Protein 5F5N (pdb70)

Secondary structure (DSSP, 8-state):
---EEETTTTSHHHHHHHHHHHHTT--EEEEES-TTSHHHHHHHHTTPEEEE--TT-HHHHHHHTTT-SEEEE---SSSTTHHHHHHHHHHHHHHHHHHHT-SEEEEE--TTGGGT---HHHHHHHHHHHHHHHHT--EEEEEE-EEGGGGGTS--EEETTEEEEEESS-TT-EEEEE-HHHHHHHHHHHHH-HHHHTT-EEEE-SEEEEHHHHHHHHHHHHTS-EEEEEPPHHHHHH-TTSTTHHHHHHHHHHHHHT-----HHHHHHH-TTPPPHHHHHHHHT----/---EEETTTTSHHHHHHHHHHHHHT--EEEEES-TTSHHHHHHHHTTPEEEE--TT-HHHHHHHTTT-SEEEE---S-STTHHHHHHHHHHHHHHHHHHHT-SEEEEE--TTGGGT---HHHHHHHHHHHHHHHHT--EEEEEE-EEGGGGGTS--EEETTEEEEEESS-TT-EEEEE-HHHHHHHHHHHHH-HHHHTT-EEEE-SEEEEHHHHHHHHHHHHTS-EEEEEPPHHHHHH-TTSTTHHHHHHHHHHHHHT-----HHHHHHH-TTPPPHHHHHHHHT----

CATH classification: 3.40.50.720

Radius of gyration: 26.18 Å; Cα contacts (8 Å, |Δi|>4): 1305; chains: 2; bounding box: 68×68×65 Å

B-factor: mean 18.68, std 11.06, range [5.55, 97.75]

InterPro domains:
  IPR008030 NmrA-like domain [PF05368] (5-268)
  IPR036291 NAD(P)-binding domain superfamily [SSF51735] (4-265)
  IPR051164 NmrA-like oxidoreductase [PTHR42748] (6-290)

Organism: NCBI:txid1182970

Structure (mmCIF, N/CA/C/O backbone):
data_5F5N
#
_entry.id   5F5N
#
_cell.length_a   56.476
_cell.length_b   66.025
_cell.length_c   176.319
_cell.angle_alpha   90.000
_cell.angle_beta   90.000
_cell.angle_gamma   90.000
#
_symmetry.space_group_name_H-M   'P 21 21 21'
#
loop_
_entity.id
_entity.type
_entity.pdbx_description
1 polymer Monooxygenase
2 non-polymer NICOTINAMIDE-ADENINE-DINUCLEOTIDE
3 non-polymer 'methyl (1~{R},2~{R},4~{S})-2-methyl-2,4,5,7,10-pentakis(oxidanyl)-6,11-bis(oxidanylidene)-3,4-dihydro-1~{H}-tetracene-1-carboxylate'
4 non-polymer GLYCEROL
5 non-polymer '4-(2-HYDROXYETHYL)-1-PIPERAZINE ETHANESULFONIC ACID'
6 non-polymer 'MAGNESIUM ION'
7 water water
#
loop_
_atom_site.group_PDB
_atom_site.id
_atom_site.type_symbol
_atom_site.label_atom_id
_atom_site.label_alt_id
_atom_site.label_comp_id
_atom_site.label_asym_id
_atom_site.label_entity_id
_atom_site.label_seq_id
_atom_site.pdbx_PDB_ins_code
_atom_site.Cartn_x
_atom_site.Cartn_y
_atom_site.Cartn_z
_atom_site.occupancy
_atom_site.B_iso_or_equiv
_atom_site.auth_seq_id
_atom_site.auth_comp_id
_atom_site.auth_asym_id
_atom_site.auth_atom_id
_atom_site.pdbx_PDB_model_num
ATOM 1 N N . ASN A 1 1 ? 10.652 3.063 -50.067 1.00 26.40 5 ASN A N 1
ATOM 2 C CA . ASN A 1 1 ? 9.772 2.595 -48.999 1.00 24.65 5 ASN A CA 1
ATOM 3 C C . ASN A 1 1 ? 8.427 3.326 -49.009 1.00 20.87 5 ASN A C 1
ATOM 4 O O . ASN A 1 1 ? 8.380 4.555 -49.029 1.00 23.19 5 ASN A O 1
ATOM 9 N N . ARG A 1 2 ? 7.340 2.559 -49.011 1.00 18.55 6 ARG A N 1
ATOM 10 C CA . ARG A 1 2 ? 5.990 3.116 -49.047 1.00 16.56 6 ARG A CA 1
ATOM 11 C C . ARG A 1 2 ? 5.286 2.993 -47.702 1.00 13.47 6 ARG A C 1
ATOM 12 O O . ARG A 1 2 ? 4.097 3.277 -47.598 1.00 13.35 6 ARG A O 1
ATOM 20 N N . THR A 1 3 ? 6.026 2.574 -46.677 1.00 14.15 7 THR A N 1
ATOM 21 C CA . THR A 1 3 ? 5.451 2.328 -45.352 1.00 12.11 7 THR A CA 1
ATOM 22 C C . THR A 1 3 ? 4.829 3.585 -44.739 1.00 11.76 7 THR A C 1
ATOM 23 O O . THR A 1 3 ? 5.382 4.688 -44.827 1.00 10.87 7 THR A O 1
ATOM 27 N N . ILE A 1 4 ? 3.667 3.402 -44.123 1.00 11.33 8 ILE A N 1
ATOM 28 C CA . ILE A 1 4 ? 3.034 4.438 -43.325 1.00 10.80 8 ILE A CA 1
ATOM 29 C C . ILE A 1 4 ? 3.099 4.062 -41.846 1.00 9.92 8 ILE A C 1
ATOM 30 O O . ILE A 1 4 ? 2.678 2.957 -41.466 1.00 10.94 8 ILE A O 1
ATOM 35 N N . LEU A 1 5 ? 3.623 4.977 -41.022 1.00 10.47 9 LEU A N 1
ATOM 36 C CA . LEU A 1 5 ? 3.550 4.839 -39.571 1.00 9.91 9 LEU A CA 1
ATOM 37 C C . LEU A 1 5 ? 2.224 5.407 -39.099 1.00 9.74 9 LEU A C 1
ATOM 38 O O . LEU A 1 5 ? 1.903 6.573 -39.367 1.00 10.59 9 LEU A O 1
ATOM 43 N N . VAL A 1 6 ? 1.450 4.587 -38.394 1.00 9.23 10 VAL A N 1
ATOM 44 C CA . VAL A 1 6 ? 0.177 5.024 -37.841 1.00 9.37 10 VAL A CA 1
ATOM 45 C C . VAL A 1 6 ? 0.302 5.207 -36.337 1.00 9.63 10 VAL A C 1
ATOM 46 O O . VAL A 1 6 ? 0.531 4.228 -35.599 1.00 10.80 10 VAL A O 1
ATOM 50 N N . THR A 1 7 ? 0.186 6.451 -35.878 1.00 9.86 11 THR A N 1
ATOM 51 C CA . THR A 1 7 ? 0.079 6.695 -34.447 1.00 10.22 11 THR A CA 1
ATOM 52 C C . THR A 1 7 ? -1.358 6.428 -34.009 1.00 10.23 11 THR A C 1
ATOM 53 O O . THR A 1 7 ? -2.282 6.493 -34.826 1.00 10.42 11 THR A O 1
ATOM 57 N N . GLY A 1 8 ? -1.549 6.108 -32.730 1.00 10.30 12 GLY A N 1
ATOM 58 C CA . GLY A 1 8 ? -2.879 5.816 -32.219 1.00 11.88 12 GLY A CA 1
ATOM 59 C C . GLY A 1 8 ? -3.528 4.610 -32.886 1.00 10.96 12 GLY A C 1
ATOM 60 O O . GLY A 1 8 ? -4.755 4.530 -32.994 1.00 11.18 12 GLY A O 1
ATOM 61 N N . ALA A 1 9 ? -2.700 3.662 -33.319 1.00 10.81 13 ALA A N 1
ATOM 62 C CA . ALA A 1 9 ? -3.147 2.533 -34.138 1.00 11.41 13 ALA A CA 1
ATOM 63 C C . ALA A 1 9 ? -4.167 1.628 -33.448 1.00 11.24 13 ALA A C 1
ATOM 64 O O . ALA A 1 9 ? -4.978 0.991 -34.120 1.00 12.81 13 ALA A O 1
ATOM 66 N N . THR A 1 10 ? -4.123 1.557 -32.120 1.00 11.25 14 THR A N 1
ATOM 67 C CA . THR A 1 10 ? -5.074 0.729 -31.377 1.00 12.00 14 THR A CA 1
ATOM 68 C C . THR A 1 10 ? -6.352 1.500 -31.033 1.00 13.46 14 THR A C 1
ATOM 69 O O . THR A 1 10 ? -7.284 0.947 -30.452 1.00 15.95 14 THR A O 1
ATOM 73 N N . GLY A 1 11 ? -6.392 2.777 -31.400 1.00 12.36 15 GLY A N 1
ATOM 74 C CA . GLY A 1 11 ? -7.544 3.626 -31.142 1.00 13.01 15 GLY A CA 1
ATOM 75 C C . GLY A 1 11 ? -8.515 3.745 -32.304 1.00 11.01 15 GLY A C 1
ATOM 76 O O . GLY A 1 11 ? -8.391 3.059 -33.318 1.00 11.64 15 GLY A O 1
ATOM 77 N N . THR A 1 12 ? -9.476 4.654 -32.169 1.00 10.81 16 THR A N 1
ATOM 78 C CA . THR A 1 12 ? -10.571 4.748 -33.127 1.00 10.86 16 THR A CA 1
ATOM 79 C C . THR A 1 12 ? -10.114 5.248 -34.499 1.00 10.30 16 THR A C 1
ATOM 80 O O . THR A 1 12 ? -10.327 4.592 -35.515 1.00 10.83 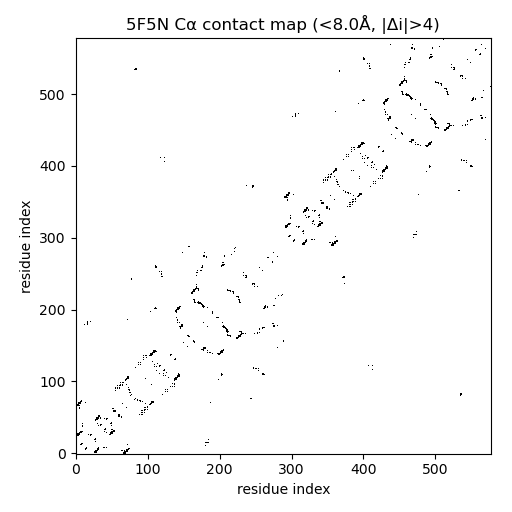16 THR A O 1
ATOM 84 N N . GLN A 1 13 ? -9.471 6.408 -34.536 1.00 10.04 17 GLN A N 1
ATOM 85 C CA . GLN A 1 13 ? -9.021 6.955 -35.811 1.00 10.57 17 GLN A CA 1
ATOM 86 C C . GLN A 1 13 ? -7.864 6.178 -36.423 1.00 9.81 17 GLN A C 1
ATOM 87 O O . GLN A 1 13 ? -7.869 5.878 -37.619 1.00 10.18 17 GLN A O 1
ATOM 93 N N . GLY A 1 14 ? -6.870 5.861 -35.600 1.00 10.63 18 GLY A N 1
ATOM 94 C CA . GLY A 1 14 ? -5.730 5.097 -36.063 1.00 10.65 18 GLY A CA 1
ATOM 95 C C . GLY A 1 14 ? -6.116 3.707 -36.558 1.00 10.18 18 GLY A C 1
ATOM 96 O O . GLY A 1 14 ? -5.606 3.238 -37.572 1.00 10.51 18 GLY A O 1
ATOM 97 N N . GLY A 1 15 ? -7.020 3.038 -35.842 1.00 10.95 19 GLY A N 1
ATOM 98 C CA . GLY A 1 15 ? -7.470 1.716 -36.246 1.00 11.52 19 GLY A CA 1
ATOM 99 C C . GLY A 1 15 ? -8.172 1.743 -37.589 1.00 10.87 19 GLY A C 1
ATOM 100 O O . GLY A 1 15 ? -7.957 0.878 -38.441 1.00 11.01 19 GLY A O 1
ATOM 101 N N . ALA A 1 16 ? -9.023 2.745 -37.782 1.00 10.73 20 ALA A N 1
ATOM 102 C CA . ALA A 1 16 ? -9.716 2.911 -39.059 1.00 10.93 20 ALA A CA 1
ATOM 103 C C . ALA A 1 16 ? -8.722 3.172 -40.183 1.00 11.10 20 ALA A C 1
ATOM 104 O O . ALA A 1 16 ? -8.889 2.699 -41.308 1.00 11.19 20 ALA A O 1
ATOM 106 N N . THR A 1 17 ? -7.679 3.929 -39.869 1.00 10.49 21 THR A N 1
ATOM 107 C CA . THR A 1 17 ? -6.653 4.255 -40.847 1.00 10.64 21 THR A CA 1
ATOM 108 C C . THR A 1 17 ? -5.836 3.012 -41.234 1.00 10.05 21 THR A C 1
ATOM 109 O O . THR A 1 17 ? -5.566 2.781 -42.418 1.00 10.54 21 THR A O 1
ATOM 113 N N . VAL A 1 18 ? -5.465 2.207 -40.243 1.00 10.12 22 VAL A N 1
ATOM 114 C CA . VAL A 1 18 ? -4.791 0.947 -40.542 1.00 10.81 22 VAL A CA 1
ATOM 115 C C . VAL A 1 18 ? -5.592 0.094 -41.534 1.00 10.91 22 VAL A C 1
ATOM 116 O O . VAL A 1 18 ? -5.043 -0.409 -42.523 1.00 11.70 22 VAL A O 1
ATOM 120 N N . ARG A 1 19 ? -6.897 -0.038 -41.292 1.00 11.51 23 ARG A N 1
ATOM 121 C CA . ARG A 1 19 ? -7.722 -0.883 -42.157 1.00 12.44 23 ARG A CA 1
ATOM 122 C C . ARG A 1 19 ? -7.772 -0.354 -43.580 1.00 11.31 23 ARG A C 1
ATOM 123 O O . ARG A 1 19 ? -7.647 -1.123 -44.535 1.00 12.90 23 ARG A O 1
ATOM 131 N N . ALA A 1 20 ? -7.926 0.962 -43.722 1.00 11.32 24 ALA A N 1
ATOM 132 C CA . ALA A 1 20 ? -7.977 1.574 -45.045 1.00 12.21 24 ALA A CA 1
ATOM 133 C C . ALA A 1 20 ? -6.643 1.476 -45.790 1.00 11.28 24 ALA A C 1
ATOM 134 O O . ALA A 1 20 ? -6.620 1.328 -47.013 1.00 12.51 24 ALA A O 1
ATOM 136 N N . LEU A 1 21 ? -5.536 1.570 -45.061 1.00 10.63 25 LEU A N 1
ATOM 137 C CA . LEU A 1 21 ? -4.215 1.447 -45.675 1.00 10.77 25 LEU A CA 1
ATOM 138 C C . LEU A 1 21 ? -3.961 0.022 -46.171 1.00 11.25 25 LEU A C 1
ATOM 139 O O . LEU A 1 21 ? -3.446 -0.198 -47.273 1.00 11.89 25 LEU A O 1
ATOM 144 N N . LEU A 1 22 ? -4.318 -0.955 -45.342 1.00 11.70 26 LEU A N 1
ATOM 145 C CA . LEU A 1 22 ? -4.165 -2.353 -45.732 1.00 12.46 26 LEU A CA 1
ATOM 146 C C . LEU A 1 22 ? -4.994 -2.633 -46.983 1.00 11.58 26 LEU A C 1
ATOM 147 O O . LEU A 1 22 ? -4.556 -3.368 -47.875 1.00 13.02 26 LEU A O 1
ATOM 152 N N . ALA A 1 23 ? -6.187 -2.052 -47.059 1.00 12.69 27 ALA A N 1
ATOM 153 C CA . ALA A 1 23 ? -7.046 -2.229 -48.231 1.00 13.70 27 ALA A CA 1
ATOM 154 C C . ALA A 1 23 ? -6.396 -1.706 -49.520 1.00 14.78 27 ALA A C 1
ATOM 155 O O . ALA A 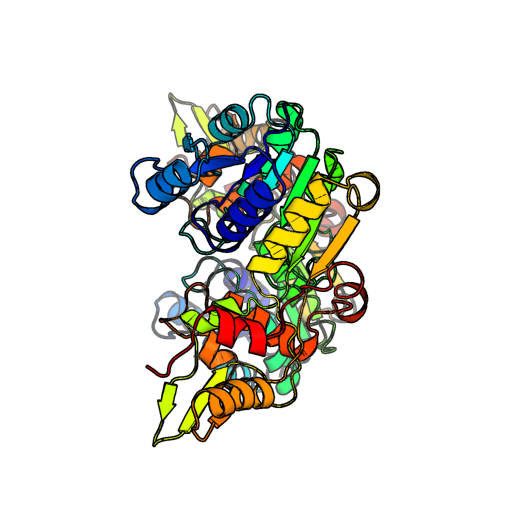1 23 ? -6.647 -2.233 -50.607 1.00 17.53 27 ALA A O 1
ATOM 157 N N . ARG A 1 24 ? -5.549 -0.687 -49.389 1.00 14.73 28 ARG A N 1
ATOM 158 C CA . ARG A 1 24 ? -4.893 -0.056 -50.543 1.00 15.71 28 ARG A CA 1
ATOM 159 C C . ARG A 1 24 ? -3.494 -0.610 -50.828 1.00 16.32 28 ARG A C 1
ATOM 160 O O . ARG A 1 24 ? -2.794 -0.125 -51.721 1.00 18.29 28 ARG A O 1
ATOM 168 N N . GLY A 1 25 ? -3.089 -1.629 -50.078 1.00 15.60 29 GLY A N 1
ATOM 169 C CA . GLY A 1 25 ? -1.816 -2.278 -50.326 1.00 14.72 29 GLY A CA 1
ATOM 170 C C . GLY A 1 25 ? -0.603 -1.576 -49.742 1.00 15.02 29 GLY A C 1
ATOM 171 O O . GLY A 1 25 ? 0.534 -1.897 -50.098 1.00 16.26 29 GLY A O 1
ATOM 172 N N . ARG A 1 26 ? -0.824 -0.625 -48.840 1.00 13.60 30 ARG A N 1
ATOM 173 C CA . ARG A 1 26 ? 0.296 0.031 -48.172 1.00 13.90 30 ARG A CA 1
ATOM 174 C C . ARG A 1 26 ? 0.865 -0.859 -47.078 1.00 13.72 30 ARG A C 1
ATOM 175 O O . ARG A 1 26 ? 0.108 -1.469 -46.330 1.00 15.30 30 ARG A O 1
ATOM 183 N N . PRO A 1 27 ? 2.204 -0.931 -46.975 1.00 12.64 31 PRO A N 1
ATOM 184 C CA . PRO A 1 27 ? 2.800 -1.495 -45.762 1.00 13.34 31 PRO A CA 1
ATOM 185 C C . PRO A 1 27 ? 2.498 -0.562 -44.584 1.00 12.37 31 PRO A C 1
ATOM 186 O O . PRO A 1 27 ? 2.590 0.666 -44.716 1.00 13.07 31 PRO A O 1
ATOM 190 N N . VAL A 1 28 ? 2.140 -1.127 -43.438 1.00 11.66 32 VAL A N 1
ATOM 191 C CA . VAL A 1 28 ? 1.743 -0.337 -42.277 1.00 11.35 32 VAL A CA 1
ATOM 192 C C . VAL A 1 28 ? 2.615 -0.686 -41.079 1.00 11.13 32 VAL A C 1
ATOM 193 O O . VAL A 1 28 ? 2.849 -1.874 -40.795 1.00 12.37 32 VAL A O 1
ATOM 197 N N . ARG A 1 29 ? 3.095 0.342 -40.390 1.00 10.93 33 ARG A N 1
ATOM 198 C CA . ARG A 1 29 ? 3.832 0.200 -39.147 1.00 11.10 33 ARG A CA 1
ATOM 199 C C . ARG A 1 29 ? 3.009 0.910 -38.077 1.00 10.51 33 ARG A C 1
ATOM 200 O O . ARG A 1 29 ? 2.531 2.014 -38.310 1.00 12.77 33 ARG A O 1
ATOM 208 N N . ALA A 1 30 ? 2.817 0.300 -36.916 1.00 10.81 34 ALA A N 1
ATOM 209 C CA . ALA A 1 30 ? 1.979 0.859 -35.858 1.00 10.84 34 ALA A CA 1
ATOM 210 C C . ALA A 1 30 ? 2.811 1.261 -34.649 1.00 10.95 34 ALA A C 1
ATOM 211 O O . ALA A 1 30 ? 3.576 0.437 -34.129 1.00 11.22 34 ALA A O 1
ATOM 213 N N . LEU A 1 31 ? 2.655 2.508 -34.201 1.00 10.83 35 LEU A N 1
ATOM 214 C CA . LEU A 1 31 ? 3.276 2.954 -32.960 1.00 11.06 35 LEU A CA 1
ATOM 215 C C . LEU A 1 31 ? 2.447 2.452 -31.782 1.00 10.72 35 LEU A C 1
ATOM 216 O O . LEU A 1 31 ? 1.273 2.794 -31.646 1.00 11.00 35 LEU A O 1
ATOM 221 N N . VAL A 1 32 ? 3.058 1.633 -30.935 1.00 11.27 36 VAL A N 1
ATOM 222 C CA . VAL A 1 32 ? 2.396 1.140 -29.728 1.00 11.56 36 VAL A CA 1
ATOM 223 C C . VAL A 1 32 ? 3.299 1.330 -28.518 1.00 11.22 36 VAL A C 1
ATOM 224 O O . VAL A 1 32 ? 4.511 1.129 -28.598 1.00 11.25 36 VAL A O 1
ATOM 228 N N . ARG A 1 33 ? 2.712 1.716 -27.392 1.00 11.97 37 ARG A N 1
ATOM 229 C CA . ARG A 1 33 ? 3.488 1.849 -26.166 1.00 12.75 37 ARG A CA 1
ATOM 230 C C . ARG A 1 33 ? 3.885 0.490 -25.610 1.00 13.62 37 ARG A C 1
ATOM 231 O O . ARG A 1 33 ? 4.956 0.335 -25.030 1.00 14.90 37 ARG A O 1
ATOM 239 N N . ASP A 1 34 ? 3.016 -0.494 -25.813 1.00 14.34 38 ASP A N 1
ATOM 240 C CA . ASP A 1 34 ? 3.214 -1.845 -25.288 1.00 15.62 38 ASP A CA 1
ATOM 241 C C . ASP A 1 34 ? 2.802 -2.843 -26.363 1.00 14.17 38 ASP A C 1
ATOM 242 O O . ASP A 1 34 ? 1.614 -3.016 -26.625 1.00 15.81 38 ASP A O 1
ATOM 247 N N . PRO A 1 35 ? 3.784 -3.505 -26.994 1.00 14.11 39 PRO A N 1
ATOM 248 C CA . PRO A 1 35 ? 3.463 -4.433 -28.086 1.00 14.71 39 PRO A CA 1
ATOM 249 C C . PRO A 1 35 ? 2.838 -5.754 -27.625 1.00 16.17 39 PRO A C 1
ATOM 250 O O . PRO A 1 35 ? 2.465 -6.573 -28.469 1.00 18.00 39 PRO A O 1
ATOM 254 N N . GLY A 1 36 ? 2.711 -5.947 -26.315 1.00 16.77 40 GLY A N 1
ATOM 255 C CA . GLY A 1 36 ? 2.172 -7.183 -25.776 1.00 17.29 40 GLY A CA 1
ATOM 256 C C . GLY A 1 36 ? 0.679 -7.165 -25.498 1.00 17.97 40 GLY A C 1
ATOM 257 O O . GLY A 1 36 ? 0.130 -8.185 -25.086 1.00 20.09 40 GLY A O 1
ATOM 258 N N . THR A 1 37 ? 0.014 -6.028 -25.705 1.00 17.74 41 THR A N 1
ATOM 259 C CA . THR A 1 37 ? -1.433 -5.964 -25.483 1.00 18.55 41 THR A CA 1
ATOM 260 C C . THR A 1 37 ? -2.181 -6.802 -26.516 1.00 17.38 41 THR A C 1
ATOM 261 O O . THR A 1 37 ? -1.642 -7.107 -27.583 1.00 17.04 41 THR A O 1
ATOM 265 N N . ASP A 1 38 ? -3.427 -7.158 -26.209 1.00 16.79 42 ASP A N 1
ATOM 266 C CA . ASP A 1 38 ? -4.251 -7.892 -27.169 1.00 17.75 42 ASP A CA 1
ATOM 267 C C . ASP A 1 38 ? -4.411 -7.091 -28.464 1.00 16.38 42 ASP A C 1
ATOM 268 O O . ASP A 1 38 ? -4.303 -7.643 -29.557 1.00 17.55 42 ASP A O 1
ATOM 273 N N . ALA A 1 39 ? -4.653 -5.789 -28.334 1.00 16.30 43 ALA A N 1
ATOM 274 C CA . ALA A 1 39 ? -4.847 -4.930 -29.499 1.00 16.35 43 ALA A CA 1
ATOM 275 C C . ALA A 1 39 ? -3.597 -4.862 -30.374 1.00 15.02 43 ALA A C 1
ATOM 276 O O . ALA A 1 39 ? -3.685 -4.908 -31.607 1.00 14.80 43 ALA A O 1
ATOM 278 N N . ALA A 1 40 ? -2.432 -4.754 -29.742 1.00 13.44 44 ALA A N 1
ATOM 279 C CA . ALA A 1 40 ? -1.178 -4.723 -30.491 1.00 13.05 44 ALA A CA 1
ATOM 280 C C . ALA A 1 40 ? -0.898 -6.061 -31.175 1.00 12.92 44 ALA A C 1
ATOM 281 O O . ALA A 1 40 ? -0.480 -6.107 -32.331 1.00 13.25 44 ALA A O 1
ATOM 283 N N . ARG A 1 41 ? -1.134 -7.159 -30.458 1.00 13.33 45 ARG A N 1
ATOM 284 C CA . ARG A 1 41 ? -0.951 -8.495 -31.031 1.00 13.62 45 ARG A CA 1
ATOM 285 C C . ARG A 1 41 ? -1.890 -8.727 -32.209 1.00 13.11 45 ARG A C 1
ATOM 286 O O . ARG A 1 41 ? -1.517 -9.390 -33.177 1.00 14.18 45 ARG A O 1
ATOM 294 N N . ALA A 1 42 ? -3.099 -8.174 -32.146 1.00 14.09 46 ALA A N 1
ATOM 295 C CA . ALA A 1 42 ? -4.036 -8.314 -33.266 1.00 15.23 46 ALA A CA 1
ATOM 296 C C . ALA A 1 42 ? -3.555 -7.543 -34.499 1.00 13.79 46 ALA A C 1
ATOM 297 O O . ALA A 1 42 ? -3.724 -7.997 -35.633 1.00 14.35 46 ALA A O 1
ATOM 299 N N . LEU A 1 43 ? -2.949 -6.381 -34.283 1.00 12.96 47 LEU A N 1
ATOM 300 C CA . LEU A 1 43 ? -2.356 -5.627 -35.389 1.00 12.35 47 LEU A CA 1
ATOM 301 C C . LEU A 1 43 ? -1.249 -6.459 -36.027 1.00 11.61 47 LEU A C 1
ATOM 302 O O . LEU A 1 43 ? -1.198 -6.616 -37.248 1.00 12.53 47 LEU A O 1
ATOM 307 N N . ALA A 1 44 ? -0.360 -6.989 -35.195 1.00 11.36 48 ALA A N 1
ATOM 308 C CA . ALA A 1 44 ? 0.735 -7.807 -35.703 1.00 11.44 48 ALA A CA 1
ATOM 309 C C . ALA A 1 44 ? 0.209 -9.008 -36.504 1.00 10.55 48 ALA A C 1
ATOM 310 O O . ALA A 1 44 ? 0.737 -9.325 -37.570 1.00 12.03 48 ALA A O 1
ATOM 312 N N . ALA A 1 45 ? -0.853 -9.646 -36.007 1.00 11.54 49 ALA A N 1
ATOM 313 C CA . ALA A 1 45 ? -1.429 -10.820 -36.673 1.00 12.53 49 ALA A CA 1
ATOM 314 C C . ALA A 1 45 ? -2.021 -10.460 -38.045 1.00 12.35 49 ALA A C 1
ATOM 315 O O . ALA A 1 45 ? -2.184 -11.338 -38.905 1.00 13.68 49 ALA A O 1
ATOM 317 N N . ALA A 1 46 ? -2.342 -9.178 -38.237 1.00 12.43 50 ALA A N 1
ATOM 318 C CA . ALA A 1 46 ? -2.882 -8.676 -39.501 1.00 12.90 50 ALA A CA 1
ATOM 319 C C . ALA A 1 46 ? -1.784 -8.308 -40.500 1.00 12.72 50 ALA A C 1
ATOM 320 O O . ALA A 1 46 ? -2.074 -7.880 -41.620 1.00 13.53 50 ALA A O 1
ATOM 322 N N . GLY A 1 47 ? -0.525 -8.460 -40.106 1.00 11.69 51 GLY A N 1
ATOM 323 C CA . GLY A 1 47 ? 0.571 -8.105 -40.996 1.00 12.07 51 GLY A CA 1
ATOM 324 C C . GLY A 1 47 ? 1.037 -6.664 -40.850 1.00 12.01 51 GLY A C 1
ATOM 325 O O . GLY A 1 47 ? 1.744 -6.143 -41.712 1.00 14.20 51 GLY A O 1
ATOM 326 N N . VAL A 1 48 ? 0.631 -6.024 -39.758 1.00 11.95 52 VAL A N 1
ATOM 327 C CA . VAL A 1 48 ? 1.101 -4.684 -39.419 1.00 12.04 52 VAL A CA 1
ATOM 328 C C . VAL A 1 48 ? 2.353 -4.840 -38.564 1.00 12.04 52 VAL A C 1
ATOM 329 O O . VAL A 1 48 ? 2.359 -5.618 -37.611 1.00 13.56 52 VAL A O 1
ATOM 333 N N A SER A 1 49 ? 3.400 -4.089 -38.901 0.51 11.32 53 SER A N 1
ATOM 334 N N B SER A 1 49 ? 3.420 -4.127 -38.902 0.49 12.38 53 SER A N 1
ATOM 335 C CA A SER A 1 49 ? 4.644 -4.127 -38.139 0.51 10.79 53 SER A CA 1
ATOM 336 C CA B SER A 1 49 ? 4.635 -4.225 -38.103 0.49 12.62 53 SER A CA 1
ATOM 337 C C A SER A 1 49 ? 4.510 -3.260 -36.896 0.51 11.52 53 SER A C 1
ATOM 338 C C B SER A 1 49 ? 4.534 -3.285 -36.912 0.49 11.82 53 SER A C 1
ATOM 339 O O A SER A 1 49 ? 4.015 -2.143 -36.980 0.51 15.61 53 SER A O 1
ATOM 340 O O B SER A 1 49 ? 4.085 -2.152 -37.049 0.49 14.90 53 SER A O 1
ATOM 345 N N . LEU A 1 50 ? 4.948 -3.744 -35.744 1.00 12.42 54 LEU A N 1
ATOM 346 C CA . LEU A 1 50 ? 4.872 -2.961 -34.523 1.00 12.37 54 LEU A CA 1
ATOM 347 C C . LEU A 1 50 ? 6.193 -2.273 -34.239 1.00 12.37 54 LEU A C 1
ATOM 348 O O . LEU A 1 50 ? 7.256 -2.827 -34.482 1.00 14.37 54 LEU A O 1
ATOM 353 N N A VAL A 1 51 ? 6.114 -1.041 -33.748 0.67 11.60 55 VAL A N 1
ATOM 354 N N B VAL A 1 51 ? 6.126 -1.060 -33.712 0.33 11.74 55 VAL A N 1
ATOM 355 C CA A VAL A 1 51 ? 7.278 -0.370 -33.181 0.67 12.77 55 VAL A CA 1
ATOM 356 C CA B VAL A 1 51 ? 7.315 -0.415 -33.177 0.33 12.32 55 VAL A CA 1
ATOM 357 C C A VAL A 1 51 ? 6.903 0.207 -31.826 0.67 11.48 55 VAL A C 1
ATOM 358 C C B VAL A 1 51 ? 6.941 0.230 -31.853 0.33 11.22 55 VAL A C 1
ATOM 359 O O A VAL A 1 51 ? 5.844 0.815 -31.669 0.67 12.76 55 VAL A O 1
ATOM 360 O O B VAL A 1 51 ? 5.919 0.907 -31.747 0.33 10.41 55 VAL A O 1
ATOM 367 N N . THR A 1 52 ? 7.766 -0.001 -30.840 1.00 11.97 56 THR A N 1
ATOM 368 C CA . THR A 1 52 ? 7.497 0.481 -29.498 1.00 13.00 56 THR A CA 1
ATOM 369 C C . THR A 1 52 ? 7.908 1.939 -29.348 1.00 11.67 56 THR A C 1
ATOM 370 O O . THR A 1 52 ? 9.029 2.320 -29.676 1.00 12.97 56 THR A O 1
ATOM 374 N N . GLY A 1 53 ? 6.991 2.759 -28.853 1.00 11.69 57 GLY A N 1
ATOM 375 C CA . GLY A 1 53 ? 7.291 4.156 -28.615 1.00 11.63 57 GLY A CA 1
ATOM 376 C C . GLY A 1 53 ? 6.145 4.857 -27.926 1.00 11.46 57 GLY A C 1
ATOM 377 O O . GLY A 1 53 ? 5.102 4.261 -27.652 1.00 12.51 57 GLY A O 1
ATOM 378 N N . ASP A 1 54 ? 6.341 6.144 -27.669 1.00 11.43 58 ASP A N 1
ATOM 379 C CA . ASP A 1 54 ? 5.396 6.920 -26.893 1.00 11.49 58 ASP A CA 1
ATOM 380 C C . ASP A 1 54 ? 5.447 8.335 -27.431 1.00 9.98 58 ASP A C 1
ATOM 381 O O . ASP A 1 54 ? 6.527 8.870 -27.674 1.00 10.29 58 ASP A O 1
ATOM 386 N N . LEU A 1 55 ? 4.277 8.941 -27.612 1.00 9.78 59 LEU A N 1
ATOM 387 C CA . LEU A 1 55 ? 4.178 10.312 -28.108 1.00 10.10 59 LEU A CA 1
ATOM 388 C C . LEU A 1 55 ? 4.860 11.340 -27.195 1.00 12.28 59 LEU A C 1
ATOM 389 O O . LEU A 1 55 ? 5.190 12.432 -27.646 1.00 11.76 59 LEU A O 1
ATOM 394 N N . ASN A 1 56 ? 5.099 10.980 -25.935 1.00 10.74 60 ASN A N 1
ATOM 395 C CA . ASN A 1 56 ? 5.826 11.858 -25.010 1.00 12.04 60 ASN A CA 1
ATOM 396 C C . ASN A 1 56 ? 7.347 11.707 -25.123 1.00 11.75 60 ASN A C 1
ATOM 397 O O . ASN A 1 56 ? 8.103 12.470 -24.526 1.00 14.08 60 ASN A O 1
ATOM 402 N N . ASP A 1 57 ? 7.790 10.713 -25.884 1.00 11.40 61 ASP A N 1
ATOM 403 C CA . ASP A 1 57 ? 9.204 10.371 -25.993 1.00 11.90 61 ASP A CA 1
ATOM 404 C C . ASP A 1 57 ? 9.691 10.692 -27.413 1.00 10.66 61 ASP A C 1
ATOM 405 O O . ASP A 1 57 ? 9.502 9.910 -28.336 1.00 10.49 61 ASP A O 1
ATOM 410 N N . GLN A 1 58 ? 10.314 11.850 -27.589 1.00 11.32 62 GLN A N 1
ATOM 411 C CA . GLN A 1 58 ? 10.700 12.309 -28.922 1.00 11.23 62 GLN A CA 1
ATOM 412 C C . GLN A 1 58 ? 11.677 11.375 -29.641 1.00 10.15 62 GLN A C 1
ATOM 413 O O . GLN A 1 58 ? 11.523 11.107 -30.837 1.00 11.31 62 GLN A O 1
ATOM 419 N N . ALA A 1 59 ? 12.665 10.865 -28.912 1.00 10.84 63 ALA A N 1
ATOM 420 C CA . ALA A 1 59 ? 13.604 9.911 -29.484 1.00 11.08 63 ALA A CA 1
ATOM 421 C C . ALA A 1 59 ? 12.870 8.681 -30.028 1.00 10.23 63 ALA A C 1
ATOM 422 O O . ALA A 1 59 ? 13.221 8.154 -31.091 1.00 10.79 63 ALA A O 1
ATOM 424 N N . SER A 1 60 ? 11.865 8.200 -29.294 1.00 9.94 64 SER A N 1
ATOM 425 C CA . SER A 1 60 ? 11.115 7.029 -29.740 1.00 10.38 64 SER A CA 1
ATOM 426 C C . SER A 1 60 ? 10.322 7.334 -31.006 1.00 10.11 64 SER A C 1
ATOM 427 O O . SER A 1 60 ? 10.147 6.466 -31.858 1.00 10.79 64 SER A O 1
ATOM 430 N N . LEU A 1 61 ? 9.850 8.569 -31.137 1.00 10.39 65 LEU A N 1
ATOM 431 C CA . LEU A 1 61 ? 9.127 8.973 -32.342 1.00 10.79 65 LEU A CA 1
ATOM 432 C C . LEU A 1 61 ? 10.047 9.001 -33.562 1.00 10.28 65 LEU A C 1
ATOM 433 O O . LEU A 1 61 ? 9.678 8.523 -34.631 1.00 11.13 65 LEU A O 1
ATOM 438 N N . ARG A 1 62 ? 11.249 9.552 -33.401 1.00 10.87 66 ARG A N 1
ATOM 439 C CA . ARG A 1 62 ? 12.217 9.545 -34.498 1.00 11.19 66 ARG A CA 1
ATOM 440 C C . ARG A 1 62 ? 12.560 8.115 -34.935 1.00 11.30 66 ARG A C 1
ATOM 441 O O . ARG A 1 62 ? 12.618 7.816 -36.130 1.00 12.17 66 ARG A O 1
ATOM 449 N N . ALA A 1 63 ? 12.772 7.225 -33.970 1.00 10.94 67 ALA A N 1
ATOM 450 C CA . ALA A 1 63 ? 13.063 5.833 -34.292 1.00 11.28 67 ALA A CA 1
ATOM 451 C C . ALA A 1 63 ? 11.897 5.190 -35.042 1.00 11.21 67 ALA A C 1
ATOM 452 O O . ALA A 1 63 ? 12.094 4.470 -36.022 1.00 12.41 67 ALA A O 1
ATOM 454 N N . ALA A 1 64 ? 10.680 5.477 -34.591 1.00 10.89 68 ALA A N 1
ATOM 455 C CA . ALA A 1 64 ? 9.482 4.894 -35.195 1.00 11.67 68 ALA A CA 1
ATOM 456 C C . ALA A 1 64 ? 9.302 5.331 -36.647 1.00 11.19 68 ALA A C 1
ATOM 457 O O . ALA A 1 64 ? 8.685 4.620 -37.445 1.00 12.01 68 ALA A O 1
ATOM 459 N N . MET A 1 65 ? 9.832 6.503 -36.982 1.00 11.34 69 MET A N 1
ATOM 460 C CA . MET A 1 65 ? 9.694 7.039 -38.331 1.00 12.15 69 MET A CA 1
ATOM 461 C C . MET A 1 65 ? 10.818 6.631 -39.279 1.00 13.54 69 MET A C 1
ATOM 462 O O . MET A 1 65 ? 10.831 7.061 -40.432 1.00 14.21 69 MET A O 1
ATOM 467 N N . ALA A 1 66 ? 11.758 5.818 -38.804 1.00 13.94 70 ALA A N 1
ATOM 468 C CA . ALA A 1 66 ? 12.888 5.420 -39.640 1.00 14.94 70 ALA A CA 1
ATOM 469 C C . ALA A 1 66 ? 12.415 4.812 -40.957 1.00 15.04 70 ALA A C 1
ATOM 470 O O . ALA A 1 66 ? 11.677 3.823 -40.970 1.00 14.77 70 ALA A O 1
ATOM 472 N N . ASP A 1 67 ? 12.833 5.443 -42.054 1.00 16.76 71 ASP A N 1
ATOM 473 C CA . ASP A 1 67 ? 12.593 4.972 -43.419 1.00 17.21 71 ASP A CA 1
ATOM 474 C C . ASP A 1 67 ? 11.153 5.043 -43.915 1.00 16.50 71 ASP A C 1
ATOM 475 O O . ASP A 1 67 ? 10.885 4.660 -45.054 1.00 21.13 71 ASP A O 1
ATOM 480 N N . VAL A 1 68 ? 10.225 5.521 -43.093 1.00 13.31 72 VAL A N 1
ATOM 481 C CA . VAL A 1 68 ? 8.831 5.510 -43.529 1.00 13.13 72 VAL A CA 1
ATOM 482 C C . VAL A 1 68 ? 8.559 6.607 -44.551 1.00 12.21 72 VAL A C 1
ATOM 483 O O . VAL A 1 68 ? 9.212 7.649 -44.553 1.00 13.93 72 VAL A O 1
ATOM 487 N N . HIS A 1 69 ? 7.590 6.356 -45.423 1.00 11.75 73 HIS A N 1
ATOM 488 C CA . HIS A 1 69 ? 7.125 7.371 -46.357 1.00 11.25 73 HIS A CA 1
ATOM 489 C C . HIS A 1 69 ? 6.226 8.403 -45.672 1.00 11.00 73 HIS A C 1
ATOM 490 O O . HIS A 1 69 ? 6.378 9.616 -45.872 1.00 12.22 73 HIS A O 1
ATOM 497 N N . GLY A 1 70 ? 5.276 7.921 -44.879 1.00 10.00 74 GLY A N 1
ATOM 498 C CA . GLY A 1 70 ? 4.257 8.784 -44.316 1.00 11.06 74 GLY A CA 1
ATOM 499 C C . GLY A 1 70 ? 3.938 8.494 -42.869 1.00 9.50 74 GLY A C 1
ATOM 500 O O . GLY A 1 70 ? 4.270 7.417 -42.352 1.00 10.51 74 GLY A O 1
ATOM 501 N N . VAL A 1 71 ? 3.294 9.459 -42.210 1.00 9.48 75 VAL A N 1
ATOM 502 C CA . VAL A 1 71 ? 2.859 9.307 -40.825 1.00 9.39 75 VAL A CA 1
ATOM 503 C C . VAL A 1 71 ? 1.414 9.771 -40.695 1.00 9.65 75 VAL A C 1
ATOM 504 O O . VAL A 1 71 ? 1.082 10.872 -41.150 1.00 10.27 75 VAL A O 1
ATOM 508 N N . PHE A 1 72 ? 0.558 8.944 -40.095 1.00 9.20 76 PHE A N 1
ATOM 509 C CA . PHE A 1 72 ? -0.761 9.389 -39.661 1.00 9.69 76 PHE A CA 1
ATOM 510 C C . PHE A 1 72 ? -0.640 9.835 -38.209 1.00 8.55 76 PHE A C 1
ATOM 511 O O . PHE A 1 72 ? -0.294 9.038 -37.337 1.00 9.29 76 PHE A O 1
ATOM 519 N N . SER A 1 73 ? -0.915 11.119 -37.967 1.00 8.75 77 SER A N 1
ATOM 520 C CA . SER A 1 73 ? -0.739 11.753 -36.664 1.00 8.65 77 SER A CA 1
ATOM 521 C C . SER A 1 73 ? -2.074 12.039 -35.974 1.00 8.74 77 SER A C 1
ATOM 522 O O . SER A 1 73 ? -2.904 12.772 -36.499 1.00 9.41 77 SER A O 1
ATOM 525 N N . VAL A 1 74 ? -2.271 11.454 -34.797 1.00 9.23 78 VAL A N 1
ATOM 526 C CA . VAL A 1 74 ? -3.467 11.679 -33.985 1.00 9.35 78 VAL A CA 1
ATOM 527 C C . VAL A 1 74 ? -3.061 11.669 -32.515 1.00 8.82 78 VAL A C 1
ATOM 528 O O . VAL A 1 74 ? -2.180 10.898 -32.110 1.00 9.55 78 VAL A O 1
ATOM 532 N N . GLN A 1 75 ? -3.685 12.532 -31.720 1.00 9.67 79 GLN A N 1
ATOM 533 C CA . GLN A 1 75 ? -3.444 12.570 -30.283 1.00 9.36 79 GLN A CA 1
ATOM 534 C C . GLN A 1 75 ? -4.749 12.634 -29.516 1.00 9.49 79 GLN A C 1
ATOM 535 O O . GLN A 1 75 ? -5.786 13.045 -30.046 1.00 10.41 79 GLN A O 1
ATOM 541 N N A THR A 1 76 ? -4.657 12.249 -28.245 0.30 12.44 80 THR A N 1
ATOM 542 N N B THR A 1 76 ? -4.699 12.219 -28.260 0.70 12.03 80 THR A N 1
ATOM 543 C CA A THR A 1 76 ? -5.751 12.264 -27.281 0.30 13.55 80 THR A CA 1
ATOM 544 C CA B THR A 1 76 ? -5.830 12.366 -27.366 0.70 11.76 80 THR A CA 1
ATOM 545 C C A THR A 1 76 ? -5.484 13.387 -26.275 0.30 12.78 80 THR A C 1
ATOM 546 C C B THR A 1 76 ? -5.500 13.431 -26.340 0.70 12.76 80 THR A C 1
ATOM 547 O O A THR A 1 76 ? -4.327 13.689 -25.984 0.30 14.15 80 THR A O 1
ATOM 548 O O B THR A 1 76 ? -4.331 13.716 -26.086 0.70 14.89 80 THR A O 1
ATOM 555 N N . PHE A 1 77 ? -6.534 14.025 -25.760 1.00 11.56 81 PHE A N 1
ATOM 556 C CA . PHE A 1 77 ? -6.352 14.996 -24.684 1.00 12.35 81 PHE A CA 1
ATOM 557 C C . PHE A 1 77 ? -6.918 14.483 -23.360 1.00 13.52 81 PHE A C 1
ATOM 558 O O . PHE A 1 77 ? -6.704 15.085 -22.308 1.00 15.71 81 PHE A O 1
ATOM 566 N N . MET A 1 78 ? -7.619 13.359 -23.404 1.00 15.97 82 MET A N 1
ATOM 567 C CA . MET A 1 78 ? -8.219 12.824 -22.193 1.00 19.16 82 MET A CA 1
ATOM 568 C C . MET A 1 78 ? -7.301 11.790 -21.540 1.00 20.01 82 MET A C 1
ATOM 569 O O . MET A 1 78 ? -7.596 10.588 -21.495 1.00 23.87 82 MET A O 1
ATOM 574 N N . THR A 1 79 ? -6.169 12.305 -21.068 1.00 24.00 83 THR A N 1
ATOM 575 C CA . THR A 1 79 ? -5.152 11.566 -20.332 1.00 25.58 83 THR A CA 1
ATOM 576 C C . THR A 1 79 ? -4.728 12.442 -19.166 1.00 27.45 83 THR A C 1
ATOM 577 O O . THR A 1 79 ? -5.100 13.608 -19.112 1.00 26.44 83 THR A O 1
ATOM 581 N N . PRO A 1 80 ? -3.944 11.888 -18.228 1.00 27.49 84 PRO A N 1
ATOM 582 C CA . PRO A 1 80 ? -3.312 12.644 -17.140 1.00 26.46 84 PRO A CA 1
ATOM 583 C C . PRO A 1 80 ? -2.670 13.977 -17.538 1.00 23.64 84 PRO A C 1
ATOM 584 O O . PRO A 1 80 ? -2.753 14.936 -16.768 1.00 26.08 84 PRO A O 1
ATOM 588 N N . GLY A 1 81 ? -2.039 14.034 -18.708 1.00 18.23 85 GLY A N 1
ATOM 589 C CA . GLY A 1 81 ? -1.380 15.246 -19.174 1.00 16.58 85 GLY A CA 1
ATOM 590 C C . GLY A 1 81 ? -2.282 16.224 -19.905 1.00 12.81 85 GLY A C 1
ATOM 591 O O . GLY A 1 81 ? -1.880 17.341 -20.206 1.00 12.67 85 GLY A O 1
ATOM 592 N N . GLY A 1 82 ? -3.495 15.790 -20.225 1.00 11.93 86 GLY A N 1
ATOM 593 C CA . GLY A 1 82 ? -4.519 16.682 -20.730 1.00 12.27 86 GLY A CA 1
ATOM 594 C C . GLY A 1 82 ? -4.204 17.433 -22.010 1.00 10.91 86 GLY A C 1
ATOM 595 O O . GLY A 1 82 ? -3.535 16.933 -22.913 1.00 11.50 86 GLY A O 1
ATOM 596 N N . LEU A 1 83 ? -4.710 18.653 -22.075 1.00 10.26 87 LEU A N 1
ATOM 597 C CA A LEU A 1 83 ? -4.616 19.476 -23.274 0.66 11.08 87 LEU A CA 1
ATOM 598 C CA B LEU A 1 83 ? -4.615 19.477 -23.272 0.34 10.68 87 LEU A CA 1
ATOM 599 C C . LEU A 1 83 ? -3.167 19.839 -23.598 1.00 10.54 87 LEU A C 1
ATOM 600 O O . LEU A 1 83 ? -2.751 19.813 -24.762 1.00 10.05 87 LEU A O 1
ATOM 609 N N . GLY A 1 84 ? -2.402 20.181 -22.567 1.00 10.12 88 GLY A N 1
ATOM 610 C CA . GLY A 1 84 ? -1.001 20.500 -22.744 1.00 10.02 88 GLY A CA 1
ATOM 611 C C . GLY A 1 84 ? -0.235 19.339 -23.354 1.00 10.57 88 GLY A C 1
ATOM 612 O O . GLY A 1 84 ? 0.598 19.531 -24.239 1.00 10.64 88 GLY A O 1
ATOM 613 N N . ALA A 1 85 ? -0.515 18.127 -22.890 1.00 9.71 89 ALA A N 1
ATOM 614 C CA . ALA A 1 85 ? 0.176 16.966 -23.427 1.00 10.65 89 ALA A CA 1
ATOM 615 C C . ALA A 1 85 ? -0.225 16.727 -24.878 1.00 9.76 89 ALA A C 1
ATOM 616 O O . ALA A 1 85 ? 0.621 16.400 -25.711 1.00 10.46 89 ALA A O 1
ATOM 618 N N . GLU A 1 86 ? -1.508 16.903 -25.191 1.00 9.47 90 GLU A N 1
ATOM 619 C CA . GLU A 1 86 ? -1.965 16.699 -26.566 1.00 9.03 90 GLU A CA 1
ATOM 620 C C . GLU A 1 86 ? -1.182 17.608 -27.504 1.00 9.09 90 GLU A C 1
ATOM 621 O O . GLU A 1 86 ? -0.674 17.179 -28.541 1.00 9.95 90 GLU A O 1
ATOM 627 N N . LEU A 1 87 ? -1.093 18.877 -27.129 1.00 9.54 91 LEU A N 1
ATOM 628 C CA A LEU A 1 87 ? -0.393 19.860 -27.940 0.25 9.15 91 LEU A CA 1
ATOM 629 C CA B LEU A 1 87 ? -0.392 19.864 -27.929 0.75 9.68 91 LEU A CA 1
ATOM 630 C C . LEU A 1 87 ? 1.085 19.503 -28.112 1.00 9.56 91 LEU A C 1
ATOM 631 O O . LEU A 1 87 ? 1.612 19.512 -29.224 1.00 9.22 91 LEU A O 1
ATOM 640 N N . ARG A 1 88 ? 1.767 19.212 -27.014 1.00 9.41 92 ARG A N 1
ATOM 641 C CA . ARG A 1 88 ? 3.190 18.893 -27.101 1.00 9.85 92 ARG A CA 1
ATOM 642 C C . ARG A 1 88 ? 3.428 17.646 -27.957 1.00 9.65 92 ARG A C 1
ATOM 643 O O . ARG A 1 88 ? 4.374 17.597 -28.751 1.00 10.22 92 ARG A O 1
ATOM 651 N N . GLN A 1 89 ? 2.553 16.650 -27.818 1.00 9.94 93 GLN A N 1
ATOM 652 C CA . GLN A 1 89 ? 2.665 15.416 -28.598 1.00 9.83 93 GLN A CA 1
ATOM 653 C C . GLN A 1 89 ? 2.490 15.678 -30.094 1.00 8.43 93 GLN A C 1
ATOM 654 O O . GLN A 1 89 ? 3.246 15.161 -30.912 1.00 10.15 93 GLN A O 1
ATOM 660 N N . GLY A 1 90 ? 1.492 16.480 -30.455 1.00 9.06 94 GLY A N 1
ATOM 661 C CA . GLY A 1 90 ? 1.265 16.789 -31.852 1.00 8.88 94 GLY A CA 1
ATOM 662 C C . GLY A 1 90 ? 2.444 17.511 -32.475 1.00 9.37 94 GLY A C 1
ATOM 663 O O . GLY A 1 90 ? 2.832 17.243 -33.613 1.00 9.94 94 GLY A O 1
ATOM 664 N N . ARG A 1 91 ? 3.019 18.452 -31.730 1.00 9.70 95 ARG A N 1
ATOM 665 C CA . ARG A 1 91 ? 4.201 19.152 -32.213 1.00 9.69 95 ARG A CA 1
ATOM 666 C C . ARG A 1 91 ? 5.426 18.242 -32.250 1.00 10.03 95 ARG A C 1
ATOM 667 O O . ARG A 1 91 ? 6.270 18.384 -33.128 1.00 11.11 95 ARG A O 1
ATOM 675 N N . ALA A 1 92 ? 5.499 17.286 -31.322 1.00 9.80 96 ALA A N 1
ATOM 676 C CA . ALA A 1 92 ? 6.607 16.339 -31.296 1.00 10.37 96 ALA A CA 1
ATOM 677 C C . ALA A 1 92 ? 6.569 15.436 -32.530 1.00 9.47 96 ALA A C 1
ATOM 678 O O . ALA A 1 92 ? 7.609 15.115 -33.111 1.00 9.83 96 ALA A O 1
ATOM 680 N N . VAL A 1 93 ? 5.375 15.008 -32.933 1.00 9.65 97 VAL A N 1
ATOM 681 C CA . VAL A 1 93 ? 5.248 14.200 -34.147 1.00 9.92 97 VAL A CA 1
ATOM 682 C C . VAL A 1 93 ? 5.750 15.006 -35.344 1.00 9.74 97 VAL A C 1
ATOM 683 O O . VAL A 1 93 ? 6.499 14.507 -36.189 1.00 10.41 97 VAL A O 1
ATOM 687 N N . ALA A 1 94 ? 5.342 16.270 -35.403 1.00 10.66 98 ALA A N 1
ATOM 688 C CA . ALA A 1 94 ? 5.764 17.157 -36.478 1.00 9.74 98 ALA A CA 1
ATOM 689 C C . ALA A 1 94 ? 7.286 17.329 -36.498 1.00 10.31 98 ALA A C 1
ATOM 690 O O . ALA A 1 94 ? 7.919 17.231 -37.554 1.00 10.86 98 ALA A O 1
ATOM 692 N N . ASP A 1 95 ? 7.872 17.583 -35.328 1.00 10.18 99 ASP A N 1
ATOM 693 C CA . ASP A 1 95 ? 9.318 17.762 -35.237 1.00 11.45 99 ASP A CA 1
ATOM 694 C C . ASP A 1 95 ? 10.073 16.492 -35.639 1.00 10.98 99 ASP A C 1
ATOM 695 O O . ASP A 1 95 ? 11.098 16.556 -36.327 1.00 12.06 99 ASP A O 1
ATOM 700 N N . ALA A 1 96 ? 9.568 15.335 -35.224 1.00 10.61 100 ALA A N 1
ATOM 701 C CA . ALA A 1 96 ? 10.228 14.084 -35.556 1.00 10.77 100 ALA A CA 1
ATOM 702 C C . ALA A 1 96 ? 10.144 13.814 -37.057 1.00 10.27 100 ALA A C 1
ATOM 703 O O . ALA A 1 96 ? 11.093 13.309 -37.664 1.00 11.32 100 ALA A O 1
ATOM 705 N N . ALA A 1 97 ? 9.006 14.153 -37.657 1.00 10.44 101 ALA A N 1
ATOM 706 C CA . ALA A 1 97 ? 8.830 13.972 -39.096 1.00 11.21 101 ALA A CA 1
ATOM 707 C C . ALA A 1 97 ? 9.821 14.847 -39.855 1.00 11.67 101 ALA A C 1
ATOM 708 O O . ALA A 1 97 ? 10.431 14.409 -40.835 1.00 13.79 101 ALA A O 1
ATOM 710 N N . ALA A 1 98 ? 10.001 16.072 -39.375 1.00 11.97 102 ALA A N 1
ATOM 711 C CA . ALA A 1 98 ? 10.956 16.993 -39.974 1.00 13.34 102 ALA A CA 1
ATOM 712 C C . ALA A 1 98 ? 12.386 16.467 -39.840 1.00 13.66 102 ALA A C 1
ATOM 713 O O . ALA A 1 98 ? 13.182 16.563 -40.773 1.00 15.85 102 ALA A O 1
ATOM 715 N N . ALA A 1 99 ? 12.703 15.900 -38.680 1.00 13.66 103 ALA A N 1
ATOM 716 C CA . ALA A 1 99 ? 14.059 15.439 -38.398 1.00 14.76 103 ALA A CA 1
ATOM 717 C C . ALA A 1 99 ? 14.435 14.168 -39.157 1.00 15.83 103 ALA A C 1
ATOM 718 O O . ALA A 1 99 ? 15.616 13.895 -39.371 1.00 19.52 103 ALA A O 1
ATOM 720 N N . THR A 1 100 ? 13.437 13.390 -39.562 1.00 13.66 104 THR A N 1
ATOM 721 C CA . THR A 1 100 ? 13.692 12.089 -40.175 1.00 15.22 104 THR A CA 1
ATOM 722 C C . THR A 1 100 ? 13.373 12.037 -41.672 1.00 18.57 104 THR A C 1
ATOM 723 O O . THR A 1 100 ? 13.503 10.987 -42.302 1.00 20.83 104 THR A O 1
ATOM 727 N N . GLY A 1 101 ? 12.942 13.160 -42.238 1.00 18.65 105 GLY A N 1
ATOM 728 C CA . GLY A 1 101 ? 12.693 13.232 -43.669 1.00 19.87 105 GLY A CA 1
ATOM 729 C C . GLY A 1 101 ? 11.431 12.531 -44.148 1.00 18.17 105 GLY A C 1
ATOM 730 O O . GLY A 1 101 ? 11.370 12.049 -45.280 1.00 19.02 105 GLY A O 1
ATOM 731 N N . VAL A 1 102 ? 10.422 12.469 -43.284 1.00 15.13 106 VAL A N 1
ATOM 732 C CA . VAL A 1 102 ? 9.111 11.949 -43.656 1.00 13.53 106 VAL A CA 1
ATOM 733 C C . VAL A 1 102 ? 8.531 12.772 -44.816 1.00 12.38 106 VAL A C 1
ATOM 734 O O . VAL A 1 102 ? 8.533 13.994 -44.780 1.00 14.69 106 VAL A O 1
ATOM 738 N N . ARG A 1 103 ? 8.040 12.100 -45.850 1.00 12.06 107 ARG A N 1
ATOM 739 C CA . ARG A 1 103 ? 7.571 12.790 -47.048 1.00 13.38 107 ARG A CA 1
ATOM 740 C C . ARG A 1 103 ? 6.125 13.284 -46.987 1.00 11.42 107 ARG A C 1
ATOM 741 O O . ARG A 1 103 ? 5.753 14.184 -47.732 1.00 12.66 107 ARG A O 1
ATOM 749 N N . HIS A 1 104 ? 5.310 12.719 -46.102 1.00 10.75 108 HIS A N 1
ATOM 750 C CA . HIS A 1 104 ? 3.903 13.132 -46.028 1.00 11.31 108 HIS A CA 1
ATOM 751 C C . HIS A 1 104 ? 3.310 12.837 -44.655 1.00 9.88 108 HIS A C 1
ATOM 752 O O . HIS A 1 104 ? 3.305 11.674 -44.217 1.00 10.69 108 HIS A O 1
ATOM 759 N N . VAL A 1 105 ? 2.826 13.867 -43.971 1.00 9.96 109 VAL A N 1
ATOM 760 C CA . VAL A 1 105 ? 2.087 13.681 -42.728 1.00 10.20 109 VAL A CA 1
ATOM 761 C C . VAL A 1 105 ? 0.614 13.923 -42.995 1.00 9.49 109 VAL A C 1
ATOM 762 O O . VAL A 1 105 ? 0.253 14.946 -43.588 1.00 10.33 109 VAL A O 1
ATOM 766 N N . VAL A 1 106 ? -0.231 12.983 -42.583 1.00 9.18 110 VAL A N 1
ATOM 767 C CA . VAL A 1 106 ? -1.661 13.234 -42.513 1.00 9.06 110 VAL A CA 1
ATOM 768 C C . VAL A 1 106 ? -1.981 13.447 -41.043 1.00 9.20 110 VAL A C 1
ATOM 769 O O . VAL A 1 106 ? -1.826 12.522 -40.232 1.00 9.84 110 VAL A O 1
ATOM 773 N N . TYR A 1 107 ? -2.374 14.679 -40.702 1.00 9.29 111 TYR A N 1
ATOM 774 C CA . TYR A 1 107 ? -2.676 15.036 -39.324 1.00 9.13 111 TYR A CA 1
ATOM 775 C C . TYR A 1 107 ? -4.184 15.159 -39.157 1.00 8.85 111 TYR A C 1
ATOM 776 O O . TYR A 1 107 ? -4.845 15.858 -39.931 1.00 10.19 111 TYR A O 1
ATOM 785 N N . SER A 1 108 ? -4.737 14.477 -38.155 1.00 9.19 112 SER A N 1
ATOM 786 C CA . SER A 1 108 ? -6.158 14.632 -37.850 1.00 9.44 112 SER A CA 1
ATOM 787 C C . SER A 1 108 ? -6.388 15.705 -36.790 1.00 9.16 112 SER A C 1
ATOM 788 O O . SER A 1 108 ? -5.919 15.597 -35.648 1.00 9.93 112 SER A O 1
ATOM 791 N N . SER A 1 109 ? -7.118 16.738 -37.201 1.00 9.26 113 SER A N 1
ATOM 792 C CA . SER A 1 109 ? -7.443 17.896 -36.385 1.00 9.38 113 SER A CA 1
ATOM 793 C C . SER A 1 109 ? -8.923 17.768 -35.997 1.00 10.28 113 SER A C 1
ATOM 794 O O . SER A 1 109 ? -9.353 16.704 -35.541 1.00 10.65 113 SER A O 1
ATOM 797 N N . VAL A 1 110 ? -9.702 18.821 -36.199 1.00 9.72 114 VAL A N 1
ATOM 798 C CA . VAL A 1 110 ? -11.133 18.790 -35.902 1.00 10.22 114 VAL A CA 1
ATOM 799 C C . VAL A 1 110 ? -11.819 19.874 -36.721 1.00 8.98 114 VAL A C 1
ATOM 800 O O . VAL A 1 110 ? -11.235 20.936 -36.970 1.00 10.35 114 VAL A O 1
ATOM 804 N N . GLY A 1 111 ? -13.038 19.600 -37.174 1.00 10.36 115 GLY A N 1
ATOM 805 C CA . GLY A 1 111 ? -13.812 20.601 -37.894 1.00 9.68 115 GLY A CA 1
ATOM 806 C C . GLY A 1 111 ? -13.893 21.905 -37.111 1.00 10.37 115 GLY A C 1
ATOM 807 O O . GLY A 1 111 ? -14.092 21.900 -35.892 1.00 10.87 115 GLY A O 1
ATOM 808 N N . GLY A 1 112 ? -13.712 23.031 -37.793 1.00 10.28 116 GLY A N 1
ATOM 809 C CA . GLY A 1 112 ? -13.786 24.315 -37.119 1.00 11.42 116 GLY A CA 1
ATOM 810 C C . GLY A 1 112 ? -12.527 24.754 -36.391 1.00 10.53 116 GLY A C 1
ATOM 811 O O . GLY A 1 112 ? -12.509 25.833 -35.805 1.00 11.14 116 GLY A O 1
ATOM 812 N N . ALA A 1 113 ? -11.469 23.938 -36.424 1.00 10.49 117 ALA A N 1
ATOM 813 C CA . ALA A 1 113 ? -10.210 24.315 -35.779 1.00 10.81 117 ALA A CA 1
ATOM 814 C C . ALA A 1 113 ? -9.730 25.662 -36.295 1.00 11.21 117 ALA A C 1
ATOM 815 O O . ALA A 1 113 ? -9.131 26.439 -35.546 1.00 11.41 117 ALA A O 1
ATOM 817 N N . ASP A 1 114 ? -10.002 25.917 -37.575 1.00 11.10 118 ASP A N 1
ATOM 818 C CA . ASP A 1 114 ? -9.572 27.126 -38.277 1.00 11.71 118 ASP A CA 1
ATOM 819 C C . ASP A 1 114 ? -10.508 28.323 -38.100 1.00 11.87 118 ASP A C 1
ATOM 820 O O . ASP A 1 114 ? -10.250 29.392 -38.642 1.00 13.15 118 ASP A O 1
ATOM 825 N N . ARG A 1 115 ? -11.594 28.136 -37.355 1.00 10.35 119 ARG A N 1
ATOM 826 C CA . ARG A 1 115 ? -12.623 29.159 -37.231 1.00 10.46 119 ARG A CA 1
ATOM 827 C C . ARG A 1 115 ? -12.696 29.801 -35.845 1.00 10.49 119 ARG A C 1
ATOM 828 O O . ARG A 1 115 ? -13.747 30.296 -35.440 1.00 10.93 119 ARG A O 1
ATOM 836 N N . ALA A 1 116 ? -11.570 29.819 -35.131 1.00 11.19 120 ALA A N 1
ATOM 837 C CA . ALA A 1 116 ? -11.483 30.539 -33.853 1.00 10.98 120 ALA A CA 1
ATOM 838 C C . ALA A 1 116 ? -12.621 30.167 -32.891 1.00 10.83 120 ALA A C 1
ATOM 839 O O . ALA A 1 116 ? -13.305 31.029 -32.330 1.00 11.48 120 ALA A O 1
ATOM 841 N N . SER A 1 117 ? -12.805 28.868 -32.695 1.00 10.33 121 SER A N 1
ATOM 842 C CA . SER A 1 117 ? -13.894 28.341 -31.887 1.00 10.27 121 SER A CA 1
ATOM 843 C C . SER A 1 117 ? -13.761 28.670 -30.397 1.00 10.24 121 SER A C 1
ATOM 844 O O . SER A 1 117 ? -14.764 28.793 -29.695 1.00 11.24 121 SER A O 1
ATOM 847 N N . GLY A 1 118 ? -12.526 28.774 -29.913 1.00 9.98 122 GLY A N 1
ATOM 848 C CA . GLY A 1 118 ? -12.284 28.922 -28.487 1.00 10.09 122 GLY A CA 1
ATOM 849 C C . GLY A 1 118 ? -12.430 27.622 -27.692 1.00 9.47 122 GLY A C 1
ATOM 850 O O . GLY A 1 118 ? -12.192 27.596 -26.485 1.00 11.07 122 GLY A O 1
ATOM 851 N N . VAL A 1 119 ? -12.826 26.531 -28.344 1.00 9.46 123 VAL A N 1
ATOM 852 C CA . VAL A 1 119 ? -12.952 25.258 -27.648 1.00 9.05 123 VAL A CA 1
ATOM 853 C C . VAL A 1 119 ? -11.536 24.758 -27.343 1.00 9.25 123 VAL A C 1
ATOM 854 O O . VAL A 1 119 ? -10.728 24.638 -28.253 1.00 9.15 123 VAL A O 1
ATOM 858 N N . PRO A 1 120 ? -11.214 24.491 -26.061 1.00 8.91 124 PRO A N 1
ATOM 859 C CA . PRO A 1 120 ? -9.789 24.276 -25.762 1.00 9.43 124 PRO A CA 1
ATOM 860 C C . PRO A 1 120 ? -9.131 23.131 -26.532 1.00 9.33 124 PRO A C 1
ATOM 861 O O . PRO A 1 120 ? -8.001 23.291 -26.993 1.00 9.96 124 PRO A O 1
ATOM 865 N N . HIS A 1 121 ? -9.837 22.015 -26.709 1.00 9.74 125 HIS A N 1
ATOM 866 C CA . HIS A 1 121 ? -9.302 20.879 -27.469 1.00 9.87 125 HIS A CA 1
ATOM 867 C C . HIS A 1 121 ? -9.438 21.028 -28.988 1.00 9.24 125 HIS A C 1
ATOM 868 O O . HIS A 1 121 ? -9.055 20.120 -29.740 1.00 10.48 125 HIS A O 1
ATOM 875 N N . PHE A 1 122 ? -10.002 22.148 -29.436 1.00 9.49 126 PHE A N 1
ATOM 876 C CA . PHE A 1 122 ? -9.942 22.528 -30.854 1.00 9.34 126 PHE A CA 1
ATOM 877 C C . PHE A 1 122 ? -8.734 23.430 -31.066 1.00 9.02 126 PHE A C 1
ATOM 878 O O . PHE A 1 122 ? -8.042 23.328 -32.080 1.00 10.05 126 PHE A O 1
ATOM 886 N N . GLU A 1 123 ? -8.496 24.339 -30.119 1.00 9.18 127 GLU A N 1
ATOM 887 C CA . GLU A 1 123 ? -7.375 25.272 -30.227 1.00 9.80 127 GLU A CA 1
ATOM 888 C C . GLU A 1 123 ? -6.018 24.551 -30.174 1.00 9.17 127 GLU A C 1
ATOM 889 O O . GLU A 1 123 ? -5.071 24.953 -30.842 1.00 9.95 127 GLU A O 1
ATOM 895 N N . THR A 1 124 ? -5.915 23.486 -29.380 1.00 9.69 128 THR A N 1
ATOM 896 C CA . THR A 1 124 ? -4.698 22.661 -29.379 1.00 9.28 128 THR A CA 1
ATOM 897 C C . THR A 1 124 ? -4.384 22.172 -30.794 1.00 8.68 128 THR A C 1
ATOM 898 O O . THR A 1 124 ? -3.239 22.263 -31.271 1.00 9.73 128 THR A O 1
ATOM 902 N N . LYS A 1 125 ? -5.415 21.679 -31.476 1.00 9.51 129 LYS A N 1
ATOM 903 C CA . LYS A 1 125 ? -5.246 21.103 -32.801 1.00 9.27 129 LYS A CA 1
ATOM 904 C C . LYS A 1 125 ? -4.869 22.178 -33.821 1.00 8.80 129 LYS A C 1
ATOM 905 O O . LYS A 1 125 ? -4.026 21.957 -34.680 1.00 9.26 129 LYS A O 1
ATOM 911 N N . TRP A 1 126 ? -5.478 23.360 -33.714 1.00 9.48 130 TRP A N 1
ATOM 912 C CA . TRP A 1 126 ? -5.135 24.479 -34.590 1.00 8.55 130 TRP A CA 1
ATOM 913 C C . TRP A 1 126 ? -3.657 24.850 -34.415 1.00 9.66 130 TRP A C 1
ATOM 914 O O . TRP A 1 126 ? -2.947 25.122 -35.390 1.00 10.56 130 TRP A O 1
ATOM 925 N N . THR A 1 127 ? -3.191 24.838 -33.169 1.00 9.41 131 THR A N 1
ATOM 926 C CA . THR A 1 127 ? -1.792 25.140 -32.878 1.00 10.19 131 THR A CA 1
ATOM 927 C C . THR A 1 127 ? -0.863 24.083 -33.505 1.00 9.87 131 THR A C 1
ATOM 928 O O . THR A 1 127 ? 0.186 24.423 -34.053 1.00 10.46 131 THR A O 1
ATOM 932 N N . ILE A 1 128 ? -1.249 22.804 -33.446 1.00 9.57 132 ILE A N 1
ATOM 933 C CA . ILE A 1 128 ? -0.479 21.744 -34.098 1.00 9.76 132 ILE A CA 1
ATOM 934 C C . ILE A 1 128 ? -0.453 21.921 -35.618 1.00 9.10 132 ILE A C 1
ATOM 935 O O . ILE A 1 128 ? 0.609 21.815 -36.238 1.00 9.56 132 ILE A O 1
ATOM 940 N N . GLU A 1 129 ? -1.610 22.221 -36.210 1.00 9.70 133 GLU A N 1
ATOM 941 C CA . GLU A 1 129 ? -1.674 22.500 -37.652 1.00 9.95 133 GLU A CA 1
ATOM 942 C C . GLU A 1 129 ? -0.687 23.579 -38.064 1.00 10.84 133 GLU A C 1
ATOM 943 O O . GLU A 1 129 ? 0.053 23.451 -39.051 1.00 11.43 133 GLU A O 1
ATOM 949 N N . ARG A 1 130 ? -0.695 24.667 -37.305 1.00 11.03 134 ARG A N 1
ATOM 950 C CA A ARG A 1 130 ? 0.160 25.823 -37.573 0.70 11.59 134 ARG A CA 1
ATOM 951 C CA B ARG A 1 130 ? 0.161 25.793 -37.638 0.30 12.60 134 ARG A CA 1
ATOM 952 C C . ARG A 1 130 ? 1.633 25.436 -37.495 1.00 10.85 134 ARG A C 1
ATOM 953 O O . ARG A 1 130 ? 2.461 25.901 -38.277 1.00 10.91 134 ARG A O 1
ATOM 968 N N . HIS A 1 131 ? 1.954 24.570 -36.538 1.00 10.85 135 HIS A N 1
ATOM 969 C CA . HIS A 1 131 ? 3.333 24.142 -36.374 1.00 9.90 135 HIS A CA 1
ATOM 970 C C . HIS A 1 131 ? 3.796 23.318 -37.580 1.00 9.58 135 HIS A C 1
ATOM 971 O O . HIS A 1 131 ? 4.891 23.531 -38.103 1.00 10.25 135 HIS A O 1
ATOM 978 N N . LEU A 1 132 ? 2.949 22.402 -38.044 1.00 10.09 136 LEU A N 1
ATOM 979 C CA . LEU A 1 132 ? 3.267 21.621 -39.242 1.00 9.72 136 LEU A CA 1
ATOM 980 C C . LEU A 1 132 ? 3.538 22.533 -40.443 1.00 10.01 136 LEU A C 1
ATOM 981 O O . LEU A 1 132 ? 4.514 22.339 -41.176 1.00 11.10 136 LEU A O 1
ATOM 986 N N A ARG A 1 133 ? 2.692 23.540 -40.632 0.41 10.80 137 ARG A N 1
ATOM 987 N N B ARG A 1 133 ? 2.682 23.532 -40.639 0.59 11.12 137 ARG A N 1
ATOM 988 C CA A ARG A 1 133 ? 2.869 24.457 -41.753 0.41 11.26 137 ARG A CA 1
ATOM 989 C CA B ARG A 1 133 ? 2.852 24.456 -41.757 0.59 11.81 137 ARG A CA 1
ATOM 990 C C A ARG A 1 133 ? 4.120 25.315 -41.611 0.41 11.83 137 ARG A C 1
ATOM 991 C C B ARG A 1 133 ? 4.125 25.292 -41.610 0.59 11.43 137 ARG A C 1
ATOM 992 O O A ARG A 1 133 ? 4.764 25.656 -42.603 0.41 15.02 137 ARG A O 1
ATOM 993 O O B ARG A 1 133 ? 4.785 25.600 -42.600 0.59 13.78 137 ARG A O 1
ATOM 1008 N N . SER A 1 134 ? 4.468 25.651 -40.374 1.00 10.71 138 SER A N 1
ATOM 1009 C CA . SER A 1 134 ? 5.663 26.448 -40.113 1.00 12.23 138 SER A CA 1
ATOM 1010 C C . SER A 1 134 ? 6.946 25.684 -40.429 1.00 12.74 138 SER A C 1
ATOM 1011 O O . SER A 1 134 ? 7.935 26.272 -40.860 1.00 14.39 138 SER A O 1
ATOM 1014 N N . LEU A 1 135 ? 6.922 24.371 -40.219 1.00 13.02 139 LEU A N 1
ATOM 1015 C CA . LEU A 1 135 ? 8.088 23.531 -40.469 1.00 13.53 139 LEU A CA 1
ATOM 1016 C C . LEU A 1 135 ? 8.273 23.231 -41.948 1.00 14.66 139 LEU A C 1
ATOM 1017 O O . LEU A 1 135 ? 9.355 22.835 -42.375 1.00 16.40 139 LEU A O 1
ATOM 1022 N N . GLY A 1 136 ? 7.212 23.390 -42.730 1.00 13.41 140 GLY A N 1
ATOM 1023 C CA . GLY A 1 136 ? 7.258 22.975 -44.121 1.00 13.54 140 GLY A CA 1
ATOM 1024 C C . GLY A 1 136 ? 7.203 21.458 -44.320 1.00 13.44 140 GLY A C 1
ATOM 1025 O O . GLY A 1 136 ? 7.580 20.931 -45.376 1.00 15.03 140 GLY A O 1
ATOM 1026 N N . VAL A 1 137 ? 6.761 20.713 -43.311 1.00 13.65 141 VAL A N 1
ATOM 1027 C CA A VAL A 1 137 ? 6.546 19.291 -43.528 0.11 13.60 141 VAL A CA 1
ATOM 1028 C CA B VAL A 1 137 ? 6.508 19.280 -43.481 0.89 14.74 141 VAL A CA 1
ATOM 1029 C C . VAL A 1 137 ? 5.313 19.112 -44.411 1.00 12.37 141 VAL A C 1
ATOM 1030 O O . VAL A 1 137 ? 4.261 19.684 -44.145 1.00 13.18 141 VAL A O 1
ATOM 1037 N N . PRO A 1 138 ? 5.457 18.336 -45.504 1.00 12.44 142 PRO A N 1
ATOM 1038 C CA . PRO A 1 138 ? 4.303 18.192 -46.400 1.00 12.44 142 PRO A CA 1
ATOM 1039 C C . PRO A 1 138 ? 3.159 17.498 -45.682 1.00 10.70 142 PRO A C 1
ATOM 1040 O O . PRO A 1 138 ? 3.320 16.391 -45.164 1.00 11.37 142 PRO A O 1
ATOM 1044 N N . THR A 1 139 ? 2.006 18.151 -45.644 1.00 11.20 143 THR A N 1
ATOM 1045 C CA . THR A 1 139 ? 0.948 17.804 -44.709 1.00 10.78 143 THR A CA 1
ATOM 1046 C C . THR A 1 139 ? -0.437 17.888 -45.333 1.00 10.59 143 THR A C 1
ATOM 1047 O O . THR A 1 139 ? -0.761 18.841 -46.050 1.00 11.41 143 THR A O 1
ATOM 1051 N N . THR A 1 140 ? -1.248 16.880 -45.043 1.00 9.19 144 THR A N 1
ATOM 1052 C CA . THR A 1 140 ? -2.679 16.956 -45.268 1.00 9.72 144 THR A CA 1
ATOM 1053 C C . THR A 1 140 ? -3.333 17.035 -43.902 1.00 9.22 144 THR A C 1
ATOM 1054 O O . THR A 1 140 ? -3.015 16.238 -43.023 1.00 10.52 144 THR A O 1
ATOM 1058 N N . VAL A 1 141 ? -4.239 17.990 -43.719 1.00 9.37 145 VAL A N 1
ATOM 1059 C CA . VAL A 1 141 ? -5.006 18.071 -42.478 1.00 9.54 145 VAL A CA 1
ATOM 1060 C C . VAL A 1 141 ? -6.420 17.552 -42.718 1.00 9.54 145 VAL A C 1
ATOM 1061 O O . VAL A 1 141 ? -7.121 18.040 -43.605 1.00 11.29 145 VAL A O 1
ATOM 1065 N N . LEU A 1 142 ? -6.829 16.548 -41.949 1.00 9.88 146 LEU A N 1
ATOM 1066 C CA . LEU A 1 142 ? -8.225 16.119 -41.936 1.00 10.17 146 LEU A CA 1
ATOM 1067 C C . LEU A 1 142 ? -8.897 16.768 -40.727 1.00 10.04 146 LEU A C 1
ATOM 1068 O O . LEU A 1 142 ? -8.317 16.820 -39.642 1.00 11.01 146 LEU A O 1
ATOM 1073 N N . ARG A 1 143 ? -10.108 17.281 -40.917 1.00 9.71 147 ARG A N 1
ATOM 1074 C CA . ARG A 1 143 ? -10.831 17.922 -39.821 1.00 10.03 147 ARG A CA 1
ATOM 1075 C C . ARG A 1 143 ? -12.166 17.218 -39.582 1.00 9.49 147 ARG A C 1
ATOM 1076 O O . ARG A 1 143 ? -13.211 17.664 -40.066 1.00 10.04 147 ARG A O 1
ATOM 1084 N N . PRO A 1 144 ? -12.136 16.103 -38.836 1.00 9.42 148 PRO A N 1
ATOM 1085 C CA . PRO A 1 144 ? -13.378 15.356 -38.628 1.00 9.06 148 PRO A CA 1
ATOM 1086 C C . PRO A 1 144 ? -14.373 16.085 -37.732 1.00 9.66 148 PRO A C 1
ATOM 1087 O O . PRO A 1 144 ? -14.007 16.877 -36.852 1.00 10.04 148 PRO A O 1
ATOM 1091 N N . THR A 1 145 ? -15.643 15.778 -37.969 1.00 9.58 149 THR A N 1
ATOM 1092 C CA . THR A 1 145 ? -16.755 16.297 -37.188 1.00 9.87 149 THR A CA 1
ATOM 1093 C C . THR A 1 145 ? -17.131 15.295 -36.071 1.00 9.78 149 THR A C 1
ATOM 1094 O O . THR A 1 145 ? -16.285 14.551 -35.606 1.00 10.21 149 THR A O 1
ATOM 1098 N N . PHE A 1 146 ? -18.381 15.297 -35.624 1.00 10.22 150 PHE A N 1
ATOM 1099 C CA . PHE A 1 146 ? -18.820 14.514 -34.459 1.00 9.84 150 PHE A CA 1
ATOM 1100 C C . PHE A 1 146 ? -18.747 13.024 -34.813 1.00 10.01 150 PHE A C 1
ATOM 1101 O O . PHE A 1 146 ? -19.386 12.596 -35.772 1.00 10.94 150 PHE A O 1
ATOM 1109 N N . PHE A 1 147 ? -17.976 12.222 -34.071 1.00 10.12 151 PHE A N 1
ATOM 1110 C CA . PHE A 1 147 ? -17.856 10.800 -34.447 1.00 10.76 151 PHE A CA 1
ATOM 1111 C C . PHE A 1 147 ? -19.175 10.067 -34.214 1.00 11.00 151 PHE A C 1
ATOM 1112 O O . PHE A 1 147 ? -19.682 10.039 -33.089 1.00 11.05 151 PHE A O 1
ATOM 1120 N N . MET A 1 148 ? -19.715 9.439 -35.253 1.00 10.66 152 MET A N 1
ATOM 1121 C CA . MET A 1 148 ? -20.885 8.586 -35.072 1.00 11.51 152 MET A CA 1
ATOM 1122 C C . MET A 1 148 ? -20.589 7.518 -34.025 1.00 11.11 152 MET A C 1
ATOM 1123 O O . MET A 1 148 ? -21.459 7.133 -33.236 1.00 11.53 152 MET A O 1
ATOM 1128 N N . ASP A 1 149 ? -19.341 7.055 -34.031 1.00 10.80 153 ASP A N 1
ATOM 1129 C CA . ASP A 1 149 ? -18.851 6.029 -33.124 1.00 11.54 153 ASP A CA 1
ATOM 1130 C C . ASP A 1 149 ? -19.036 6.353 -31.639 1.00 10.77 153 ASP A C 1
ATOM 1131 O O . ASP A 1 149 ? -19.050 5.434 -30.811 1.00 11.86 153 ASP A O 1
ATOM 1136 N N . ASN A 1 150 ? -19.172 7.633 -31.305 1.00 11.67 154 ASN A N 1
ATOM 1137 C CA . ASN A 1 150 ? -19.428 8.039 -29.931 1.00 12.14 154 ASN A CA 1
ATOM 1138 C C . ASN A 1 150 ? -20.683 7.386 -29.366 1.00 11.50 154 ASN A C 1
ATOM 1139 O O . ASN A 1 150 ? -20.784 7.147 -28.157 1.00 12.98 154 ASN A O 1
ATOM 1144 N N . PHE A 1 151 ? -21.656 7.124 -30.234 1.00 11.96 155 PHE A N 1
ATOM 1145 C CA . PHE A 1 151 ? -22.931 6.576 -29.782 1.00 13.08 155 PHE A CA 1
ATOM 1146 C C . PHE A 1 151 ? -22.884 5.108 -29.348 1.00 13.83 155 PHE A C 1
ATOM 1147 O O . PHE A 1 151 ? -23.848 4.608 -28.781 1.00 15.83 155 PHE A O 1
ATOM 1155 N N . ALA A 1 152 ? -21.769 4.422 -29.590 1.00 14.42 156 ALA A N 1
ATOM 1156 C CA . ALA A 1 152 ? -21.627 3.053 -29.096 1.00 16.18 156 ALA A CA 1
ATOM 1157 C C . ALA A 1 152 ? -21.600 3.025 -27.562 1.00 17.16 156 ALA A C 1
ATOM 1158 O O . ALA A 1 152 ? -22.265 2.197 -26.939 1.00 21.16 156 ALA A O 1
ATOM 1160 N N . ALA A 1 153 ? -20.836 3.925 -26.952 1.00 16.72 157 ALA A N 1
ATOM 1161 C CA . ALA A 1 153 ? -20.754 3.976 -25.493 1.00 18.88 157 ALA A CA 1
ATOM 1162 C C . ALA A 1 153 ? -21.717 4.991 -24.880 1.00 19.09 157 ALA A C 1
ATOM 1163 O O . ALA A 1 153 ? -22.067 4.895 -23.702 1.00 23.45 157 ALA A O 1
ATOM 1165 N N . TRP A 1 154 ? -22.145 5.962 -25.680 1.00 15.30 158 TRP A N 1
ATOM 1166 C CA . TRP A 1 154 ? -22.974 7.057 -25.183 1.00 15.94 158 TRP A CA 1
ATOM 1167 C C . TRP A 1 154 ? -24.312 7.129 -25.915 1.00 17.79 158 TRP A C 1
ATOM 1168 O O . TRP A 1 154 ? -24.796 8.208 -26.253 1.00 18.72 158 TRP A O 1
ATOM 1179 N N . GLY A 1 155 ? -24.915 5.969 -26.146 1.00 18.11 159 GLY A N 1
ATOM 1180 C CA . GLY A 1 155 ? -26.183 5.893 -26.845 1.00 18.16 159 GLY A CA 1
ATOM 1181 C C . GLY A 1 155 ? -27.383 6.150 -25.955 1.00 15.31 159 GLY A C 1
ATOM 1182 O O . GLY A 1 155 ? -27.251 6.280 -24.740 1.00 17.03 159 GLY A O 1
ATOM 1183 N N . PRO A 1 156 ? -28.573 6.228 -26.561 1.00 16.38 160 PRO A N 1
ATOM 1184 C CA . PRO A 1 156 ? -29.792 6.526 -25.808 1.00 16.02 160 PRO A CA 1
ATOM 1185 C C . PRO A 1 156 ? -30.208 5.371 -24.908 1.00 17.96 160 PRO A C 1
ATOM 1186 O O . PRO A 1 156 ? -29.918 4.204 -25.191 1.00 20.39 160 PRO A O 1
ATOM 1190 N N . GLN A 1 157 ? -30.884 5.698 -23.816 1.00 21.12 161 GLN A N 1
ATOM 1191 C CA . GLN A 1 157 ? -31.438 4.670 -22.953 1.00 23.63 161 GLN A CA 1
ATOM 1192 C C . GLN A 1 157 ? -32.954 4.684 -23.045 1.00 20.44 161 GLN A C 1
ATOM 1193 O O . GLN A 1 157 ? -33.552 5.697 -23.399 1.00 19.67 161 GLN A O 1
ATOM 1199 N N . ALA A 1 158 ? -33.577 3.553 -22.748 1.00 20.98 162 ALA A N 1
ATOM 1200 C CA . ALA A 1 158 ? -35.031 3.483 -22.738 1.00 23.16 162 ALA A CA 1
ATOM 1201 C C . ALA A 1 158 ? -35.582 4.035 -21.428 1.00 23.77 162 ALA A C 1
ATOM 1202 O O . ALA A 1 158 ? -35.189 3.602 -20.344 1.00 26.56 162 ALA A O 1
ATOM 1204 N N . VAL A 1 159 ? -36.480 5.009 -21.539 1.00 23.11 163 VAL A N 1
ATOM 1205 C CA . VAL A 1 159 ? -37.178 5.557 -20.382 1.00 24.49 163 VAL A CA 1
ATOM 1206 C C . VAL A 1 159 ? -38.678 5.439 -20.620 1.00 25.73 163 VAL A C 1
ATOM 1207 O O . VAL A 1 159 ? -39.224 6.092 -21.512 1.00 23.75 163 VAL A O 1
ATOM 1211 N N . ASP A 1 160 ? -39.333 4.595 -19.827 1.00 29.14 164 ASP A N 1
ATOM 1212 C CA . ASP A 1 160 ? -40.767 4.342 -19.959 1.00 32.29 164 ASP A CA 1
ATOM 1213 C C . ASP A 1 160 ? -41.164 3.980 -21.389 1.00 28.68 164 ASP A C 1
ATOM 1214 O O . ASP A 1 160 ? -42.156 4.489 -21.911 1.00 29.28 164 ASP A O 1
ATOM 1219 N N . GLY A 1 161 ? -40.374 3.117 -22.020 1.00 24.64 165 GLY A N 1
ATOM 1220 C CA . GLY A 1 161 ? -40.688 2.622 -23.350 1.00 22.60 165 GLY A CA 1
ATOM 1221 C C . GLY A 1 161 ? -40.301 3.537 -24.503 1.00 20.57 165 GLY A C 1
ATOM 1222 O O . GLY A 1 161 ? -40.641 3.268 -25.657 1.00 21.69 165 GLY A O 1
ATOM 1223 N N . THR A 1 162 ? -39.592 4.619 -24.200 1.00 17.78 166 THR A N 1
ATOM 1224 C CA . THR A 1 162 ? -39.136 5.558 -25.226 1.00 15.83 166 THR A CA 1
ATOM 1225 C C . THR A 1 162 ? -37.619 5.702 -25.156 1.00 16.13 166 THR A C 1
ATOM 1226 O O . THR A 1 162 ? -37.070 5.927 -24.079 1.00 17.40 166 THR A O 1
ATOM 1230 N N . LEU A 1 163 ? -36.937 5.555 -26.293 1.00 14.29 167 LEU A N 1
ATOM 1231 C CA . LEU A 1 163 ? -35.505 5.829 -26.342 1.00 13.70 167 LEU A CA 1
ATOM 1232 C C . LEU A 1 163 ? -35.290 7.329 -26.223 1.00 13.56 167 LEU A C 1
ATOM 1233 O O . LEU A 1 163 ? -35.936 8.107 -26.920 1.00 14.89 167 LEU A O 1
ATOM 1238 N N . VAL A 1 164 ? -34.393 7.738 -25.333 1.00 12.91 168 VAL A N 1
ATOM 1239 C CA . VAL A 1 164 ? -34.138 9.155 -25.118 1.00 13.65 168 VAL A CA 1
ATOM 1240 C C . VAL A 1 164 ? -32.693 9.512 -25.433 1.00 12.71 168 VAL A C 1
ATOM 1241 O O . VAL A 1 164 ? -31.760 9.009 -24.802 1.00 14.58 168 VAL A O 1
ATOM 1245 N N . VAL A 1 165 ? -32.511 10.373 -26.427 1.00 12.91 169 VAL A N 1
ATOM 1246 C CA . VAL A 1 165 ? -31.214 10.976 -26.674 1.00 12.99 169 VAL A CA 1
ATOM 1247 C C . VAL A 1 165 ? -31.193 12.274 -25.878 1.00 12.69 169 VAL A C 1
ATOM 1248 O O . VAL A 1 165 ? -31.993 13.175 -26.133 1.00 12.87 169 VAL A O 1
ATOM 1252 N N . ARG A 1 166 ? -30.285 12.370 -24.908 1.00 12.24 170 ARG A N 1
ATOM 1253 C CA . ARG A 1 166 ? -30.213 13.522 -24.023 1.00 12.75 170 ARG A CA 1
ATOM 1254 C C . ARG A 1 166 ? -28.806 14.095 -24.106 1.00 12.18 170 ARG A C 1
ATOM 1255 O O . ARG A 1 166 ? -27.848 13.476 -23.642 1.00 13.15 170 ARG A O 1
ATOM 1263 N N . LEU A 1 167 ? -28.686 15.272 -24.720 1.00 11.66 171 LEU A N 1
ATOM 1264 C CA . LEU A 1 167 ? -27.398 15.911 -24.985 1.00 12.56 171 LEU A CA 1
ATOM 1265 C C . LEU A 1 167 ? -27.544 17.413 -24.828 1.00 11.73 171 LEU A C 1
ATOM 1266 O O . LEU A 1 167 ? -28.654 17.933 -24.918 1.00 11.60 171 LEU A O 1
ATOM 1271 N N . PRO A 1 168 ? -26.425 18.122 -24.598 1.00 11.94 172 PRO A N 1
ATOM 1272 C CA . PRO A 1 168 ? -26.470 19.585 -24.471 1.00 12.21 172 PRO A CA 1
ATOM 1273 C C . PRO A 1 168 ? -26.535 20.273 -25.844 1.00 11.58 172 PRO A C 1
ATOM 1274 O O . PRO A 1 168 ? -25.592 20.946 -26.276 1.00 11.85 172 PRO A O 1
ATOM 1278 N N . LEU A 1 169 ? -27.670 20.080 -26.514 1.00 11.87 173 LEU A N 1
ATOM 1279 C CA . LEU A 1 169 ? -27.982 20.688 -27.798 1.00 11.48 173 LEU A CA 1
ATOM 1280 C C . LEU A 1 169 ? -29.376 21.285 -27.702 1.00 11.66 173 LEU A C 1
ATOM 1281 O O . LEU A 1 169 ? -30.233 20.737 -27.020 1.00 11.95 173 LEU A O 1
ATOM 1286 N N . LYS A 1 170 ? -29.623 22.406 -28.373 1.00 11.44 174 LYS A N 1
ATOM 1287 C CA . LYS A 1 170 ? -31.004 22.844 -28.545 1.00 11.91 174 LYS A CA 1
ATOM 1288 C C . LYS A 1 170 ? -31.681 21.870 -29.497 1.00 12.22 174 LYS A C 1
ATOM 1289 O O . LYS A 1 170 ? -31.016 21.272 -30.338 1.00 12.22 174 LYS A O 1
ATOM 1295 N N . PRO A 1 171 ? -33.008 21.708 -29.383 1.00 12.84 175 PRO A N 1
ATOM 1296 C CA . PRO A 1 171 ? -33.686 20.815 -30.331 1.00 13.60 175 PRO A CA 1
ATOM 1297 C C . PRO A 1 171 ? -33.438 21.204 -31.791 1.00 13.38 175 PRO A C 1
ATOM 1298 O O . PRO A 1 171 ? -33.466 20.343 -32.669 1.00 14.04 175 PRO A O 1
ATOM 1302 N N . GLN A 1 172 ? -33.149 22.478 -32.035 1.00 13.46 176 GLN A N 1
ATOM 1303 C CA A GLN A 1 172 ? -32.952 23.013 -33.377 0.59 14.97 176 GLN A CA 1
ATOM 1304 C CA B GLN A 1 172 ? -32.957 22.947 -33.406 0.41 14.67 176 GLN A CA 1
ATOM 1305 C C . GLN A 1 172 ? -31.502 22.898 -33.877 1.00 13.59 176 GLN A C 1
ATOM 1306 O O . GLN A 1 172 ? -31.228 23.102 -35.059 1.00 15.19 176 GLN A O 1
ATOM 1317 N N . THR A 1 173 ? -30.568 22.599 -32.973 1.00 13.09 177 THR A N 1
ATOM 1318 C CA . THR A 1 173 ? -29.152 22.561 -33.344 1.00 12.09 177 THR A CA 1
ATOM 131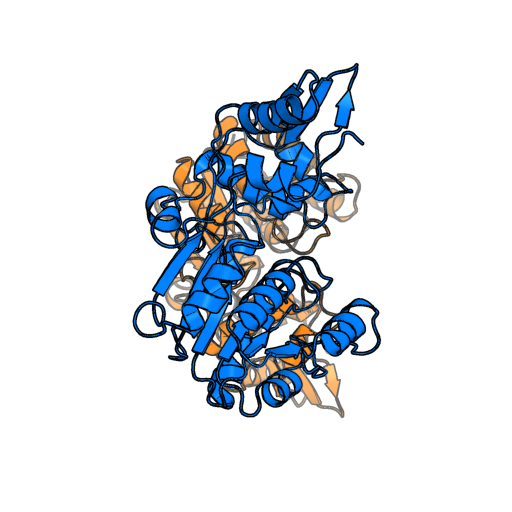9 C C . THR A 1 173 ? -28.862 21.440 -34.343 1.00 12.80 177 THR A C 1
ATOM 1320 O O . THR A 1 173 ? -29.156 20.278 -34.078 1.00 13.51 177 THR A O 1
ATOM 1324 N N . ARG A 1 174 ? -28.286 21.792 -35.492 1.00 12.54 178 ARG A N 1
ATOM 1325 C CA . ARG A 1 174 ? -27.872 20.799 -36.475 1.00 13.12 178 ARG A CA 1
ATOM 1326 C C . ARG A 1 174 ? -26.419 20.419 -36.236 1.00 12.62 178 ARG A C 1
ATOM 1327 O O . ARG A 1 174 ? -25.565 21.287 -36.137 1.00 13.91 178 ARG A O 1
ATOM 1335 N N . VAL A 1 175 ? -26.147 19.119 -36.142 1.00 11.70 179 VAL A N 1
ATOM 1336 C CA A VAL A 1 175 ? -24.798 18.620 -35.895 0.87 12.52 179 VAL A CA 1
ATOM 1337 C CA B VAL A 1 175 ? -24.790 18.634 -35.905 0.13 12.75 179 VAL A CA 1
ATOM 1338 C C . VAL A 1 175 ? -24.308 17.756 -37.058 1.00 11.89 179 VAL A C 1
ATOM 1339 O O . VAL A 1 175 ? -25.014 16.845 -37.502 1.00 13.22 179 VAL A O 1
ATOM 1346 N N . GLN A 1 176 ? -23.107 18.041 -37.559 1.00 11.17 180 GLN A N 1
ATOM 1347 C CA . GLN A 1 176 ? -22.496 17.180 -38.575 1.00 10.66 180 GLN A CA 1
ATOM 1348 C C . GLN A 1 176 ? -21.739 16.035 -37.920 1.00 10.61 180 GLN A C 1
ATOM 1349 O O . GLN A 1 176 ? -21.049 16.240 -36.910 1.00 10.93 180 GLN A O 1
ATOM 1355 N N . LEU A 1 177 ? -21.874 14.843 -38.503 1.00 10.45 181 LEU A N 1
ATOM 1356 C CA . LEU A 1 177 ? -21.269 13.633 -37.964 1.00 10.14 181 LEU A CA 1
ATOM 1357 C C . LEU A 1 177 ? -20.461 12.893 -39.018 1.00 11.00 181 LEU A C 1
ATOM 1358 O O . LEU A 1 177 ? -20.751 12.990 -40.211 1.00 11.75 181 LEU A O 1
ATOM 1363 N N . ILE A 1 178 ? -19.475 12.122 -38.561 1.00 10.22 182 ILE A N 1
ATOM 1364 C CA . ILE A 1 178 ? -18.616 11.329 -39.437 1.00 10.49 182 ILE A CA 1
ATOM 1365 C C . ILE A 1 178 ? -18.400 9.948 -38.829 1.00 10.34 182 ILE A C 1
ATOM 1366 O O . ILE A 1 178 ? -18.215 9.823 -37.617 1.00 10.78 182 ILE A O 1
ATOM 1371 N N . ALA A 1 179 ? -18.450 8.908 -39.659 1.00 10.55 183 ALA A N 1
ATOM 1372 C CA . ALA A 1 179 ? -18.055 7.572 -39.211 1.00 11.44 183 ALA A CA 1
ATOM 1373 C C . ALA A 1 179 ? -16.531 7.503 -39.226 1.00 11.02 183 ALA A C 1
ATOM 1374 O O . ALA A 1 179 ? -15.905 7.896 -40.213 1.00 11.13 183 ALA A O 1
ATOM 1376 N N . ALA A 1 180 ? -15.929 7.015 -38.144 1.00 10.61 184 ALA A N 1
ATOM 1377 C CA . ALA A 1 180 ? -14.468 6.952 -38.070 1.00 11.96 184 ALA A CA 1
ATOM 1378 C C . ALA A 1 180 ? -13.879 6.154 -39.223 1.00 10.75 184 ALA A C 1
ATOM 1379 O O . ALA A 1 180 ? -12.784 6.446 -39.695 1.00 12.01 184 ALA A O 1
ATOM 1381 N N . GLU A 1 181 ? -14.613 5.148 -39.685 1.00 11.93 185 GLU A N 1
ATOM 1382 C CA . GLU A 1 181 ? -14.151 4.346 -40.811 1.00 12.22 185 GLU A CA 1
ATOM 1383 C C . GLU A 1 181 ? -13.823 5.248 -42.006 1.00 11.42 185 GLU A C 1
ATOM 1384 O O . GLU A 1 181 ? -12.846 5.023 -42.724 1.00 11.15 185 GLU A O 1
ATOM 1390 N N . ASP A 1 182 ? -14.628 6.288 -42.200 1.00 12.03 186 ASP A N 1
ATOM 1391 C CA . ASP A 1 182 ? -14.426 7.210 -43.313 1.00 10.74 186 ASP A CA 1
ATOM 1392 C C . ASP A 1 182 ? -13.235 8.151 -43.121 1.00 10.34 186 ASP A C 1
ATOM 1393 O O . ASP A 1 182 ? -12.645 8.617 -44.100 1.00 11.59 186 ASP A O 1
ATOM 1398 N N A ILE A 1 183 ? -12.886 8.431 -41.869 0.27 10.68 187 ILE A N 1
ATOM 1399 N N B ILE A 1 183 ? -12.889 8.453 -41.870 0.73 10.65 187 ILE A N 1
ATOM 1400 C CA A ILE A 1 183 ? -11.668 9.183 -41.594 0.27 10.80 187 ILE A CA 1
ATOM 1401 C CA B ILE A 1 183 ? -11.663 9.202 -41.605 0.73 10.12 187 ILE A CA 1
ATOM 1402 C C A ILE A 1 183 ? -10.478 8.380 -42.107 0.27 10.42 187 ILE A C 1
ATOM 1403 C C B ILE A 1 183 ? -10.482 8.378 -42.123 0.73 9.62 187 ILE A C 1
ATOM 1404 O O A ILE A 1 183 ? -9.587 8.923 -42.757 0.27 10.77 187 ILE A O 1
ATOM 1405 O O B ILE A 1 183 ? -9.596 8.908 -42.794 0.73 9.94 187 ILE A O 1
ATOM 1414 N N . GLY A 1 184 ? -10.479 7.080 -41.824 1.00 10.11 188 GLY A N 1
ATOM 1415 C CA . GLY A 1 184 ? -9.426 6.213 -42.306 1.00 10.90 188 GLY A CA 1
ATOM 1416 C C . GLY A 1 184 ? -9.369 6.180 -43.819 1.00 9.76 188 GLY A C 1
ATOM 1417 O O . GLY A 1 184 ? -8.286 6.233 -44.408 1.00 10.21 188 GLY A O 1
ATOM 1418 N N . VAL A 1 185 ? -10.533 6.093 -44.457 1.00 10.09 189 VAL A N 1
ATOM 1419 C CA . VAL A 1 185 ? -10.584 6.120 -45.919 1.00 11.20 189 VAL A CA 1
ATOM 1420 C C . VAL A 1 185 ? -9.922 7.382 -46.476 1.00 10.88 189 VAL A C 1
ATOM 1421 O O . VAL A 1 185 ? -9.081 7.310 -47.373 1.00 10.99 189 VAL A O 1
ATOM 1425 N N . PHE A 1 186 ? -10.286 8.545 -45.943 1.00 10.45 190 PHE A N 1
ATOM 1426 C CA . PHE A 1 186 ? -9.681 9.788 -46.436 1.00 10.77 190 PHE A CA 1
ATOM 1427 C C . PHE A 1 186 ? -8.185 9.882 -46.149 1.00 10.76 190 PHE A C 1
ATOM 1428 O O . PHE A 1 186 ? -7.426 10.388 -46.980 1.00 11.94 190 PHE A O 1
ATOM 1436 N N . ALA A 1 187 ? -7.750 9.365 -45.002 1.00 10.57 191 ALA A N 1
ATOM 1437 C CA . ALA A 1 187 ? -6.321 9.374 -44.698 1.00 10.86 191 ALA A CA 1
ATOM 1438 C C . ALA A 1 187 ? -5.541 8.542 -45.718 1.00 10.53 191 ALA A C 1
ATOM 1439 O O . ALA A 1 187 ? -4.530 8.990 -46.268 1.00 10.75 191 ALA A O 1
ATOM 1441 N N . ALA A 1 188 ? -6.019 7.331 -45.983 1.00 10.49 192 ALA A N 1
ATOM 1442 C CA . ALA A 1 188 ? -5.355 6.450 -46.948 1.00 11.25 192 ALA A CA 1
ATOM 1443 C C . ALA A 1 188 ? -5.412 7.040 -48.362 1.00 10.98 192 ALA A C 1
ATOM 1444 O O . ALA A 1 188 ? -4.440 6.973 -49.119 1.00 11.55 192 ALA A O 1
ATOM 1446 N N . THR A 1 189 ? -6.550 7.636 -48.702 1.00 11.56 193 THR A N 1
ATOM 1447 C CA . THR A 1 189 ? -6.713 8.295 -49.993 1.00 12.19 193 THR A CA 1
ATOM 1448 C C . THR A 1 189 ? -5.700 9.427 -50.163 1.00 11.40 193 THR A C 1
ATOM 1449 O O . THR A 1 189 ? -5.098 9.579 -51.232 1.00 12.37 193 THR A O 1
ATOM 1453 N N . ALA A 1 190 ? -5.503 10.210 -49.106 1.00 11.14 194 ALA A N 1
ATOM 1454 C CA . ALA A 1 190 ? -4.553 11.317 -49.145 1.00 11.05 194 ALA A CA 1
ATOM 1455 C C . ALA A 1 190 ? -3.124 10.844 -49.438 1.00 10.53 194 ALA A C 1
ATOM 1456 O O . ALA A 1 190 ? -2.426 11.425 -50.269 1.00 11.67 194 ALA A O 1
ATOM 1458 N N . PHE A 1 191 ? -2.689 9.774 -48.774 1.00 10.64 195 PHE A N 1
ATOM 1459 C CA . PHE A 1 191 ? -1.342 9.257 -49.011 1.00 10.97 195 PHE A CA 1
ATOM 1460 C C . PHE A 1 191 ? -1.150 8.805 -50.459 1.00 10.82 195 PHE A C 1
ATOM 1461 O O . PHE A 1 191 ? -0.060 8.935 -51.021 1.00 11.87 195 PHE A O 1
ATOM 1469 N N . ASP A 1 192 ? -2.209 8.271 -51.064 1.00 11.35 196 ASP A N 1
ATOM 1470 C CA . ASP A 1 192 ? -2.116 7.756 -52.428 1.00 11.97 196 ASP A CA 1
ATOM 1471 C C . ASP A 1 192 ? -2.382 8.793 -53.517 1.00 12.84 196 ASP A C 1
ATOM 1472 O O . ASP A 1 192 ? -2.147 8.522 -54.687 1.00 16.00 196 ASP A O 1
ATOM 1477 N N . ASP A 1 193 ? -2.860 9.974 -53.132 1.00 12.90 197 ASP A N 1
ATOM 1478 C CA . ASP A 1 193 ? -3.022 11.072 -54.082 1.00 12.94 197 ASP A CA 1
ATOM 1479 C C . ASP A 1 193 ? -2.450 12.371 -53.503 1.00 11.61 197 ASP A C 1
ATOM 1480 O O . ASP A 1 193 ? -3.192 13.320 -53.202 1.00 12.52 197 ASP A O 1
ATOM 1485 N N . PRO A 1 194 ? -1.115 12.418 -53.347 1.00 11.79 198 PRO A N 1
ATOM 1486 C CA . PRO A 1 194 ? -0.502 13.605 -52.745 1.00 11.66 198 PRO A CA 1
ATOM 1487 C C . PRO A 1 194 ? -0.670 14.864 -53.593 1.00 13.01 198 PRO A C 1
ATOM 1488 O O . PRO A 1 194 ? -0.715 15.969 -53.038 1.00 12.79 198 PRO A O 1
ATOM 1492 N N . ASP A 1 195 ? -0.757 14.747 -54.915 1.00 13.98 199 ASP A N 1
ATOM 1493 C CA A ASP A 1 195 ? -0.934 15.947 -55.728 0.42 14.75 199 ASP A CA 1
ATOM 1494 C CA B ASP A 1 195 ? -0.945 15.932 -55.755 0.58 13.85 199 ASP A CA 1
ATOM 1495 C C . ASP A 1 195 ? -2.185 16.712 -55.306 1.00 15.73 199 ASP A C 1
ATOM 1496 O O . ASP A 1 195 ? -2.163 17.942 -55.195 1.00 16.07 199 ASP A O 1
ATOM 1505 N N . THR A 1 196 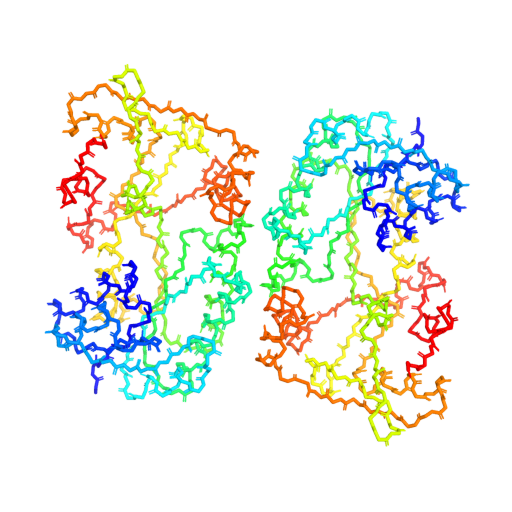? -3.262 15.980 -55.044 1.00 14.37 200 THR A N 1
ATOM 1506 C CA . THR A 1 196 ? -4.511 16.576 -54.584 1.00 14.32 200 THR A CA 1
ATOM 1507 C C . THR A 1 196 ? -4.443 16.990 -53.117 1.00 13.80 200 THR A C 1
ATOM 1508 O O . THR A 1 196 ? -4.906 18.064 -52.747 1.00 14.31 200 THR A O 1
ATOM 1512 N N . TYR A 1 197 ? -3.855 16.138 -52.281 1.00 11.92 201 TYR A N 1
ATOM 1513 C CA . TYR A 1 197 ? -4.016 16.286 -50.830 1.00 11.66 201 TYR A CA 1
ATOM 1514 C C . TYR A 1 197 ? -2.890 16.971 -50.058 1.00 10.66 201 TYR A C 1
ATOM 1515 O O . TYR A 1 197 ? -3.136 17.505 -48.979 1.00 11.08 201 TYR A O 1
ATOM 1524 N N . VAL A 1 198 ? -1.664 16.952 -50.573 1.00 10.54 202 VAL A N 1
ATOM 1525 C CA . VAL A 1 198 ? -0.585 17.644 -49.875 1.00 10.54 202 VAL A CA 1
ATOM 1526 C C . VAL A 1 198 ? -0.863 19.150 -49.880 1.00 10.69 202 VAL A C 1
ATOM 1527 O O . VAL A 1 198 ? -1.081 19.740 -50.942 1.00 12.26 202 VAL A O 1
ATOM 1531 N N . GLY A 1 199 ? -0.907 19.746 -48.687 1.00 10.74 203 GLY A N 1
ATOM 1532 C CA . GLY A 1 199 ? -1.178 21.170 -48.534 1.00 11.58 203 GLY A CA 1
ATOM 1533 C C . GLY A 1 199 ? -2.644 21.461 -48.262 1.00 11.95 203 GLY A C 1
ATOM 1534 O O . GLY A 1 199 ? -3.020 22.602 -47.979 1.00 13.77 203 GLY A O 1
ATOM 1535 N N . ALA A 1 200 ? -3.473 20.423 -48.343 1.00 11.38 204 ALA A N 1
ATOM 1536 C CA . ALA A 1 200 ? -4.916 20.584 -48.197 1.00 11.90 204 ALA A CA 1
ATOM 1537 C C . ALA A 1 200 ? -5.390 20.396 -46.756 1.00 10.93 204 ALA A C 1
ATOM 1538 O O . ALA A 1 200 ? -4.740 19.723 -45.950 1.00 13.10 204 ALA A O 1
ATOM 1540 N N . ALA A 1 201 ? -6.526 21.009 -46.442 1.00 11.48 205 ALA A N 1
ATOM 1541 C CA . ALA A 1 201 ? -7.267 20.736 -45.217 1.00 12.99 205 ALA A CA 1
ATOM 1542 C C . ALA A 1 201 ? -8.691 20.411 -45.641 1.00 13.95 205 ALA A C 1
ATOM 1543 O O . ALA A 1 201 ? -9.249 21.075 -46.514 1.00 17.91 205 ALA A O 1
ATOM 1545 N N . LEU A 1 202 ? -9.275 19.379 -45.049 1.00 12.43 206 LEU A N 1
ATOM 1546 C CA . LEU A 1 202 ? -10.596 18.933 -45.466 1.00 12.33 206 LEU A CA 1
ATOM 1547 C C . LEU A 1 202 ? -11.461 18.580 -44.261 1.00 11.35 206 LEU A C 1
ATOM 1548 O O . LEU A 1 202 ? -11.137 17.667 -43.503 1.00 11.63 206 LEU A O 1
ATOM 1553 N N . GLU A 1 203 ? -12.560 19.309 -44.092 1.00 11.58 207 GLU A N 1
ATOM 1554 C CA . GLU A 1 203 ? -13.530 19.027 -43.041 1.00 11.02 207 GLU A CA 1
ATOM 1555 C C . GLU A 1 203 ? -14.401 17.829 -43.453 1.00 10.54 207 GLU A C 1
ATOM 1556 O O . GLU A 1 203 ? -14.904 17.768 -44.581 1.00 12.48 207 GLU A O 1
ATOM 1562 N N . LEU A 1 204 ? -14.562 16.868 -42.546 1.00 9.88 208 LEU A N 1
ATOM 1563 C CA . LEU A 1 204 ? -15.181 15.583 -42.888 1.00 10.14 208 LEU A CA 1
ATOM 1564 C C . LEU A 1 204 ? -16.492 15.308 -42.158 1.00 10.66 208 LEU A C 1
ATOM 1565 O O . LEU A 1 204 ? -16.527 15.253 -40.923 1.00 10.89 208 LEU A O 1
ATOM 1570 N N . ALA A 1 205 ? -17.557 15.097 -42.928 1.00 10.63 209 ALA A N 1
ATOM 1571 C CA . ALA A 1 205 ? -18.852 14.672 -42.395 1.00 11.27 209 ALA A CA 1
ATOM 1572 C C . ALA A 1 205 ? -19.575 13.813 -43.417 1.00 11.21 209 ALA A C 1
ATOM 1573 O O . ALA A 1 205 ? -19.426 14.023 -44.626 1.00 12.92 209 ALA A O 1
ATOM 1575 N N . GLY A 1 206 ? -20.347 12.839 -42.933 1.00 11.95 210 GLY A N 1
ATOM 1576 C CA . GLY A 1 206 ? -21.182 12.025 -43.794 1.00 12.59 210 GLY A CA 1
ATOM 1577 C C . GLY A 1 206 ? -22.672 12.216 -43.554 1.00 12.79 210 GLY A C 1
ATOM 1578 O O . GLY A 1 206 ? -23.498 11.650 -44.272 1.00 13.61 210 GLY A O 1
ATOM 1579 N N . ASP A 1 207 ? -23.026 13.001 -42.540 1.00 12.20 211 ASP A N 1
ATOM 1580 C CA . ASP A 1 207 ? -24.431 13.250 -42.229 1.00 13.25 211 ASP A CA 1
ATOM 1581 C C . ASP A 1 207 ? -24.540 14.537 -41.426 1.00 11.79 211 ASP A C 1
ATOM 1582 O O . ASP A 1 207 ? -23.547 15.034 -40.896 1.00 12.01 211 ASP A O 1
ATOM 1587 N N . GLU A 1 208 ? -25.753 15.074 -41.356 1.00 11.77 212 GLU A N 1
ATOM 1588 C CA A GLU A 1 208 ? -26.041 16.272 -40.585 0.51 12.70 212 GLU A CA 1
ATOM 1589 C CA B GLU A 1 208 ? -26.040 16.266 -40.569 0.49 12.78 212 GLU A CA 1
ATOM 1590 C C . GLU A 1 208 ? -27.458 16.136 -40.038 1.00 13.41 212 GLU A C 1
ATOM 1591 O O . GLU A 1 208 ? -28.415 16.027 -40.808 1.00 14.48 212 GLU A O 1
ATOM 1602 N N . LEU A 1 209 ? -27.585 16.124 -38.716 1.00 12.34 213 LEU A N 1
ATOM 1603 C CA . LEU A 1 209 ? -28.860 15.824 -38.070 1.00 12.67 213 LEU A CA 1
ATOM 1604 C C . LEU A 1 209 ? -29.046 16.658 -36.818 1.00 11.95 213 LEU A C 1
ATOM 1605 O O . LEU A 1 209 ? -28.077 17.012 -36.157 1.00 12.69 213 LEU A O 1
ATOM 1610 N N . THR A 1 210 ? -30.294 16.976 -36.499 1.00 12.23 214 THR A N 1
ATOM 1611 C CA . THR A 1 210 ? -30.621 17.525 -35.195 1.00 11.79 214 THR A CA 1
ATOM 1612 C C . THR A 1 210 ? -30.760 16.399 -34.174 1.00 12.48 214 THR A C 1
ATOM 1613 O O . THR A 1 210 ? -30.825 15.216 -34.528 1.00 11.70 214 THR A O 1
ATOM 1617 N N . GLY A 1 211 ? -30.831 16.782 -32.905 1.00 12.41 215 GLY A N 1
ATOM 1618 C CA . GLY A 1 211 ? -31.111 15.847 -31.830 1.00 12.54 215 GLY A CA 1
ATOM 1619 C C . GLY A 1 211 ? -32.376 15.025 -32.040 1.00 11.84 215 GLY A C 1
ATOM 1620 O O . GLY A 1 211 ? -32.354 13.790 -31.920 1.00 12.50 215 GLY A O 1
ATOM 1621 N N . PRO A 1 212 ? -33.500 15.699 -32.347 1.00 11.85 216 PRO A N 1
ATOM 1622 C CA . PRO A 1 212 ? -34.714 14.937 -32.665 1.00 12.10 216 PRO A CA 1
ATOM 1623 C C . PRO A 1 212 ? -34.519 13.948 -33.821 1.00 11.31 216 PRO A C 1
ATOM 1624 O O . PRO A 1 212 ? -35.043 12.834 -33.762 1.00 12.56 216 PRO A O 1
ATOM 1628 N N . GLU A 1 213 ? -33.761 14.339 -34.842 1.00 12.76 217 GLU A N 1
ATOM 1629 C CA . GLU A 1 213 ? -33.491 13.441 -35.963 1.00 12.72 217 GLU A CA 1
ATOM 1630 C C . GLU A 1 213 ? -32.602 12.252 -35.572 1.00 13.08 217 GLU A C 1
ATOM 1631 O O . GLU A 1 213 ? -32.819 11.131 -36.031 1.00 12.86 217 GLU A O 1
ATOM 1637 N N . LEU A 1 214 ? -31.601 12.501 -34.730 1.00 11.86 218 LEU A N 1
ATOM 1638 C CA . LEU A 1 214 ? -30.772 11.423 -34.209 1.00 11.97 218 LEU A CA 1
ATOM 1639 C C . LEU A 1 214 ? -31.640 10.421 -33.452 1.00 12.81 218 LEU A C 1
ATOM 1640 O O . LEU A 1 214 ? -31.540 9.209 -33.668 1.00 13.11 218 LEU A O 1
ATOM 1645 N N . ALA A 1 215 ? -32.511 10.933 -32.589 1.00 12.96 219 ALA A N 1
ATOM 1646 C CA . ALA A 1 215 ? -33.435 10.077 -31.857 1.00 12.85 219 ALA A CA 1
ATOM 1647 C C . ALA A 1 215 ? -34.291 9.260 -32.824 1.00 13.23 219 ALA A C 1
ATOM 1648 O O . ALA A 1 215 ? -34.452 8.050 -32.647 1.00 13.74 219 ALA A O 1
ATOM 1650 N N . ALA A 1 216 ? -34.821 9.922 -33.853 1.00 13.36 220 ALA A N 1
ATOM 1651 C CA . ALA A 1 216 ? -35.638 9.242 -34.862 1.00 14.29 220 ALA A CA 1
ATOM 1652 C C . ALA A 1 216 ? -34.896 8.090 -35.543 1.00 14.64 220 ALA A C 1
ATOM 1653 O O . ALA A 1 216 ? -35.491 7.051 -35.838 1.00 15.28 220 ALA A O 1
ATOM 1655 N N . ARG A 1 217 ? -33.604 8.276 -35.813 1.00 14.50 221 ARG A N 1
ATOM 1656 C CA . ARG A 1 217 ? -32.801 7.225 -36.448 1.00 13.78 221 ARG A CA 1
ATOM 1657 C C . ARG A 1 217 ? -32.696 5.995 -35.556 1.00 14.89 221 ARG A C 1
ATOM 1658 O O . ARG A 1 217 ? -32.822 4.866 -36.036 1.00 15.67 221 ARG A O 1
ATOM 1666 N N . PHE A 1 218 ? -32.464 6.203 -34.262 1.00 14.78 222 PHE A N 1
ATOM 1667 C CA . PHE A 1 218 ? -32.440 5.092 -33.309 1.00 15.01 222 PHE A CA 1
ATOM 1668 C C . PHE A 1 218 ? -33.806 4.409 -33.249 1.00 15.91 222 PHE A C 1
ATOM 1669 O O . PHE A 1 218 ? -33.898 3.179 -33.271 1.00 16.73 222 PHE A O 1
ATOM 1677 N N . GLY A 1 219 ? -34.864 5.213 -33.174 1.00 15.90 223 GLY A N 1
ATOM 1678 C CA . GLY A 1 219 ? -36.217 4.689 -33.128 1.00 17.92 223 GLY A CA 1
ATOM 1679 C C . GLY A 1 219 ? -36.581 3.870 -34.350 1.00 17.49 223 GLY A C 1
ATOM 1680 O O . GLY A 1 219 ? -37.216 2.818 -34.230 1.00 18.65 223 GLY A O 1
ATOM 1681 N N . GLU A 1 220 ? -36.170 4.347 -35.522 1.00 20.02 224 GLU A N 1
ATOM 1682 C CA . GLU A 1 220 ? -36.436 3.653 -36.779 1.00 22.45 224 GLU A CA 1
ATOM 1683 C C . GLU A 1 220 ? -35.810 2.267 -36.784 1.00 23.03 224 GLU A C 1
ATOM 1684 O O . GLU A 1 220 ? -36.463 1.284 -37.145 1.00 24.07 224 GLU A O 1
ATOM 1690 N N . LEU A 1 221 ? -34.542 2.187 -36.392 1.00 21.49 225 LEU A N 1
ATOM 1691 C CA . LEU A 1 221 ? -33.824 0.912 -36.383 1.00 21.36 225 LEU A CA 1
ATOM 1692 C C . LEU A 1 221 ? -34.384 -0.058 -35.346 1.00 22.46 225 LEU A C 1
ATOM 1693 O O . LEU A 1 221 ? -34.541 -1.252 -35.616 1.00 24.30 225 LEU A O 1
ATOM 1698 N N . ALA A 1 222 ? -34.683 0.458 -34.160 1.00 22.67 226 ALA A N 1
ATOM 1699 C CA . ALA A 1 222 ? -35.134 -0.381 -33.055 1.00 22.35 226 ALA A CA 1
ATOM 1700 C C . ALA A 1 222 ? -36.626 -0.686 -33.129 1.00 22.74 226 ALA A C 1
ATOM 1701 O O . ALA A 1 222 ? -37.112 -1.590 -32.448 1.00 25.32 226 ALA A O 1
ATOM 1703 N N . GLY A 1 223 ? -37.347 0.069 -33.953 1.00 22.68 227 GLY A N 1
ATOM 1704 C CA . GLY A 1 223 ? -38.787 -0.081 -34.058 1.00 22.69 227 GLY A CA 1
ATOM 1705 C C . GLY A 1 223 ? -39.499 0.268 -32.766 1.00 22.06 227 GLY A C 1
ATOM 1706 O O . GLY A 1 223 ? -40.400 -0.445 -32.323 1.00 25.00 227 GLY A O 1
ATOM 1707 N N . MET A 1 224 ? -39.091 1.372 -32.150 1.00 21.90 228 MET A N 1
ATOM 1708 C CA . MET A 1 224 ? -39.739 1.821 -30.929 1.00 21.39 228 MET A CA 1
ATOM 1709 C C . MET A 1 224 ? -39.745 3.342 -30.856 1.00 17.44 228 MET A C 1
ATOM 1710 O O . MET A 1 224 ? -39.014 4.003 -31.597 1.00 17.67 228 MET A O 1
ATOM 1715 N N . PRO A 1 225 ? -40.589 3.911 -29.982 1.00 14.97 229 PRO A N 1
ATOM 1716 C CA . PRO A 1 225 ? -40.639 5.373 -29.885 1.00 13.37 229 PRO A CA 1
ATOM 1717 C C . PRO A 1 225 ? -39.310 5.963 -29.419 1.00 12.77 229 PRO A C 1
ATOM 1718 O O . PRO A 1 225 ? -38.553 5.302 -28.697 1.00 13.31 229 PRO A O 1
ATOM 1722 N N . ALA A 1 226 ? -39.030 7.189 -29.850 1.00 12.08 230 ALA A N 1
ATOM 1723 C CA . ALA A 1 226 ? -37.784 7.851 -29.499 1.00 11.76 230 ALA A CA 1
ATOM 1724 C C . ALA A 1 226 ? -37.989 9.352 -29.416 1.00 11.42 230 ALA A C 1
ATOM 1725 O O . ALA A 1 226 ? -38.810 9.918 -30.147 1.00 12.12 230 ALA A O 1
ATOM 1727 N N . ARG A 1 227 ? -37.220 10.005 -28.551 1.00 11.80 231 ARG A N 1
ATOM 1728 C CA . ARG A 1 227 ? -37.282 11.463 -28.445 1.00 12.61 231 ARG A CA 1
ATOM 1729 C C . ARG A 1 227 ? -35.952 12.058 -28.030 1.00 12.02 231 ARG A C 1
ATOM 1730 O O . ARG A 1 227 ? -35.112 11.373 -27.433 1.00 11.99 231 ARG A O 1
ATOM 1738 N N . PHE A 1 228 ? -35.777 13.338 -28.351 1.00 11.51 232 PHE A N 1
ATOM 1739 C CA . PHE A 1 228 ? -34.621 14.097 -27.919 1.00 11.84 232 PHE A CA 1
ATOM 1740 C C . PHE A 1 228 ? -34.977 15.014 -26.753 1.00 12.24 232 PHE A C 1
ATOM 1741 O O . PHE A 1 228 ? -36.061 15.614 -26.725 1.00 12.60 232 PHE A O 1
ATOM 1749 N N . GLU A 1 229 ? -34.052 15.141 -25.806 1.00 12.61 233 GLU A N 1
ATOM 1750 C CA . GLU A 1 229 ? -34.221 16.042 -24.673 1.00 13.34 233 GLU A CA 1
ATOM 1751 C C . GLU A 1 229 ? -32.946 16.841 -24.454 1.00 12.88 233 GLU A C 1
ATOM 1752 O O . GLU A 1 229 ? -31.865 16.264 -24.327 1.00 12.46 233 GLU A O 1
ATOM 1758 N N . GLU A 1 230 ? -33.069 18.166 -24.422 1.00 12.24 234 GLU A N 1
ATOM 1759 C CA . GLU A 1 230 ? -31.923 19.037 -24.183 1.00 13.23 234 GLU A CA 1
ATOM 1760 C C . GLU A 1 230 ? -31.449 18.945 -22.736 1.00 13.07 234 GLU A C 1
ATOM 1761 O O . GLU A 1 230 ? -32.253 19.012 -21.806 1.00 15.37 234 GLU A O 1
ATOM 1767 N N . ARG A 1 231 ? -30.141 18.780 -22.560 1.00 13.12 235 ARG A N 1
ATOM 1768 C CA . ARG A 1 231 ? -29.500 18.875 -21.253 1.00 13.77 235 ARG A CA 1
ATOM 1769 C C . ARG A 1 231 ? -28.864 20.254 -21.116 1.00 13.39 235 ARG A C 1
ATOM 1770 O O . ARG A 1 231 ? -28.278 20.770 -22.069 1.00 13.85 235 ARG A O 1
ATOM 1778 N N . SER A 1 232 ? -28.966 20.865 -19.941 1.00 12.81 236 SER A N 1
ATOM 1779 C CA . SER A 1 232 ? -28.340 22.172 -19.762 1.00 13.63 236 SER A CA 1
ATOM 1780 C C . SER A 1 232 ? -26.816 22.071 -19.831 1.00 12.80 236 SER A C 1
ATOM 1781 O O . SER A 1 232 ? -26.218 21.049 -19.469 1.00 13.25 236 SER A O 1
ATOM 1784 N N . LEU A 1 233 ? -26.187 23.135 -20.311 1.00 13.29 237 LEU A N 1
ATOM 1785 C CA . LEU A 1 233 ? -24.735 23.180 -20.391 1.00 13.10 237 LEU A CA 1
ATOM 1786 C C . LEU A 1 233 ? -24.062 23.119 -19.017 1.00 11.39 237 LEU A C 1
ATOM 1787 O O . LEU A 1 233 ? -23.054 22.436 -18.861 1.00 12.02 237 LEU A O 1
ATOM 1792 N N . ASP A 1 234 ? -24.602 23.832 -18.030 1.00 12.60 238 ASP A N 1
ATOM 1793 C CA . ASP A 1 234 ? -24.057 23.753 -16.676 1.00 12.91 238 ASP A CA 1
ATOM 1794 C C . ASP A 1 234 ? -24.097 22.323 -16.128 1.00 13.31 238 ASP A C 1
ATOM 1795 O O . ASP A 1 234 ? -23.146 21.864 -15.500 1.00 12.98 238 ASP A O 1
ATOM 1800 N N . GLU A 1 235 ? -25.196 21.616 -16.362 1.00 12.98 239 GLU A N 1
ATOM 1801 C CA . GLU A 1 235 ? -25.325 20.262 -15.837 1.00 13.71 239 GLU A CA 1
ATOM 1802 C C . GLU A 1 235 ? -24.330 19.339 -16.526 1.00 13.68 239 GLU A C 1
ATOM 1803 O O . GLU A 1 235 ? -23.671 18.525 -15.883 1.00 14.94 239 GLU A O 1
ATOM 1809 N N . ALA A 1 236 ? -24.213 19.472 -17.843 1.00 12.35 240 ALA A N 1
ATOM 1810 C CA . ALA A 1 236 ? -23.253 18.671 -18.588 1.00 12.48 240 ALA A CA 1
ATOM 1811 C C . ALA A 1 236 ? -21.818 18.932 -18.121 1.00 11.89 240 ALA A C 1
ATOM 1812 O O . ALA A 1 236 ? -21.023 18.003 -17.978 1.00 12.69 240 ALA A O 1
ATOM 1814 N N . ALA A 1 237 ? -21.494 20.199 -17.876 1.00 11.82 241 ALA A N 1
ATOM 1815 C CA . ALA A 1 237 ? -20.145 20.581 -17.467 1.00 12.36 241 ALA A CA 1
ATOM 1816 C C . ALA A 1 237 ? -19.753 19.965 -16.126 1.00 14.20 241 ALA A C 1
ATOM 1817 O O . ALA A 1 237 ? -18.578 19.666 -15.885 1.00 15.61 241 ALA A O 1
ATOM 1819 N N . ALA A 1 238 ? -20.740 19.771 -15.256 1.00 14.60 242 ALA A N 1
ATOM 1820 C CA . ALA A 1 238 ? -20.480 19.283 -13.905 1.00 16.90 242 ALA A CA 1
ATOM 1821 C C . ALA A 1 238 ? -20.533 17.762 -13.790 1.00 16.93 242 ALA A C 1
ATOM 1822 O O . ALA A 1 238 ? -20.271 17.214 -12.721 1.00 21.24 242 ALA A O 1
ATOM 1824 N N . ASP A 1 239 ? -20.864 17.082 -14.882 1.00 15.47 243 ASP A N 1
ATOM 1825 C CA . ASP A 1 239 ? -21.111 15.640 -14.828 1.00 15.33 243 ASP A CA 1
ATOM 1826 C C . ASP A 1 239 ? -19.868 14.840 -14.426 1.00 16.52 243 ASP A C 1
ATOM 1827 O O . ASP A 1 239 ? -18.898 14.778 -15.178 1.00 15.89 243 ASP A O 1
ATOM 1832 N N . PRO A 1 240 ? -19.899 14.205 -13.241 1.00 18.81 244 PRO A N 1
ATOM 1833 C CA . PRO A 1 240 ? -18.717 13.459 -12.786 1.00 20.81 244 PRO A CA 1
ATOM 1834 C C . PRO A 1 240 ? -18.431 12.203 -13.606 1.00 21.35 244 PRO A C 1
ATOM 1835 O O . PRO A 1 240 ? -17.353 11.622 -13.472 1.00 22.62 244 PRO A O 1
ATOM 1839 N N . TRP A 1 241 ? -19.373 11.783 -14.441 1.00 19.87 245 TRP A N 1
ATOM 1840 C CA . TRP A 1 241 ? -19.151 10.584 -15.242 1.00 22.71 245 TRP A CA 1
ATOM 1841 C C . TRP A 1 241 ? -18.671 10.889 -16.654 1.00 19.55 245 TRP A C 1
ATOM 1842 O O . TRP A 1 241 ? -18.468 9.974 -17.454 1.00 19.12 245 TRP A O 1
ATOM 1853 N N . ILE A 1 242 ? -18.473 12.170 -16.948 1.00 15.79 246 ILE A N 1
ATOM 1854 C CA . ILE A 1 242 ? -17.927 12.582 -18.229 1.00 14.45 246 ILE A CA 1
ATOM 1855 C C . ILE A 1 242 ? -16.531 13.162 -18.036 1.00 14.08 246 ILE A C 1
ATOM 1856 O O . ILE A 1 242 ? -16.372 14.236 -17.452 1.00 14.96 246 ILE A O 1
ATOM 1861 N N . PRO A 1 243 ? -15.503 12.438 -18.505 1.00 14.51 247 PRO A N 1
ATOM 1862 C CA . PRO A 1 243 ? -14.143 12.985 -18.416 1.00 14.55 247 PRO A CA 1
ATOM 1863 C C . PRO A 1 243 ? -14.015 14.312 -19.169 1.00 13.95 247 PRO A C 1
ATOM 1864 O O . PRO A 1 243 ? -14.584 14.468 -20.255 1.00 13.95 247 PRO A O 1
ATOM 1868 N N . TYR A 1 244 ? -13.299 15.266 -18.586 1.00 12.49 248 TYR A N 1
ATOM 1869 C CA . TYR A 1 244 ? -13.116 16.575 -19.214 1.00 12.52 248 TYR A CA 1
ATOM 1870 C C . TYR A 1 244 ? -14.458 17.217 -19.565 1.00 11.67 248 TYR A C 1
ATOM 1871 O O . TYR A 1 244 ? -14.618 17.847 -20.609 1.00 11.95 248 TYR A O 1
ATOM 1880 N N . SER A 1 245 ? -15.416 17.058 -18.656 1.00 11.94 249 SER A N 1
ATOM 1881 C CA . SER A 1 245 ? -16.783 17.504 -18.884 1.00 11.76 249 SER A CA 1
ATOM 1882 C C . SER A 1 245 ? -16.895 18.996 -19.180 1.00 10.89 249 SER A C 1
ATOM 1883 O O . SER A 1 245 ? -17.759 19.405 -19.947 1.00 11.09 249 SER A O 1
ATOM 1886 N N . HIS A 1 246 ? -16.037 19.809 -18.566 1.00 11.29 250 HIS A N 1
ATOM 1887 C CA . HIS A 1 246 ? -16.091 21.250 -18.797 1.00 11.56 250 HIS A CA 1
ATOM 1888 C C . HIS A 1 246 ? -15.691 21.601 -20.230 1.00 10.29 250 HIS A C 1
ATOM 1889 O O . HIS A 1 246 ? -16.379 22.375 -20.893 1.00 10.46 250 HIS A O 1
ATOM 1896 N N . GLU A 1 247 ? -14.602 21.008 -20.722 1.00 10.52 251 GLU A N 1
ATOM 1897 C CA . GLU A 1 247 ? -14.185 21.237 -22.104 1.00 10.79 251 GLU A CA 1
ATOM 1898 C C . GLU A 1 247 ? -15.256 20.753 -23.076 1.00 9.87 251 GLU A C 1
ATOM 1899 O O . GLU A 1 247 ? -15.556 21.430 -24.070 1.00 10.24 251 GLU A O 1
ATOM 1905 N N . ILE A 1 248 ? -15.833 19.590 -22.780 1.00 10.20 252 ILE A N 1
ATOM 1906 C CA . ILE A 1 248 ? -16.888 19.024 -23.609 1.00 11.58 252 ILE A CA 1
ATOM 1907 C C . ILE A 1 248 ? -18.123 19.933 -23.630 1.00 10.53 252 ILE A C 1
ATOM 1908 O O . ILE A 1 248 ? -18.738 20.128 -24.680 1.00 10.83 252 ILE A O 1
ATOM 1913 N N . ALA A 1 249 ? -18.454 20.533 -22.488 1.00 10.52 253 ALA A N 1
ATOM 1914 C CA . ALA A 1 249 ? -19.554 21.492 -22.451 1.00 10.85 253 ALA A CA 1
ATOM 1915 C C . ALA A 1 249 ? -19.274 22.747 -23.284 1.00 9.91 253 ALA A C 1
ATOM 1916 O O . ALA A 1 249 ? -20.183 23.282 -23.924 1.00 10.45 253 ALA A O 1
ATOM 1918 N N . VAL A 1 250 ? -18.034 23.237 -23.265 1.00 10.06 254 VAL A N 1
ATOM 1919 C CA . VAL A 1 250 ? -17.661 24.368 -24.118 1.00 10.59 254 VAL A CA 1
ATOM 1920 C C . VAL A 1 250 ? -17.872 23.972 -25.582 1.00 10.37 254 VAL A C 1
ATOM 1921 O O . VAL A 1 250 ? -18.399 24.736 -26.383 1.00 9.81 254 VAL A O 1
ATOM 1925 N N . MET A 1 251 ? -17.465 22.758 -25.924 1.00 10.43 255 MET A N 1
ATOM 1926 C CA . MET A 1 251 ? -17.622 22.253 -27.287 1.00 10.28 255 MET A CA 1
ATOM 1927 C C . MET A 1 251 ? -19.096 22.190 -27.692 1.00 10.34 255 MET A C 1
ATOM 1928 O O . MET A 1 251 ? -19.470 22.651 -28.774 1.00 10.16 255 MET A O 1
ATOM 1933 N N . PHE A 1 252 ? -19.938 21.628 -26.828 1.00 9.88 256 PHE A N 1
ATOM 1934 C CA . PHE A 1 252 ? -21.371 21.559 -27.133 1.00 9.87 256 PHE A CA 1
ATOM 1935 C C . PHE A 1 252 ? -21.989 22.953 -27.275 1.00 10.76 256 PHE A C 1
ATOM 1936 O O . PHE A 1 252 ? -22.860 23.176 -28.121 1.00 10.63 256 PHE A O 1
ATOM 1944 N N . GLU A 1 253 ? -21.535 23.908 -26.470 1.00 10.31 257 GLU A N 1
ATOM 1945 C CA . GLU A 1 253 ? -22.024 25.270 -26.630 1.00 10.85 257 GLU A CA 1
ATOM 1946 C C . GLU A 1 253 ? -21.645 25.815 -28.014 1.00 10.05 257 GLU A C 1
ATOM 1947 O O . GLU A 1 253 ? -22.431 26.508 -28.658 1.00 10.89 257 GLU A O 1
ATOM 1953 N N . TRP A 1 254 ? -20.434 25.505 -28.464 1.00 9.93 258 TRP A N 1
ATOM 1954 C CA . TRP A 1 254 ? -19.996 25.888 -29.806 1.00 9.93 258 TRP A CA 1
ATOM 1955 C C . TRP A 1 254 ? -20.825 25.198 -30.908 1.00 9.08 258 TRP A C 1
ATOM 1956 O O . TRP A 1 254 ? -21.093 25.802 -31.943 1.00 10.74 258 TRP A O 1
ATOM 1967 N N . PHE A 1 255 ? -21.245 23.953 -30.691 1.00 10.52 259 PHE A N 1
ATOM 1968 C CA . PHE A 1 255 ? -22.172 23.325 -31.634 1.00 10.76 259 PHE A CA 1
ATOM 1969 C C . PHE A 1 255 ? -23.435 24.187 -31.744 1.00 10.54 259 PHE A C 1
ATOM 1970 O O . PHE A 1 255 ? -23.975 24.383 -32.828 1.00 11.45 259 PHE A O 1
ATOM 1978 N N . GLN A 1 256 ? -23.900 24.707 -30.611 1.00 10.55 260 GLN A N 1
ATOM 1979 C CA . GLN A 1 256 ? -25.128 25.499 -30.572 1.00 10.88 260 GLN A CA 1
ATOM 1980 C C . GLN A 1 256 ? -24.991 26.854 -31.251 1.00 11.75 260 GLN A C 1
ATOM 1981 O O . GLN A 1 256 ? -25.914 27.315 -31.922 1.00 13.01 260 GLN A O 1
ATOM 1987 N N . THR A 1 257 ? -23.850 27.507 -31.058 1.00 11.65 261 THR A N 1
ATOM 1988 C CA . THR A 1 257 ? -23.661 28.865 -31.564 1.00 11.88 261 THR A CA 1
ATOM 1989 C C . THR A 1 257 ? -23.079 28.910 -32.971 1.00 11.32 261 THR A C 1
ATOM 1990 O O . THR A 1 257 ? -23.276 29.884 -33.703 1.00 13.12 261 THR A O 1
ATOM 1994 N N . ASP A 1 258 ? -22.344 27.869 -33.337 1.00 11.30 262 ASP A N 1
ATOM 1995 C CA . ASP A 1 258 ? -21.554 27.889 -34.561 1.00 12.51 262 ASP A CA 1
ATOM 1996 C C . ASP A 1 258 ? -21.661 26.570 -35.326 1.00 14.24 262 ASP A C 1
ATOM 1997 O O . ASP A 1 258 ? -22.536 26.416 -36.171 1.00 18.26 262 ASP A O 1
ATOM 2002 N N . GLY A 1 259 ? -20.782 25.615 -35.040 1.00 12.18 263 GLY A N 1
ATOM 2003 C CA . GLY A 1 259 ? -20.932 24.281 -35.588 1.00 12.79 263 GLY A CA 1
ATOM 2004 C C . GLY A 1 259 ? -20.059 23.973 -36.781 1.00 11.15 263 GLY A C 1
ATOM 2005 O O . GLY A 1 259 ? -19.357 24.825 -37.325 1.00 11.34 263 GLY A O 1
ATOM 2006 N N . TYR A 1 260 ? -20.114 22.716 -37.194 1.00 11.00 264 TYR A N 1
ATOM 2007 C CA . TYR A 1 260 ? -19.278 22.218 -38.269 1.00 11.39 264 TYR A CA 1
ATOM 2008 C C . TYR A 1 260 ? -19.782 22.663 -39.645 1.00 11.73 264 TYR A C 1
ATOM 2009 O O . TYR A 1 260 ? -20.942 23.038 -39.801 1.00 13.13 264 TYR A O 1
ATOM 2018 N N . ALA A 1 261 ? -18.904 22.601 -40.643 1.00 11.91 265 ALA A N 1
ATOM 2019 C CA . ALA A 1 261 ? -19.200 23.162 -41.961 1.00 13.04 265 ALA A CA 1
ATOM 2020 C C . ALA A 1 261 ? -18.605 22.344 -43.118 1.00 12.97 265 ALA A C 1
ATOM 2021 O O . ALA A 1 261 ? -18.200 22.906 -44.133 1.00 14.21 265 ALA A O 1
ATOM 2023 N N . ALA A 1 262 ? -18.554 21.023 -42.974 1.00 12.19 266 ALA A N 1
ATOM 2024 C CA . ALA A 1 262 ? -18.141 20.180 -44.089 1.00 12.05 266 ALA A CA 1
ATOM 2025 C C . ALA A 1 262 ? -19.127 20.293 -45.252 1.00 13.08 266 ALA A C 1
ATOM 2026 O O . ALA A 1 262 ? -20.312 20.563 -45.044 1.00 13.12 266 ALA A O 1
ATOM 2028 N N . ASP A 1 263 ? -18.632 20.079 -46.469 1.00 14.47 267 ASP A N 1
ATOM 2029 C CA . ASP A 1 263 ? -19.478 19.976 -47.655 1.00 14.59 267 ASP A CA 1
ATOM 2030 C C . ASP A 1 263 ? -19.748 18.499 -47.916 1.00 12.75 267 ASP A C 1
ATOM 2031 O O . ASP A 1 263 ? -18.968 17.822 -48.595 1.00 14.27 267 ASP A O 1
ATOM 2036 N N . ILE A 1 264 ? -20.855 17.997 -47.375 1.00 13.47 268 ILE A N 1
ATOM 2037 C CA . ILE A 1 264 ? -21.139 16.567 -47.408 1.00 14.68 268 ILE A CA 1
ATOM 2038 C C . ILE A 1 264 ? -21.318 16.028 -48.829 1.00 15.22 268 ILE A C 1
ATOM 2039 O O . ILE A 1 264 ? -20.773 14.979 -49.167 1.00 15.50 268 ILE A O 1
ATOM 2044 N N . ALA A 1 265 ? -22.057 16.751 -49.667 1.00 16.82 269 ALA A N 1
ATOM 2045 C CA . ALA A 1 265 ? -22.276 16.321 -51.045 1.00 17.52 269 ALA A CA 1
ATOM 2046 C C . ALA A 1 265 ? -20.959 16.180 -51.807 1.00 17.54 269 ALA A C 1
ATOM 2047 O O . ALA A 1 265 ? -20.770 15.226 -52.562 1.00 18.61 269 ALA A O 1
ATOM 2049 N N . ALA A 1 266 ? -20.048 17.125 -51.600 1.00 17.04 270 ALA A N 1
ATOM 2050 C CA . ALA A 1 266 ? -18.753 17.086 -52.273 1.00 17.06 270 ALA A CA 1
ATOM 2051 C C . ALA A 1 266 ? -17.921 15.899 -51.797 1.00 17.46 270 ALA A C 1
ATOM 2052 O O . ALA A 1 266 ? -17.255 15.240 -52.595 1.00 17.22 270 ALA A O 1
ATOM 2054 N N . LEU A 1 267 ? -17.970 15.621 -50.498 1.00 15.53 271 LEU A N 1
ATOM 2055 C CA . LEU A 1 267 ? -17.267 14.468 -49.945 1.00 14.28 271 LEU A CA 1
ATOM 2056 C C . LEU A 1 267 ? -17.825 13.148 -50.485 1.00 15.26 271 LEU A C 1
ATOM 2057 O O . LEU A 1 267 ? -17.064 12.225 -50.786 1.00 15.88 271 LEU A O 1
ATOM 2062 N N . ARG A 1 268 ? -19.148 13.056 -50.611 1.00 15.73 272 ARG A N 1
ATOM 2063 C CA . ARG A 1 268 ? -19.774 11.832 -51.116 1.00 16.96 272 ARG A CA 1
ATOM 2064 C C . ARG A 1 268 ? -19.440 11.607 -52.595 1.00 17.58 272 ARG A C 1
ATOM 2065 O O . ARG A 1 268 ? -19.346 10.470 -53.053 1.00 18.89 272 ARG A O 1
ATOM 2073 N N . ALA A 1 269 ? -19.231 12.693 -53.333 1.00 18.90 273 ALA A N 1
ATOM 2074 C CA . ALA A 1 269 ? -18.790 12.576 -54.720 1.00 20.44 273 ALA A CA 1
ATOM 2075 C C . ALA A 1 269 ? -17.382 11.978 -54.799 1.00 21.17 273 ALA A C 1
ATOM 2076 O O . ALA A 1 269 ? -17.086 11.189 -55.696 1.00 23.89 273 ALA A O 1
ATOM 2078 N N . ARG A 1 270 ? -16.517 12.360 -53.863 1.00 19.77 274 ARG A N 1
ATOM 2079 C CA A ARG A 1 270 ? -15.170 11.805 -53.797 0.55 19.93 274 ARG A CA 1
ATOM 2080 C CA B ARG A 1 270 ? -15.165 11.808 -53.798 0.45 19.67 274 ARG A CA 1
ATOM 2081 C C . ARG A 1 270 ? -15.184 10.374 -53.288 1.00 18.60 274 ARG A C 1
ATOM 2082 O O . ARG A 1 270 ? -14.410 9.532 -53.742 1.00 21.01 274 ARG A O 1
ATOM 2097 N N . HIS A 1 271 ? -16.070 10.117 -52.334 1.00 17.67 275 HIS A N 1
ATOM 2098 C CA . HIS A 1 271 ? -16.120 8.853 -51.621 1.00 17.17 275 HIS A CA 1
ATOM 2099 C C . HIS A 1 271 ? -17.566 8.375 -51.540 1.00 17.45 275 HIS A C 1
ATOM 2100 O O . HIS A 1 271 ? -18.269 8.675 -50.578 1.00 17.40 275 HIS A O 1
ATOM 2107 N N . PRO A 1 272 ? -18.023 7.646 -52.571 1.00 18.49 276 PRO A N 1
ATOM 2108 C CA . PRO A 1 272 ? -19.430 7.238 -52.662 1.00 19.28 276 PRO A CA 1
ATOM 2109 C C . PRO A 1 272 ? -19.898 6.404 -51.476 1.00 17.96 276 PRO A C 1
ATOM 2110 O O . PRO A 1 272 ? -21.089 6.424 -51.162 1.00 20.02 276 PRO A O 1
ATOM 2114 N N . GLY A 1 273 ? -18.980 5.700 -50.821 1.00 18.34 277 GLY A N 1
ATOM 2115 C CA . GLY A 1 273 ? -19.328 4.874 -49.680 1.00 18.25 277 GLY A CA 1
ATOM 2116 C C . GLY A 1 273 ? -19.426 5.622 -48.360 1.00 16.13 277 GLY A C 1
ATOM 2117 O O . GLY A 1 273 ? -19.652 5.003 -47.320 1.00 17.55 277 GLY A O 1
ATOM 2118 N N . LEU A 1 274 ? -19.263 6.944 -48.397 1.00 14.97 278 LEU A N 1
ATOM 2119 C CA . LEU A 1 274 ? -19.359 7.778 -47.205 1.00 15.26 278 LEU A CA 1
ATOM 2120 C C . LEU A 1 274 ? -20.631 7.452 -46.423 1.00 15.88 278 LEU A C 1
ATOM 2121 O O . LEU A 1 274 ? -21.733 7.487 -46.959 1.00 15.75 278 LEU A O 1
ATOM 2126 N N . ARG A 1 275 ? -20.470 7.130 -45.147 1.00 13.75 279 ARG A N 1
ATOM 2127 C CA . ARG A 1 275 ? -21.570 6.590 -44.361 1.00 14.97 279 ARG A CA 1
ATOM 2128 C C . ARG A 1 275 ? -22.501 7.655 -43.792 1.00 14.26 279 ARG A C 1
ATOM 2129 O O . ARG A 1 275 ? -22.051 8.662 -43.250 1.00 13.83 279 ARG A O 1
ATOM 2137 N N . THR A 1 276 ? -23.806 7.423 -43.928 1.00 15.42 280 THR A N 1
ATOM 2138 C CA . THR A 1 276 ? -24.805 8.194 -43.191 1.00 15.31 280 THR A CA 1
ATOM 2139 C C . THR A 1 276 ? -24.895 7.640 -41.774 1.00 14.19 280 THR A C 1
ATOM 2140 O O . THR A 1 276 ? -24.335 6.579 -41.486 1.00 14.17 280 THR A O 1
ATOM 2144 N N . PHE A 1 277 ? -25.606 8.337 -40.890 1.00 13.34 281 PHE A N 1
ATOM 2145 C CA . PHE A 1 277 ? -25.815 7.814 -39.538 1.00 13.58 281 PHE A CA 1
ATOM 2146 C C . PHE A 1 277 ? -26.613 6.506 -39.560 1.00 14.28 281 PHE A C 1
ATOM 2147 O O . PHE A 1 277 ? -26.315 5.568 -38.814 1.00 14.18 281 PHE A O 1
ATOM 2155 N N . ALA A 1 278 ? -27.617 6.439 -40.429 1.00 14.97 282 ALA A N 1
ATOM 2156 C CA . ALA A 1 278 ? -28.388 5.214 -40.603 1.00 16.45 282 ALA A CA 1
ATOM 2157 C C . ALA A 1 278 ? -27.479 4.067 -41.043 1.00 16.98 282 ALA A C 1
ATOM 2158 O O . ALA A 1 278 ? -27.662 2.928 -40.607 1.00 17.89 282 ALA A O 1
ATOM 2160 N N . ASP A 1 279 ? -26.509 4.364 -41.910 1.00 17.47 283 ASP A N 1
ATOM 2161 C CA . ASP A 1 279 ? -25.526 3.359 -42.333 1.00 19.08 283 ASP A CA 1
ATOM 2162 C C . ASP A 1 279 ? -24.711 2.858 -41.149 1.00 17.61 283 ASP A C 1
ATOM 2163 O O . ASP A 1 279 ? -24.501 1.654 -40.997 1.00 19.22 283 ASP A O 1
ATOM 2168 N N . TRP A 1 280 ? -24.228 3.793 -40.332 1.00 17.27 284 TRP A N 1
ATOM 2169 C CA . TRP A 1 280 ? -23.404 3.445 -39.176 1.00 16.82 284 TRP A CA 1
ATOM 2170 C C . TRP A 1 280 ? -24.167 2.549 -38.203 1.00 16.13 284 TRP A C 1
ATOM 2171 O O . TRP A 1 280 ? -23.633 1.549 -37.723 1.00 16.97 284 TRP A O 1
ATOM 2182 N N . LEU A 1 281 ? -25.410 2.925 -37.907 1.00 16.65 285 LEU A N 1
ATOM 2183 C CA . LEU A 1 281 ? -26.262 2.144 -37.016 1.00 17.24 285 LEU A CA 1
ATOM 2184 C C . LEU A 1 281 ? -26.408 0.704 -37.505 1.00 18.30 285 LEU A C 1
ATOM 2185 O O . LEU A 1 281 ? -26.314 -0.252 -36.722 1.00 18.63 285 LEU A O 1
ATOM 2190 N N . ARG A 1 282 ? -26.640 0.549 -38.806 1.00 20.59 286 ARG A N 1
ATOM 2191 C CA . ARG A 1 282 ? -26.781 -0.776 -39.396 1.00 22.69 286 ARG A CA 1
ATOM 2192 C C . ARG A 1 282 ? -25.470 -1.548 -39.354 1.00 22.89 286 ARG A C 1
ATOM 2193 O O . ARG A 1 282 ? -25.461 -2.744 -39.074 1.00 24.24 286 ARG A O 1
ATOM 2201 N N . ALA A 1 283 ? -24.361 -0.873 -39.635 1.00 22.64 287 ALA A N 1
ATOM 2202 C CA . ALA A 1 283 ? -23.068 -1.553 -39.708 1.00 22.61 287 ALA A CA 1
ATOM 2203 C C . ALA A 1 283 ? -22.617 -2.125 -38.366 1.00 22.38 287 ALA A C 1
ATOM 2204 O O . ALA A 1 283 ? -22.069 -3.223 -38.309 1.00 24.20 287 ALA A O 1
ATOM 2206 N N . ILE A 1 284 ? -22.841 -1.378 -37.290 1.00 21.28 288 ILE A N 1
ATOM 2207 C CA A ILE A 1 284 ? -22.432 -1.829 -35.961 0.50 21.68 288 ILE A CA 1
ATOM 2208 C CA B ILE A 1 284 ? -22.432 -1.815 -35.961 0.50 21.97 288 ILE A CA 1
ATOM 2209 C C . ILE A 1 284 ? -23.497 -2.712 -35.320 1.00 22.14 288 ILE A C 1
ATOM 2210 O O . ILE A 1 284 ? -23.262 -3.333 -34.280 1.00 24.19 288 ILE A O 1
ATOM 2219 N N . GLY A 1 285 ? -24.667 -2.777 -35.947 1.00 22.23 289 GLY A N 1
ATOM 2220 C CA . GLY A 1 285 ? -25.750 -3.598 -35.434 1.00 23.76 289 GLY A CA 1
ATOM 2221 C C . GLY A 1 285 ? -26.249 -3.079 -34.101 1.00 25.28 289 GLY A C 1
ATOM 2222 O O . GLY A 1 285 ? -26.354 -3.829 -33.132 1.00 26.17 289 GLY A O 1
ATOM 2223 N N . TRP A 1 286 ? -26.552 -1.785 -34.052 1.00 24.36 290 TRP A N 1
ATOM 2224 C CA . TRP A 1 286 ? -26.975 -1.143 -32.811 1.00 25.20 290 TRP A CA 1
ATOM 2225 C C . TRP A 1 286 ? -28.256 -1.764 -32.269 1.00 25.81 290 TRP A C 1
ATOM 2226 O O . TRP A 1 286 ? -29.210 -1.987 -33.013 1.00 26.08 290 TRP A O 1
ATOM 2237 N N . ARG A 1 287 ? -28.269 -2.041 -30.969 1.00 27.48 291 ARG A N 1
ATOM 2238 C CA . ARG A 1 287 ? -29.441 -2.623 -30.320 1.00 32.02 291 ARG A CA 1
ATOM 2239 C C . ARG A 1 287 ? -29.756 -1.858 -29.043 1.00 34.78 291 ARG A C 1
ATOM 2240 O O . ARG A 1 287 ? -28.856 -1.306 -28.405 1.00 35.17 291 ARG A O 1
ATOM 2248 N N . VAL A 1 288 ? -31.037 -1.820 -28.688 1.00 36.13 292 VAL A N 1
ATOM 2249 C CA . VAL A 1 288 ? -31.484 -1.218 -27.438 1.00 40.35 292 VAL A CA 1
ATOM 2250 C C . VAL A 1 288 ? -30.715 -1.867 -26.291 1.00 42.74 292 VAL A C 1
ATOM 2251 O O . VAL A 1 288 ? -30.548 -3.085 -26.275 1.00 41.41 292 VAL A O 1
ATOM 2255 N N . PRO A 1 289 ? -30.211 -1.059 -25.344 1.00 47.10 293 PRO A N 1
ATOM 2256 C CA . PRO A 1 289 ? -29.471 -1.633 -24.213 1.00 52.13 293 PRO A CA 1
ATOM 2257 C C . PRO A 1 289 ? -30.367 -2.446 -23.282 1.00 58.19 293 PRO A C 1
ATOM 2258 O O . PRO A 1 289 ? -31.558 -2.586 -23.556 1.00 61.47 293 PRO A O 1
ATOM 2262 N N . ASN B 1 1 ? -24.276 53.450 -5.990 1.00 26.41 5 ASN B N 1
ATOM 2263 C CA . ASN B 1 1 ? -23.411 52.511 -5.279 1.00 23.55 5 ASN B CA 1
ATOM 2264 C C . ASN B 1 1 ? -22.037 52.394 -5.941 1.00 22.29 5 ASN B C 1
ATOM 2265 O O . ASN B 1 1 ? -21.931 52.086 -7.128 1.00 25.45 5 ASN B O 1
ATOM 2270 N N . ARG B 1 2 ? -20.986 52.635 -5.162 1.00 18.68 6 ARG B N 1
ATOM 2271 C CA . ARG B 1 2 ? -19.618 52.641 -5.680 1.00 16.69 6 ARG B CA 1
ATOM 2272 C C . ARG B 1 2 ? -18.897 51.305 -5.517 1.00 14.99 6 ARG B C 1
ATOM 2273 O O . ARG B 1 2 ? -17.733 51.169 -5.903 1.00 15.45 6 ARG B O 1
ATOM 2281 N N . THR B 1 3 ? -19.583 50.331 -4.930 1.00 13.78 7 THR B N 1
ATOM 2282 C CA . THR B 1 3 ? -18.974 49.059 -4.568 1.00 13.29 7 THR B CA 1
ATOM 2283 C C . THR B 1 3 ? -18.412 48.309 -5.770 1.00 12.11 7 THR B C 1
ATOM 2284 O O . THR B 1 3 ? -19.028 48.266 -6.840 1.00 13.10 7 THR B O 1
ATOM 2288 N N . ILE B 1 4 ? -17.231 47.725 -5.581 1.00 12.06 8 ILE B N 1
ATOM 2289 C CA . ILE B 1 4 ? -16.659 46.802 -6.559 1.00 12.10 8 ILE B CA 1
ATOM 2290 C C . ILE B 1 4 ? -16.704 45.384 -6.003 1.00 11.94 8 ILE B C 1
ATOM 2291 O O . ILE B 1 4 ? -16.255 45.142 -4.877 1.00 12.56 8 ILE B O 1
ATOM 2296 N N . LEU B 1 5 ? -17.250 44.452 -6.783 1.00 11.76 9 LEU B N 1
ATOM 2297 C CA . LEU B 1 5 ? -17.160 43.038 -6.448 1.00 12.13 9 LEU B CA 1
ATOM 2298 C C . LEU B 1 5 ? -15.831 42.496 -6.950 1.00 11.89 9 LEU B C 1
ATOM 2299 O O . LEU B 1 5 ? -15.522 42.581 -8.144 1.00 12.03 9 LEU B O 1
ATOM 2304 N N . VAL B 1 6 ? -15.043 41.940 -6.037 1.00 11.28 10 VAL B N 1
ATOM 2305 C CA . VAL B 1 6 ? -13.770 41.335 -6.399 1.00 11.52 10 VAL B CA 1
ATOM 2306 C C . VAL B 1 6 ? -13.879 39.813 -6.338 1.00 11.61 10 VAL B C 1
ATOM 2307 O O . VAL B 1 6 ? -14.106 39.235 -5.269 1.00 12.54 10 VAL B O 1
ATOM 2311 N N . THR B 1 7 ? -13.744 39.163 -7.490 1.00 11.45 11 THR B N 1
ATOM 2312 C CA . THR B 1 7 ? -13.625 37.709 -7.521 1.00 11.06 11 THR B CA 1
ATOM 2313 C C . THR B 1 7 ? -12.178 37.325 -7.209 1.00 10.66 11 THR B C 1
ATOM 2314 O O . THR B 1 7 ? -11.261 38.131 -7.398 1.00 11.93 11 THR B O 1
ATOM 2318 N N . GLY B 1 8 ? -11.978 36.104 -6.725 1.00 11.78 12 GLY B N 1
ATOM 2319 C CA . GLY B 1 8 ? -10.649 35.632 -6.379 1.00 12.19 12 GLY B CA 1
ATOM 2320 C C . GLY B 1 8 ? -9.976 36.443 -5.283 1.00 12.47 12 GLY B C 1
ATOM 2321 O O . GLY B 1 8 ? -8.746 36.544 -5.249 1.00 12.47 12 GLY B O 1
ATOM 2322 N N . ALA B 1 9 ? -10.781 37.021 -4.391 1.00 12.08 13 ALA B N 1
ATOM 2323 C CA . ALA B 1 9 ? -10.296 37.974 -3.393 1.00 13.71 13 ALA B CA 1
ATOM 2324 C C . ALA B 1 9 ? -9.292 37.387 -2.401 1.00 13.15 13 ALA B C 1
ATOM 2325 O O . ALA B 1 9 ? -8.453 38.113 -1.875 1.00 14.66 13 ALA B O 1
ATOM 2327 N N . THR B 1 10 ? -9.374 36.084 -2.136 1.00 12.88 14 THR B N 1
ATOM 2328 C CA . THR B 1 10 ? -8.424 35.453 -1.225 1.00 13.88 14 THR B CA 1
ATOM 2329 C C . THR B 1 10 ? -7.148 35.009 -1.942 1.00 14.58 14 THR B C 1
ATOM 2330 O O . THR B 1 10 ? -6.222 34.496 -1.315 1.00 17.68 14 THR B O 1
ATOM 2334 N N . GLY B 1 11 ? -7.097 35.222 -3.254 1.00 12.90 15 GLY B N 1
ATOM 2335 C CA . GLY B 1 11 ? -5.936 34.857 -4.045 1.00 13.36 15 GLY B CA 1
ATOM 2336 C C . GLY B 1 11 ? -4.998 36.022 -4.334 1.00 11.65 15 GLY B C 1
ATOM 2337 O O . GLY B 1 11 ? -5.136 37.127 -3.803 1.00 12.25 15 GLY B O 1
ATOM 2338 N N . THR B 1 12 ? -4.029 35.767 -5.206 1.00 11.15 16 THR B N 1
ATOM 2339 C CA . THR B 1 12 ? -2.964 36.718 -5.492 1.00 11.21 16 THR B CA 1
ATOM 2340 C C . THR B 1 12 ? -3.449 38.004 -6.180 1.00 10.44 16 THR B C 1
ATOM 2341 O O . THR B 1 12 ? -3.255 39.108 -5.656 1.00 11.29 16 THR B O 1
ATOM 2345 N N . GLN B 1 13 ? -4.081 37.870 -7.343 1.00 10.85 17 GLN B N 1
ATOM 2346 C CA . GLN B 1 13 ? -4.565 39.044 -8.068 1.00 10.68 17 GLN B CA 1
ATOM 2347 C C . GLN B 1 13 ? -5.717 39.736 -7.346 1.00 11.57 17 GLN B C 1
ATOM 2348 O O . GLN B 1 13 ? -5.737 40.957 -7.223 1.00 11.29 17 GLN B O 1
ATOM 2354 N N . GLY B 1 14 ? -6.688 38.954 -6.887 1.00 11.97 18 GLY B N 1
ATOM 2355 C CA . GLY B 1 14 ? -7.835 39.509 -6.197 1.00 11.96 18 GLY B CA 1
ATOM 2356 C C . GLY B 1 14 ? -7.437 40.210 -4.916 1.00 11.67 18 GLY B C 1
ATOM 2357 O O . GLY B 1 14 ? -7.937 41.293 -4.617 1.00 11.69 18 GLY B O 1
ATOM 2358 N N . GLY B 1 15 ? -6.528 39.603 -4.159 1.00 11.96 19 GLY B N 1
ATOM 2359 C CA . GLY B 1 15 ? -6.062 40.199 -2.919 1.00 12.61 19 GLY B CA 1
ATOM 2360 C C . GLY B 1 15 ? -5.378 41.534 -3.149 1.00 12.89 19 GLY B C 1
ATOM 2361 O O . GLY B 1 15 ? -5.602 42.506 -2.418 1.00 12.44 19 GLY B O 1
ATOM 2362 N N . ALA B 1 16 ? -4.542 41.595 -4.178 1.00 12.07 20 ALA B N 1
ATOM 2363 C CA . ALA B 1 16 ? -3.880 42.845 -4.536 1.00 11.98 20 ALA B CA 1
ATOM 2364 C C . ALA B 1 16 ? -4.900 43.913 -4.943 1.00 12.38 20 ALA B C 1
ATOM 2365 O O . ALA B 1 16 ? -4.750 45.093 -4.631 1.00 12.28 20 ALA B O 1
ATOM 2367 N N . THR B 1 17 ? -5.944 43.483 -5.640 1.00 11.14 21 THR B N 1
ATOM 2368 C CA . THR B 1 17 ? -6.987 44.385 -6.097 1.00 11.91 21 THR B CA 1
ATOM 2369 C C . THR B 1 17 ? -7.804 44.922 -4.923 1.00 11.72 21 THR B C 1
ATOM 2370 O O . THR B 1 17 ? -8.112 46.115 -4.879 1.00 12.02 21 THR B O 1
ATOM 2374 N N . VAL B 1 18 ? -8.132 44.058 -3.964 1.00 11.66 22 VAL B N 1
ATOM 2375 C CA . VAL B 1 18 ? -8.789 44.507 -2.734 1.00 11.89 22 VAL B CA 1
ATOM 2376 C C . VAL B 1 18 ? -8.005 45.637 -2.057 1.00 12.01 22 VAL B C 1
ATOM 2377 O O . VAL B 1 18 ? -8.560 46.689 -1.719 1.00 12.76 22 VAL B O 1
ATOM 2381 N N . ARG B 1 19 ? -6.704 45.422 -1.868 1.00 12.83 23 ARG B N 1
ATOM 2382 C CA . ARG B 1 19 ? -5.875 46.427 -1.206 1.00 13.15 23 ARG B CA 1
ATOM 2383 C C . ARG B 1 19 ? -5.846 47.747 -1.971 1.00 13.09 23 ARG B C 1
ATOM 2384 O O . ARG B 1 19 ? -5.995 48.816 -1.378 1.00 13.35 23 ARG B O 1
ATOM 2392 N N . ALA B 1 20 ? -5.670 47.675 -3.286 1.00 12.33 24 ALA B N 1
ATOM 2393 C CA . ALA B 1 20 ? -5.620 48.894 -4.090 1.00 12.68 24 ALA B CA 1
ATOM 2394 C C . ALA B 1 20 ? -6.948 49.647 -4.077 1.00 12.43 24 ALA B C 1
ATOM 2395 O O . ALA B 1 20 ? -6.974 50.871 -4.011 1.00 13.66 24 ALA B O 1
ATOM 2397 N N . LEU B 1 21 ? -8.049 48.906 -4.140 1.00 12.89 25 LEU B N 1
ATOM 2398 C CA . LEU B 1 21 ? -9.379 49.512 -4.127 1.00 12.38 25 LEU B CA 1
ATOM 2399 C C . LEU B 1 21 ? -9.681 50.222 -2.810 1.00 13.05 25 LEU B C 1
ATOM 2400 O O . LEU B 1 21 ? -10.153 51.364 -2.804 1.00 13.64 25 LEU B O 1
ATOM 2405 N N . LEU B 1 22 ? -9.402 49.551 -1.694 1.00 13.34 26 LEU B N 1
ATOM 2406 C CA . LEU B 1 22 ? -9.618 50.160 -0.384 1.00 14.95 26 LEU B CA 1
ATOM 2407 C C . LEU B 1 22 ? -8.784 51.429 -0.227 1.00 15.21 26 LEU B C 1
ATOM 2408 O O . LEU B 1 22 ? -9.271 52.440 0.270 1.00 16.87 26 LEU B O 1
ATOM 2413 N N . ALA B 1 23 ? -7.535 51.390 -0.678 1.00 15.32 27 ALA B N 1
ATOM 2414 C CA . ALA B 1 23 ? -6.658 52.555 -0.564 1.00 15.38 27 ALA B CA 1
ATOM 2415 C C . ALA B 1 23 ? -7.163 53.718 -1.406 1.00 15.26 27 ALA B C 1
ATOM 2416 O O . ALA B 1 23 ? -6.968 54.873 -1.048 1.00 17.28 27 ALA B O 1
ATOM 2418 N N . ARG B 1 24 ? -7.807 53.412 -2.524 1.00 15.60 28 ARG B N 1
ATOM 2419 C CA . ARG B 1 24 ? -8.314 54.431 -3.434 1.00 16.02 28 ARG B CA 1
ATOM 2420 C C . ARG B 1 24 ? -9.698 54.923 -3.008 1.00 16.39 28 ARG B C 1
ATOM 2421 O O . ARG B 1 24 ? -10.252 55.845 -3.610 1.00 19.82 28 ARG B O 1
ATOM 2429 N N . GLY B 1 25 ? -10.263 54.296 -1.980 1.00 15.68 29 GLY B N 1
ATOM 2430 C CA . GLY B 1 25 ? -11.531 54.744 -1.425 1.00 16.02 29 GLY B CA 1
ATOM 2431 C C . GLY B 1 25 ? -12.780 54.101 -2.005 1.00 14.77 29 GLY B C 1
ATOM 2432 O O . GLY B 1 25 ? -13.860 54.675 -1.944 1.00 15.96 29 GLY B O 1
ATOM 2433 N N . ARG B 1 26 ? -12.643 52.903 -2.565 1.00 14.32 30 ARG B N 1
ATOM 2434 C CA . ARG B 1 26 ? -13.798 52.154 -3.051 1.00 14.40 30 ARG B CA 1
ATOM 2435 C C . ARG B 1 26 ? -14.267 51.139 -2.013 1.00 14.00 30 ARG B C 1
ATOM 2436 O O . ARG B 1 26 ? -13.448 50.424 -1.421 1.00 14.71 30 ARG B O 1
ATOM 2444 N N . PRO B 1 27 ? -15.592 51.039 -1.807 1.00 12.94 31 PRO B N 1
ATOM 2445 C CA . PRO B 1 27 ? -16.081 49.899 -1.025 1.00 12.99 31 PRO B CA 1
ATOM 2446 C C . PRO B 1 27 ? -15.795 48.616 -1.795 1.00 12.28 31 PRO B C 1
ATOM 2447 O O . PRO B 1 27 ? -15.894 48.616 -3.028 1.00 12.89 31 PRO B O 1
ATOM 2451 N N . VAL B 1 28 ? -15.451 47.546 -1.082 1.00 12.43 32 VAL B N 1
ATOM 2452 C CA . VAL B 1 28 ? -15.122 46.265 -1.707 1.00 12.79 32 VAL B CA 1
ATOM 2453 C C . VAL B 1 28 ? -15.990 45.149 -1.154 1.00 12.64 32 VAL B C 1
ATOM 2454 O O . VAL B 1 28 ? -16.093 44.977 0.070 1.00 13.69 32 VAL B O 1
ATOM 2458 N N . ARG B 1 29 ? -16.624 44.416 -2.068 1.00 12.52 33 ARG B N 1
ATOM 2459 C CA . ARG B 1 29 ? -17.374 43.208 -1.756 1.00 12.21 33 ARG B CA 1
ATOM 2460 C C . ARG B 1 29 ? -16.580 42.037 -2.328 1.00 12.40 33 ARG B C 1
ATOM 2461 O O . ARG B 1 29 ? -16.179 42.079 -3.485 1.00 14.33 33 ARG B O 1
ATOM 2469 N N . ALA B 1 30 ? -16.332 41.005 -1.524 1.00 13.05 34 ALA B N 1
ATOM 2470 C CA . ALA B 1 30 ? -15.514 39.880 -1.970 1.00 13.19 34 ALA B CA 1
ATOM 2471 C C . ALA B 1 30 ? -16.356 38.642 -2.171 1.00 12.77 34 ALA B C 1
ATOM 2472 O O . ALA B 1 30 ? -17.105 38.243 -1.271 1.00 13.60 34 ALA B O 1
ATOM 2474 N N . LEU B 1 31 ? -16.204 38.016 -3.336 1.00 12.36 35 LEU B N 1
ATOM 2475 C CA . LEU B 1 31 ? -16.822 36.725 -3.601 1.00 13.95 35 LEU B CA 1
ATOM 2476 C C . LEU B 1 31 ? -15.984 35.637 -2.949 1.00 13.20 35 LEU B C 1
ATOM 2477 O O . LEU B 1 31 ? -14.818 35.444 -3.303 1.00 13.88 35 LEU B O 1
ATOM 2482 N N . VAL B 1 32 ? -16.572 34.932 -1.990 1.00 13.27 36 VAL B N 1
ATOM 2483 C CA . VAL B 1 32 ? -15.893 33.819 -1.340 1.00 14.44 36 VAL B CA 1
ATOM 2484 C C . VAL B 1 32 ? -16.794 32.589 -1.329 1.00 13.39 36 VAL B C 1
ATOM 2485 O O . VAL B 1 32 ? -18.009 32.698 -1.147 1.00 14.41 36 VAL B O 1
ATOM 2489 N N . ARG B 1 33 ? -16.207 31.417 -1.529 1.00 14.72 37 ARG B N 1
ATOM 2490 C CA . ARG B 1 33 ? -16.984 30.184 -1.464 1.00 15.50 37 ARG B CA 1
ATOM 2491 C C . ARG B 1 33 ? -17.351 29.842 -0.025 1.00 17.46 37 ARG B C 1
ATOM 2492 O O . ARG B 1 33 ? -18.413 29.271 0.234 1.00 19.45 37 ARG B O 1
ATOM 2500 N N . ASP B 1 34 ? -16.472 30.201 0.907 1.00 18.73 38 ASP B N 1
ATOM 2501 C CA . ASP B 1 34 ? -16.665 29.900 2.325 1.00 20.73 38 ASP B CA 1
ATOM 2502 C C . ASP B 1 34 ? -16.233 31.114 3.141 1.00 20.66 38 ASP B C 1
ATOM 2503 O O . ASP B 1 34 ? -15.041 31.398 3.253 1.00 21.52 38 ASP B O 1
ATOM 2508 N N . PRO B 1 35 ? -17.203 31.831 3.727 1.00 21.40 39 PRO B N 1
ATOM 2509 C CA . PRO B 1 35 ? -16.897 33.058 4.469 1.00 21.61 39 PRO B CA 1
ATOM 2510 C C . PRO B 1 35 ? -16.247 32.791 5.825 1.00 23.75 39 PRO B C 1
ATOM 2511 O O . PRO B 1 35 ? -15.891 33.740 6.522 1.00 25.54 39 PRO B O 1
ATOM 2515 N N . GLY B 1 36 ? -16.086 31.521 6.187 1.00 26.37 40 GLY B N 1
ATOM 2516 C CA . GLY B 1 36 ? -15.570 31.167 7.498 1.00 28.85 40 GLY B CA 1
ATOM 2517 C C . GLY B 1 36 ? -14.091 30.824 7.542 1.00 31.54 40 GLY B C 1
ATOM 2518 O O . GLY B 1 36 ? -13.583 30.405 8.579 1.00 36.55 40 GLY B O 1
ATOM 2519 N N . THR B 1 37 ? -13.392 30.994 6.424 1.00 28.77 41 THR B N 1
ATOM 2520 C CA . THR B 1 37 ? -11.955 30.721 6.389 1.00 26.72 41 THR B CA 1
ATOM 2521 C C . THR B 1 37 ? -11.174 31.847 7.055 1.00 28.55 41 THR B C 1
ATOM 2522 O O . THR B 1 37 ? -11.698 32.948 7.242 1.00 27.52 41 THR B O 1
ATOM 2526 N N . ASP B 1 38 ? -9.922 31.569 7.412 1.00 30.42 42 ASP B N 1
ATOM 2527 C CA . ASP B 1 38 ? -9.028 32.603 7.927 1.00 30.45 42 ASP B CA 1
ATOM 2528 C C . ASP B 1 38 ? -8.900 33.748 6.935 1.00 27.78 42 ASP B C 1
ATOM 2529 O O . ASP B 1 38 ? -8.930 34.916 7.314 1.00 26.39 42 ASP B O 1
ATOM 2534 N N . ALA B 1 39 ? -8.764 33.401 5.659 1.00 26.04 43 ALA B N 1
ATOM 2535 C CA . ALA B 1 39 ? -8.579 34.394 4.607 1.00 24.04 43 ALA B CA 1
ATOM 2536 C C . ALA B 1 39 ? -9.796 35.304 4.455 1.00 22.09 43 ALA B C 1
ATOM 2537 O O . ALA B 1 39 ? -9.658 36.514 4.259 1.00 23.09 43 ALA B O 1
ATOM 2539 N N . ALA B 1 40 ? -10.985 34.716 4.539 1.00 21.93 44 ALA B N 1
ATOM 2540 C CA . ALA B 1 40 ? -12.224 35.479 4.434 1.00 19.95 44 ALA B CA 1
ATOM 2541 C C . ALA B 1 40 ? -12.416 36.398 5.638 1.00 20.83 44 ALA B C 1
ATOM 2542 O O . ALA B 1 40 ? -12.809 37.559 5.489 1.00 20.84 44 ALA B O 1
ATOM 2544 N N . ARG B 1 41 ? -12.143 35.880 6.832 1.00 23.40 45 ARG B N 1
ATOM 2545 C CA . ARG B 1 41 ? -12.247 36.696 8.040 1.00 25.89 45 ARG B CA 1
ATOM 2546 C C . ARG B 1 41 ? -11.235 37.841 8.017 1.00 23.62 45 ARG B C 1
ATOM 2547 O O . ARG B 1 41 ? -11.517 38.940 8.497 1.00 23.15 45 ARG B O 1
ATOM 2555 N N . ALA B 1 42 ? -10.060 37.587 7.447 1.00 21.56 46 ALA B N 1
ATOM 2556 C CA . ALA B 1 42 ? -9.052 38.635 7.300 1.00 21.97 46 ALA B CA 1
ATOM 2557 C C . ALA B 1 42 ? -9.555 39.752 6.385 1.00 20.50 46 ALA B C 1
ATOM 2558 O O . ALA B 1 42 ? -9.339 40.934 6.657 1.00 20.43 46 ALA B O 1
ATOM 2560 N N . LEU B 1 43 ? -10.222 39.375 5.297 1.00 18.08 47 LEU B N 1
ATOM 2561 C CA . LEU B 1 43 ? -10.819 40.359 4.399 1.00 17.58 47 LEU B CA 1
ATOM 2562 C C . LEU B 1 43 ? -11.851 41.216 5.132 1.00 17.33 47 LEU B C 1
ATOM 2563 O O . LEU B 1 43 ? -11.839 42.439 5.026 1.00 16.55 47 LEU B O 1
ATOM 2568 N N . ALA B 1 44 ? -12.743 40.568 5.877 1.00 17.94 48 ALA B N 1
ATOM 2569 C CA . ALA B 1 44 ? -13.759 41.284 6.644 1.00 19.52 48 ALA B CA 1
ATOM 2570 C C . ALA B 1 44 ? -13.125 42.261 7.635 1.00 20.06 48 ALA B C 1
ATOM 2571 O O . ALA B 1 44 ? -13.611 43.378 7.814 1.00 20.42 48 ALA B O 1
ATOM 2573 N N . ALA B 1 45 ? -12.031 41.842 8.267 1.00 20.49 49 ALA B N 1
ATOM 2574 C CA . ALA B 1 45 ? -11.337 42.693 9.233 1.00 23.19 49 ALA B CA 1
ATOM 2575 C C . ALA B 1 45 ? -10.725 43.928 8.575 1.00 22.70 49 ALA B C 1
ATOM 2576 O O . ALA B 1 45 ? -10.516 44.949 9.232 1.00 24.15 49 ALA B O 1
ATOM 2578 N N . ALA B 1 46 ? -10.438 43.833 7.280 1.00 20.51 50 ALA B N 1
ATOM 2579 C CA . ALA B 1 46 ? -9.880 44.961 6.538 1.00 20.42 50 ALA B CA 1
ATOM 2580 C C . ALA B 1 46 ? -10.964 45.927 6.068 1.00 21.26 50 ALA B C 1
ATOM 2581 O O . ALA B 1 46 ? -10.664 46.995 5.535 1.00 23.06 50 ALA B O 1
ATOM 2583 N N . GLY B 1 47 ? -12.224 45.547 6.259 1.00 19.82 51 GLY B N 1
ATOM 2584 C CA . GLY B 1 47 ? -13.337 46.394 5.869 1.00 19.14 51 GLY B CA 1
ATOM 2585 C C . GLY B 1 47 ? -14.070 45.920 4.625 1.00 17.00 51 GLY B C 1
ATOM 2586 O O . GLY B 1 47 ? -14.876 46.653 4.052 1.00 18.03 51 GLY B O 1
ATOM 2587 N N . VAL B 1 48 ? -13.792 44.693 4.201 1.00 16.16 52 VAL B N 1
ATOM 2588 C CA . VAL B 1 48 ? -14.450 44.130 3.029 1.00 15.25 52 VAL B CA 1
ATOM 2589 C C . VAL B 1 48 ? -15.764 43.453 3.410 1.00 15.46 52 VAL B C 1
ATOM 2590 O O . VAL B 1 48 ? -15.850 42.791 4.444 1.00 17.78 52 VAL B O 1
ATOM 2594 N N . SER B 1 49 ? -16.791 43.623 2.583 1.00 14.25 53 SER B N 1
ATOM 2595 C CA A SER B 1 49 ? -18.043 42.898 2.734 0.28 15.80 53 SER B CA 1
ATOM 2596 C CA B SER B 1 49 ? -18.024 42.867 2.777 0.72 14.98 53 SER B CA 1
ATOM 2597 C C . SER B 1 49 ? -17.926 41.530 2.063 1.00 15.77 53 SER B C 1
ATOM 2598 O O . SER B 1 49 ? -17.494 41.443 0.915 1.00 19.55 53 SER B O 1
ATOM 2603 N N . LEU B 1 50 ? -18.323 40.471 2.756 1.00 14.75 54 LEU B N 1
ATOM 2604 C CA . LEU B 1 50 ? -18.259 39.138 2.175 1.00 15.44 54 LEU B CA 1
ATOM 2605 C C . LEU B 1 50 ? -19.589 38.761 1.552 1.00 14.91 54 LEU B C 1
ATOM 2606 O O . LEU B 1 50 ? -20.646 39.074 2.099 1.00 17.54 54 LEU B O 1
ATOM 2611 N N . VAL B 1 51 ? -19.535 38.081 0.412 1.00 14.44 55 VAL B N 1
ATOM 2612 C CA . VAL B 1 51 ? -20.729 37.479 -0.157 1.00 14.48 55 VAL B CA 1
ATOM 2613 C C . VAL B 1 51 ? -20.383 36.058 -0.584 1.00 13.83 55 VAL B C 1
ATOM 2614 O O . VAL B 1 51 ? -19.323 35.814 -1.156 1.00 14.75 55 VAL B O 1
ATOM 2618 N N . THR B 1 52 ? -21.260 35.115 -0.266 1.00 14.52 56 THR B N 1
ATOM 2619 C CA . THR B 1 52 ? -20.992 33.712 -0.542 1.00 15.53 56 THR B CA 1
ATOM 2620 C C . THR B 1 52 ? -21.432 33.352 -1.949 1.00 14.96 56 THR B C 1
ATOM 2621 O O . THR B 1 52 ? -22.566 33.624 -2.344 1.00 15.29 56 THR B O 1
ATOM 2625 N N . GLY B 1 53 ? -20.531 32.738 -2.706 1.00 14.82 57 GLY B N 1
ATOM 2626 C CA . GLY B 1 53 ? -20.850 32.328 -4.057 1.00 13.88 57 GLY B CA 1
ATOM 2627 C C . GLY B 1 53 ? -19.719 31.541 -4.675 1.00 13.85 57 GLY B C 1
ATOM 2628 O O . GLY B 1 53 ? -18.665 31.357 -4.063 1.00 15.28 57 GLY B O 1
ATOM 2629 N N . ASP B 1 54 ? -19.940 31.081 -5.900 1.00 13.30 58 ASP B N 1
ATOM 2630 C CA . ASP B 1 54 ? -19.006 30.190 -6.569 1.00 13.18 58 ASP B CA 1
ATOM 2631 C C . ASP B 1 54 ? -19.064 30.501 -8.056 1.00 11.94 58 ASP B C 1
ATOM 2632 O O . ASP B 1 54 ? -20.150 30.658 -8.620 1.00 11.84 58 ASP B O 1
ATOM 2637 N N . LEU B 1 55 ? -17.894 30.601 -8.681 1.00 11.63 59 LEU B N 1
ATOM 2638 C CA . LEU B 1 55 ? -17.810 30.900 -10.106 1.00 12.08 59 LEU B CA 1
ATOM 2639 C C . LEU B 1 55 ? -18.495 29.868 -11.000 1.00 12.16 59 LEU B C 1
ATOM 2640 O O . LEU B 1 55 ? -18.805 30.162 -12.151 1.00 12.66 59 LEU B O 1
ATOM 2645 N N . ASN B 1 56 ? -18.722 28.663 -10.479 1.00 12.44 60 ASN B N 1
ATOM 2646 C CA . ASN B 1 56 ? -19.446 27.631 -11.218 1.00 13.84 60 ASN B CA 1
ATOM 2647 C C . ASN B 1 56 ? -20.964 27.770 -11.087 1.00 14.70 60 ASN B C 1
ATOM 2648 O O . ASN B 1 56 ? -21.715 27.069 -11.763 1.00 16.74 60 ASN B O 1
ATOM 2653 N N . ASP B 1 57 ? -21.405 28.665 -10.207 1.00 13.08 61 ASP B N 1
ATOM 2654 C CA . ASP B 1 57 ? -22.825 28.829 -9.883 1.00 12.80 61 ASP B CA 1
ATOM 2655 C C . ASP B 1 57 ? -23.308 30.192 -10.376 1.00 12.06 61 ASP B C 1
ATOM 2656 O O . ASP B 1 57 ? -23.117 31.207 -9.709 1.00 12.06 61 ASP B O 1
ATOM 2661 N N . GLN B 1 58 ? -23.930 30.212 -11.551 1.00 11.82 62 GLN B N 1
ATOM 2662 C CA . GLN B 1 58 ? -24.305 31.470 -12.193 1.00 12.14 62 GLN B CA 1
ATOM 2663 C C . GLN B 1 58 ? -25.282 32.305 -11.363 1.00 11.69 62 GLN B C 1
ATOM 2664 O O . GLN B 1 58 ? -25.150 33.529 -11.286 1.00 12.42 62 GLN B O 1
ATOM 2670 N N . ALA B 1 59 ? -26.250 31.641 -10.735 1.00 11.83 63 ALA B N 1
ATOM 2671 C CA . ALA B 1 59 ? -27.209 32.337 -9.880 1.00 13.10 63 ALA B CA 1
ATOM 2672 C C . ALA B 1 59 ? -26.498 33.040 -8.724 1.00 12.69 63 ALA B C 1
ATOM 2673 O O . ALA B 1 59 ? -26.835 34.172 -8.359 1.00 12.90 63 ALA B O 1
ATOM 2675 N N . SER B 1 60 ? -25.501 32.373 -8.152 1.00 12.06 64 SER B N 1
ATOM 2676 C CA . SER B 1 60 ? -24.753 32.969 -7.050 1.00 11.54 64 SER B CA 1
ATOM 2677 C C . SER B 1 60 ? -23.959 34.194 -7.516 1.00 11.28 64 SER B C 1
ATOM 2678 O O . SER B 1 60 ? -23.771 35.142 -6.760 1.00 12.13 64 SER B O 1
ATOM 2681 N N . LEU B 1 61 ? -23.497 34.170 -8.768 1.00 11.87 65 LEU B N 1
ATOM 2682 C CA . LEU B 1 61 ? -22.769 35.311 -9.321 1.00 11.69 65 LEU B CA 1
ATOM 2683 C C . LEU B 1 61 ? -23.672 36.522 -9.507 1.00 11.82 65 LEU B C 1
ATOM 2684 O O . LEU B 1 61 ? -23.285 37.646 -9.184 1.00 12.53 65 LEU B O 1
ATOM 2689 N N . ARG B 1 62 ? -24.873 36.299 -10.034 1.00 12.11 66 ARG B N 1
ATOM 2690 C CA . ARG B 1 62 ? -25.826 37.393 -10.187 1.00 11.70 66 ARG B CA 1
ATOM 2691 C C . ARG B 1 62 ? -26.161 38.011 -8.830 1.00 12.51 66 ARG B C 1
ATOM 2692 O O . ARG B 1 62 ? -26.209 39.233 -8.688 1.00 13.09 66 ARG B O 1
ATOM 2700 N N . ALA B 1 63 ? -26.370 37.160 -7.830 1.00 12.47 67 ALA B N 1
ATOM 2701 C CA . ALA B 1 63 ? -26.634 37.644 -6.477 1.00 12.65 67 ALA B CA 1
ATOM 2702 C C . ALA B 1 63 ? -25.460 38.475 -5.951 1.00 13.10 67 ALA B C 1
ATOM 2703 O O . ALA B 1 63 ? -25.649 39.531 -5.357 1.00 13.58 67 ALA B O 1
ATOM 2705 N N . ALA B 1 64 ? -24.242 38.004 -6.193 1.00 12.59 68 ALA B N 1
ATOM 2706 C CA . ALA B 1 64 ? -23.043 38.696 -5.714 1.00 12.01 68 ALA B CA 1
ATOM 2707 C C . ALA B 1 64 ? -22.891 40.085 -6.322 1.00 12.78 68 ALA B C 1
ATOM 2708 O O . ALA B 1 64 ? -22.272 40.965 -5.729 1.00 13.49 68 ALA B O 1
ATOM 2710 N N . MET B 1 65 ? -23.457 40.273 -7.509 1.00 12.81 69 MET B N 1
ATOM 2711 C CA . MET B 1 65 ? -23.307 41.525 -8.238 1.00 13.25 69 MET B CA 1
ATOM 2712 C C . MET B 1 65 ? -24.416 42.529 -7.979 1.00 14.14 69 MET B C 1
ATOM 2713 O O . MET B 1 65 ? -24.407 43.604 -8.565 1.00 14.78 69 MET B O 1
ATOM 2718 N N . ALA B 1 66 ? -25.368 42.180 -7.118 1.00 14.51 70 ALA B N 1
ATOM 2719 C CA . ALA B 1 66 ? -26.480 43.082 -6.827 1.00 14.88 70 ALA B CA 1
ATOM 2720 C C . ALA B 1 66 ? -25.994 44.475 -6.443 1.00 15.29 70 ALA B C 1
ATOM 2721 O O . ALA B 1 66 ? -25.240 44.627 -5.483 1.00 16.67 70 ALA B O 1
ATOM 2723 N N . ASP B 1 67 ? -26.419 45.475 -7.216 1.00 15.87 71 ASP B N 1
ATOM 2724 C CA . ASP B 1 67 ? -26.158 46.892 -6.938 1.00 17.33 71 ASP B CA 1
ATOM 2725 C C . ASP B 1 67 ? -24.709 47.354 -7.073 1.00 17.05 71 ASP B C 1
ATOM 2726 O O . ASP B 1 67 ? -24.434 48.526 -6.854 1.00 19.48 71 ASP B O 1
ATOM 2731 N N . VAL B 1 68 ? -23.783 46.471 -7.430 1.00 14.93 72 VAL B N 1
ATOM 2732 C CA . VAL B 1 68 ? -22.388 46.909 -7.532 1.00 14.70 72 VAL B CA 1
ATOM 2733 C C . VAL B 1 68 ? -22.123 47.755 -8.779 1.00 14.78 72 VAL B C 1
ATOM 2734 O O . VAL B 1 68 ? -22.776 47.591 -9.809 1.00 15.99 72 VAL B O 1
ATOM 2738 N N . HIS B 1 69 ? -21.166 48.671 -8.668 1.00 12.90 73 HIS B N 1
ATOM 2739 C CA . HIS B 1 69 ? -20.720 49.461 -9.809 1.00 13.23 73 HIS B CA 1
ATOM 2740 C C . HIS B 1 69 ? -19.876 48.621 -10.765 1.00 11.86 73 HIS B C 1
ATOM 2741 O O . HIS B 1 69 ? -20.055 48.657 -11.987 1.00 13.19 73 HIS B O 1
ATOM 2748 N N . GLY B 1 70 ? -18.928 47.880 -10.209 1.00 11.34 74 GLY B N 1
ATOM 2749 C CA . GLY B 1 70 ? -17.973 47.170 -11.032 1.00 13.16 74 GLY B CA 1
ATOM 2750 C C . GLY B 1 70 ? -17.626 45.797 -10.517 1.00 11.61 74 GLY B C 1
ATOM 2751 O O . GLY B 1 70 ? -17.943 45.447 -9.381 1.00 11.89 74 GLY B O 1
ATOM 2752 N N . VAL B 1 71 ? -16.975 45.017 -11.375 1.00 11.31 75 VAL B N 1
ATOM 2753 C CA . VAL B 1 71 ? -16.523 43.678 -11.030 1.00 10.52 75 VAL B CA 1
ATOM 2754 C C . VAL B 1 71 ? -15.084 43.492 -11.489 1.00 10.72 75 VAL B C 1
ATOM 2755 O O . VAL B 1 71 ? -14.759 43.800 -12.639 1.00 10.92 75 VAL B O 1
ATOM 2759 N N . PHE B 1 72 ? -14.229 42.993 -10.595 1.00 10.55 76 PHE B N 1
ATOM 2760 C CA . PHE B 1 72 ? -12.913 42.499 -10.987 1.00 10.95 76 PHE B CA 1
ATOM 2761 C C . PHE B 1 72 ? -13.015 40.992 -11.202 1.00 10.52 76 PHE B C 1
ATOM 2762 O O . PHE B 1 72 ? -13.343 40.247 -10.276 1.00 10.68 76 PHE B O 1
ATOM 2770 N N . SER B 1 73 ? -12.739 40.557 -12.430 1.00 10.64 77 SER B N 1
ATOM 2771 C CA . SER B 1 73 ? -12.929 39.182 -12.863 1.00 10.49 77 SER B CA 1
ATOM 2772 C C . SER B 1 73 ? -11.591 38.484 -13.069 1.00 9.85 77 SER B C 1
ATOM 2773 O O . SER B 1 73 ? -10.779 38.900 -13.905 1.00 10.59 77 SER B O 1
ATOM 2776 N N . VAL B 1 74 ? -11.376 37.413 -12.306 1.00 10.15 78 VAL B N 1
ATOM 2777 C CA . VAL B 1 74 ? -10.179 36.587 -12.433 1.00 10.19 78 VAL B CA 1
ATOM 2778 C C . VAL B 1 74 ? -10.583 35.138 -12.175 1.00 9.35 78 VAL B C 1
ATOM 2779 O O . VAL B 1 74 ? -11.458 34.848 -11.344 1.00 10.25 78 VAL B O 1
ATOM 2783 N N . GLN B 1 75 ? -9.964 34.232 -12.922 1.00 9.86 79 GLN B N 1
ATOM 2784 C CA . GLN B 1 75 ? -10.186 32.800 -12.739 1.00 10.06 79 GLN B CA 1
ATOM 2785 C C . GLN B 1 75 ? -8.872 32.042 -12.718 1.00 11.38 79 GLN B C 1
ATOM 2786 O O . GLN B 1 75 ? -7.861 32.517 -13.229 1.00 11.43 79 GLN B O 1
ATOM 2792 N N . THR B 1 76 ? -8.911 30.849 -12.135 1.00 12.18 80 THR B N 1
ATOM 2793 C CA A THR B 1 76 ? -7.783 29.933 -12.186 0.68 13.08 80 THR B CA 1
ATOM 2794 C CA B THR B 1 76 ? -7.793 29.911 -12.170 0.32 13.64 80 THR B CA 1
ATOM 2795 C C . THR B 1 76 ? -8.141 28.715 -13.030 1.00 12.21 80 THR B C 1
ATOM 2796 O O . THR B 1 76 ? -9.306 28.344 -13.128 1.00 15.24 80 THR B O 1
ATOM 2803 N N . PHE B 1 77 ? -7.133 28.104 -13.644 1.00 12.35 81 PHE B N 1
ATOM 2804 C CA . PHE B 1 77 ? -7.348 26.859 -14.378 1.00 13.33 81 PHE B CA 1
ATOM 2805 C C . PHE B 1 77 ? -6.780 25.663 -13.625 1.00 14.00 81 PHE B C 1
ATOM 2806 O O . PHE B 1 77 ? -6.964 24.521 -14.033 1.00 15.03 81 PHE B O 1
ATOM 2814 N N . MET B 1 78 ? -6.086 25.921 -12.525 1.00 15.15 82 MET B N 1
ATOM 2815 C CA . MET B 1 78 ? -5.443 24.840 -11.788 1.00 17.98 82 MET B CA 1
ATOM 2816 C C . MET B 1 78 ? -6.353 24.286 -10.704 1.00 21.87 82 MET B C 1
ATOM 2817 O O . MET B 1 78 ? -6.105 24.460 -9.506 1.00 24.07 82 MET B O 1
ATOM 2822 N N . THR B 1 79 ? -7.419 23.635 -11.160 1.00 21.56 83 THR B N 1
ATOM 2823 C CA . THR B 1 79 ? -8.424 22.999 -10.318 1.00 23.59 83 THR B CA 1
ATOM 2824 C C . THR B 1 79 ? -8.833 21.725 -11.052 1.00 24.58 83 THR B C 1
ATOM 2825 O O . THR B 1 79 ? -8.431 21.528 -12.200 1.00 23.22 83 THR B O 1
ATOM 2829 N N . PRO B 1 80 ? -9.627 20.850 -10.406 1.00 26.18 84 PRO B N 1
ATOM 2830 C CA . PRO B 1 80 ? -10.111 19.663 -11.126 1.00 25.35 84 PRO B CA 1
ATOM 2831 C C . PRO B 1 80 ? -10.911 19.962 -12.399 1.00 21.84 84 PRO B C 1
ATOM 2832 O O . PRO B 1 80 ? -10.913 19.131 -13.303 1.00 23.30 84 PRO B O 1
ATOM 2836 N N . GLY B 1 81 ? -11.566 21.117 -12.478 1.00 16.66 85 GLY B N 1
ATOM 2837 C CA . GLY B 1 81 ? -12.290 21.496 -13.682 1.00 15.78 85 GLY B CA 1
ATOM 2838 C C . GLY B 1 81 ? -11.402 22.006 -14.810 1.00 13.18 85 GLY B C 1
ATOM 2839 O O . GLY B 1 81 ? -11.824 22.085 -15.971 1.00 13.04 85 GLY B O 1
ATOM 2840 N N . GLY B 1 82 ? -10.174 22.378 -14.467 1.00 12.30 86 GLY B N 1
ATOM 2841 C CA . GLY B 1 82 ? -9.176 22.736 -15.457 1.00 12.28 86 GLY B CA 1
ATOM 2842 C C . GLY B 1 82 ? -9.480 23.912 -16.364 1.00 10.97 86 GLY B C 1
ATOM 2843 O O . GLY B 1 82 ? -10.140 24.888 -15.985 1.00 11.30 86 GLY B O 1
ATOM 2844 N N . LEU B 1 83 ? -8.966 23.817 -17.583 1.00 10.45 87 LEU B N 1
ATOM 2845 C CA A LEU B 1 83 ? -9.088 24.928 -18.518 0.60 11.25 87 LEU B CA 1
ATOM 2846 C CA B LEU B 1 83 ? -9.067 24.859 -18.598 0.40 9.81 87 LEU B CA 1
ATOM 2847 C C . LEU B 1 83 ? -10.521 25.145 -18.983 1.00 10.06 87 LEU B C 1
ATOM 2848 O O . LEU B 1 83 ? -10.943 26.294 -19.128 1.00 10.50 87 LEU B O 1
ATOM 2857 N N . GLY B 1 84 ? -11.283 24.078 -19.183 1.00 10.75 88 GLY B N 1
ATOM 2858 C CA . GLY B 1 84 ? -12.679 24.222 -19.545 1.00 10.47 88 GLY B CA 1
ATOM 2859 C C . GLY B 1 84 ? -13.464 24.965 -18.477 1.00 10.09 88 GLY B C 1
ATOM 2860 O O . GLY B 1 84 ? -14.300 25.818 -18.788 1.00 10.85 88 GLY B O 1
ATOM 2861 N N . ALA B 1 85 ? -13.197 24.661 -17.209 1.00 10.49 89 ALA B N 1
ATOM 2862 C CA . ALA B 1 85 ? -13.879 25.365 -16.123 1.00 11.06 89 ALA B CA 1
ATOM 2863 C C . ALA B 1 85 ? -13.476 26.840 -16.086 1.00 10.36 89 ALA B C 1
ATOM 2864 O O . ALA B 1 85 ? -14.318 27.720 -15.885 1.00 10.77 89 ALA B O 1
ATOM 2866 N N . GLU B 1 86 ? -12.189 27.126 -16.274 1.00 10.52 90 GLU B N 1
ATOM 2867 C CA . GLU B 1 86 ? -11.727 28.510 -16.293 1.00 10.50 90 GLU B CA 1
ATOM 2868 C C . GLU B 1 86 ? -12.504 29.319 -17.327 1.00 9.80 90 GLU B C 1
ATOM 2869 O O . GLU B 1 86 ? -13.015 30.394 -17.047 1.00 9.76 90 GLU B O 1
ATOM 2875 N N . LEU B 1 87 ? -12.598 28.760 -18.523 1.00 10.56 91 LEU B N 1
ATOM 2876 C CA A LEU B 1 87 ? -13.291 29.395 -19.634 0.70 10.63 91 LEU B CA 1
ATOM 2877 C CA B LEU B 1 87 ? -13.283 29.406 -19.628 0.30 10.63 91 LEU B CA 1
ATOM 2878 C C . LEU B 1 87 ? -14.763 29.649 -19.315 1.00 10.60 91 LEU B C 1
ATOM 2879 O O . LEU B 1 87 ? -15.262 30.768 -19.474 1.00 10.87 91 LEU B O 1
ATOM 2888 N N . ARG B 1 88 ? -15.465 28.612 -18.868 1.00 10.21 92 ARG B N 1
ATOM 2889 C CA . ARG B 1 88 ? -16.886 28.764 -18.566 1.00 10.19 92 ARG B CA 1
ATOM 2890 C C . ARG B 1 88 ? -17.112 29.784 -17.445 1.00 10.56 92 ARG B C 1
ATOM 2891 O O . ARG B 1 88 ? -18.043 30.598 -17.508 1.00 11.08 92 ARG B O 1
ATOM 2899 N N . GLN B 1 89 ? -16.246 29.761 -16.433 1.00 11.42 93 GLN B N 1
ATOM 2900 C CA . GLN B 1 89 ? -16.335 30.713 -15.332 1.00 10.61 93 GLN B CA 1
ATOM 2901 C C . GLN B 1 89 ? -16.156 32.149 -15.804 1.00 10.76 93 GLN B C 1
ATOM 2902 O O . GLN B 1 89 ? -16.892 33.043 -15.380 1.00 11.43 93 GLN B O 1
ATOM 2908 N N . GLY B 1 90 ? -15.165 32.389 -16.658 1.00 10.38 94 GLY B N 1
ATOM 2909 C CA . GLY B 1 90 ? -14.934 33.730 -17.170 1.00 10.99 94 GLY B CA 1
ATOM 2910 C C . GLY B 1 90 ? -16.122 34.256 -17.952 1.00 10.23 94 GLY B C 1
ATOM 2911 O O . GLY B 1 90 ? -16.503 35.424 -17.833 1.00 11.48 94 GLY B O 1
ATOM 2912 N N . ARG B 1 91 ? -16.724 33.385 -18.756 1.00 10.33 95 ARG B N 1
ATOM 2913 C CA . ARG B 1 91 ? -17.908 33.783 -19.513 1.00 10.95 95 ARG B CA 1
ATOM 2914 C C . ARG B 1 91 ? -19.125 33.952 -18.600 1.00 10.58 95 ARG B C 1
ATOM 2915 O O . ARG B 1 91 ? -19.966 34.809 -18.850 1.00 11.17 95 ARG B O 1
ATOM 2923 N N . ALA B 1 92 ? -19.211 33.148 -17.538 1.00 11.06 96 ALA B N 1
ATOM 2924 C CA . ALA B 1 92 ? -20.292 33.287 -16.555 1.00 11.37 96 ALA B CA 1
ATOM 2925 C C . ALA B 1 92 ? -20.238 34.627 -15.827 1.00 10.80 96 ALA B C 1
ATOM 2926 O O . ALA B 1 92 ? -21.271 35.257 -15.586 1.00 11.39 96 ALA B O 1
ATOM 2928 N N . VAL B 1 93 ? -19.038 35.070 -15.468 1.00 10.54 97 VAL B N 1
ATOM 2929 C CA . VAL B 1 93 ? -18.899 36.373 -14.827 1.00 10.87 97 VAL B CA 1
ATOM 2930 C C . VAL B 1 93 ? -19.391 37.469 -15.770 1.00 11.38 97 VAL B C 1
ATOM 2931 O O . VAL B 1 93 ? -20.135 38.360 -15.364 1.00 11.37 97 VAL B O 1
ATOM 2935 N N . ALA B 1 94 ? -19.001 37.380 -17.040 1.00 10.96 98 ALA B N 1
ATOM 2936 C CA . ALA B 1 94 ? -19.429 38.364 -18.037 1.00 12.06 98 ALA B CA 1
ATOM 2937 C C . ALA B 1 94 ? -20.954 38.365 -18.173 1.00 11.62 98 ALA B C 1
ATOM 2938 O O . ALA B 1 94 ? -21.586 39.421 -18.187 1.00 11.82 98 ALA B O 1
ATOM 2940 N N . ASP B 1 95 ? -21.538 37.170 -18.274 1.00 12.52 99 ASP B N 1
ATOM 2941 C CA . ASP B 1 95 ? -22.985 37.044 -18.438 1.00 12.89 99 ASP B CA 1
ATOM 2942 C C . ASP B 1 95 ? -23.737 37.605 -17.234 1.00 12.54 99 ASP B C 1
ATOM 2943 O O . ASP B 1 95 ? -24.768 38.260 -17.385 1.00 12.99 99 ASP B O 1
ATOM 2948 N N . ALA B 1 96 ? -23.226 37.326 -16.038 1.00 11.70 100 ALA B N 1
ATOM 2949 C CA . ALA B 1 96 ? -23.879 37.785 -14.823 1.00 11.96 100 ALA B CA 1
ATOM 2950 C C . ALA B 1 96 ? -23.798 39.311 -14.728 1.00 11.42 100 ALA B C 1
ATOM 2951 O O . ALA B 1 96 ? -24.752 39.969 -14.310 1.00 12.91 100 ALA B O 1
ATOM 2953 N N . ALA B 1 97 ? -22.664 39.879 -15.139 1.00 11.82 101 ALA B N 1
ATOM 2954 C CA . ALA B 1 97 ? -22.509 41.332 -15.172 1.00 13.24 101 ALA B CA 1
ATOM 2955 C C . ALA B 1 97 ? -23.521 41.968 -16.121 1.00 13.58 101 ALA B C 1
ATOM 2956 O O . ALA B 1 97 ? -24.125 42.986 -15.803 1.00 14.24 101 ALA B O 1
ATOM 2958 N N . ALA B 1 98 ? -23.713 41.351 -17.282 1.00 13.30 102 ALA B N 1
ATOM 2959 C CA . ALA B 1 98 ? -24.674 41.858 -18.260 1.00 15.37 102 ALA B CA 1
ATOM 2960 C C . ALA B 1 98 ? -26.100 41.794 -17.712 1.00 16.88 102 ALA B C 1
ATOM 2961 O O . ALA B 1 98 ? -26.909 42.696 -17.933 1.00 18.04 102 ALA B O 1
ATOM 2963 N N . ALA B 1 99 ? -26.401 40.725 -16.985 1.00 16.69 103 ALA B N 1
ATOM 2964 C CA . ALA B 1 99 ? -27.752 40.507 -16.476 1.00 17.32 103 ALA B CA 1
ATOM 2965 C C . ALA B 1 99 ? -28.109 41.365 -15.261 1.00 17.69 103 ALA B C 1
ATOM 2966 O O . ALA B 1 99 ? -29.288 41.520 -14.937 1.00 19.33 103 ALA B O 1
ATOM 2968 N N . THR B 1 100 ? -27.105 41.926 -14.592 1.00 16.44 104 THR B N 1
ATOM 2969 C CA . THR B 1 100 ? -27.343 42.668 -13.353 1.00 16.18 104 THR B CA 1
ATOM 2970 C C . THR B 1 100 ? -27.028 44.161 -13.442 1.00 17.35 104 THR B C 1
ATOM 2971 O O . THR B 1 100 ? -27.050 44.867 -12.431 1.00 20.23 104 THR B O 1
ATOM 2975 N N . GLY B 1 101 ? -26.729 44.641 -14.644 1.00 18.65 105 GLY B N 1
ATOM 2976 C CA . GLY B 1 101 ? -26.483 46.060 -14.858 1.00 19.05 105 GLY B CA 1
ATOM 2977 C C . GLY B 1 101 ? -25.171 46.595 -14.307 1.00 18.13 105 GLY B C 1
ATOM 2978 O O . GLY B 1 101 ? -25.061 47.779 -13.984 1.00 19.17 105 GLY B O 1
ATOM 2979 N N . VAL B 1 102 ? -24.172 45.727 -14.193 1.00 15.97 106 VAL B N 1
ATOM 2980 C CA . VAL B 1 102 ? -22.833 46.155 -13.812 1.00 14.25 106 VAL B CA 1
ATOM 2981 C C . VAL B 1 102 ? -22.306 47.166 -14.834 1.00 14.62 106 VAL B C 1
ATOM 2982 O O . VAL B 1 102 ? -22.435 46.964 -16.041 1.00 17.61 106 VAL B O 1
ATOM 2986 N N . ARG B 1 103 ? -21.736 48.264 -14.347 1.00 13.58 107 ARG B N 1
ATOM 2987 C CA . ARG B 1 103 ? -21.311 49.349 -15.225 1.00 14.72 107 ARG B CA 1
ATOM 2988 C C . ARG B 1 103 ? -19.887 49.208 -15.775 1.00 13.66 107 ARG B C 1
ATOM 2989 O O . ARG B 1 103 ? -19.554 49.822 -16.782 1.00 15.15 107 ARG B O 1
ATOM 2997 N N . HIS B 1 104 ? -19.055 48.387 -15.141 1.00 12.72 108 HIS B N 1
ATOM 2998 C CA . HIS B 1 104 ? -17.654 48.286 -15.558 1.00 12.14 108 HIS B CA 1
ATOM 2999 C C . HIS B 1 104 ? -17.060 46.964 -15.083 1.00 12.16 108 HIS B C 1
ATOM 3000 O O . HIS B 1 104 ? -17.063 46.683 -13.889 1.00 12.57 108 HIS B O 1
ATOM 3007 N N . VAL B 1 105 ? -16.572 46.145 -16.015 1.00 10.60 109 VAL B N 1
ATOM 3008 C CA . VAL B 1 105 ? -15.826 44.941 -15.661 1.00 10.86 109 VAL B CA 1
ATOM 3009 C C . VAL B 1 105 ? -14.355 45.176 -15.966 1.00 10.53 109 VAL B C 1
ATOM 3010 O O . VAL B 1 105 ? -14.007 45.615 -17.064 1.00 11.49 109 VAL B O 1
ATOM 3014 N N . VAL B 1 106 ? -13.498 44.904 -14.988 1.00 10.71 110 VAL B N 1
ATOM 3015 C CA . VAL B 1 106 ? -12.068 44.799 -15.234 1.00 10.81 110 VAL B CA 1
ATOM 3016 C C . VAL B 1 106 ? -11.743 43.304 -15.214 1.00 10.26 110 VAL B C 1
ATOM 3017 O O . VAL B 1 106 ? -11.902 42.641 -14.182 1.00 10.67 110 VAL B O 1
ATOM 3021 N N . TYR B 1 107 ? -11.337 42.771 -16.368 1.00 10.57 111 TYR B N 1
ATOM 3022 C CA . TYR B 1 107 ? -11.015 41.354 -16.513 1.00 10.31 111 TYR B CA 1
ATOM 3023 C C . TYR B 1 107 ? -9.507 41.199 -16.634 1.00 9.49 111 TYR B C 1
ATOM 3024 O O . TYR B 1 107 ? -8.855 41.897 -17.420 1.00 10.78 111 TYR B O 1
ATOM 3033 N N . SER B 1 108 ? -8.943 40.296 -15.840 1.00 9.66 112 SER B N 1
ATOM 3034 C CA . SER B 1 108 ? -7.526 40.003 -15.936 1.00 9.79 112 SER B CA 1
ATOM 3035 C C . SER B 1 108 ? -7.306 38.794 -16.825 1.00 9.34 112 SER B C 1
ATOM 3036 O O . SER B 1 108 ? -7.770 37.687 -16.536 1.00 9.95 112 SER B O 1
ATOM 3039 N N . SER B 1 109 ? -6.601 39.042 -17.920 1.00 10.09 113 SER B N 1
ATOM 3040 C CA . SER B 1 109 ? -6.279 38.055 -18.930 1.00 9.70 113 SER B CA 1
ATOM 3041 C C . SER B 1 109 ? -4.797 37.687 -18.769 1.00 9.86 113 SER B C 1
ATOM 3042 O O . SER B 1 109 ? -4.353 37.371 -17.657 1.00 10.27 113 SER B O 1
ATOM 3045 N N . VAL B 1 110 ? -4.027 37.743 -19.851 1.00 9.23 114 VAL B N 1
ATOM 3046 C CA . VAL B 1 110 ? -2.598 37.439 -19.792 1.00 9.84 114 VAL B CA 1
ATOM 3047 C C . VAL B 1 110 ? -1.906 38.091 -20.983 1.00 10.09 114 VAL B C 1
ATOM 3048 O O . VAL B 1 110 ? -2.483 38.176 -22.066 1.00 10.25 114 VAL B O 1
ATOM 3052 N N . GLY B 1 111 ? -0.684 38.573 -20.783 1.00 9.94 115 GLY B N 1
ATOM 3053 C CA . GLY B 1 111 ? 0.078 39.128 -21.886 1.00 10.07 115 GLY B CA 1
ATOM 3054 C C . GLY B 1 111 ? 0.149 38.139 -23.043 1.00 10.65 115 GLY B C 1
ATOM 3055 O O . GLY B 1 111 ? 0.355 36.938 -22.847 1.00 11.57 115 GLY B O 1
ATOM 3056 N N . GLY B 1 112 ? -0.058 38.632 -24.257 1.00 10.81 116 GLY B N 1
ATOM 3057 C CA . GLY B 1 112 ? 0.003 37.796 -25.439 1.00 10.90 116 GLY B CA 1
ATOM 3058 C C . GLY B 1 112 ? -1.254 37.000 -25.754 1.00 9.25 116 GLY B C 1
ATOM 3059 O O . GLY B 1 112 ? -1.279 36.275 -26.743 1.00 10.72 116 GLY B O 1
ATOM 3060 N N . ALA B 1 113 ? -2.299 37.133 -24.936 1.00 10.38 117 ALA B N 1
ATOM 3061 C CA . ALA B 1 113 ? -3.560 36.443 -25.213 1.00 9.96 117 ALA B CA 1
ATOM 3062 C C . ALA B 1 113 ? -4.072 36.770 -26.607 1.00 11.44 117 ALA B C 1
ATOM 3063 O O . ALA B 1 113 ? -4.675 35.927 -27.266 1.00 11.40 117 ALA B O 1
ATOM 3065 N N . ASP B 1 114 ? -3.820 38.003 -27.037 1.00 11.93 118 ASP B N 1
ATOM 3066 C CA . ASP B 1 114 ? -4.280 38.511 -28.324 1.00 12.71 118 ASP B CA 1
ATOM 3067 C C . ASP B 1 114 ? -3.353 38.135 -29.487 1.00 12.87 118 ASP B C 1
ATOM 3068 O O . ASP B 1 114 ? -3.635 38.484 -30.636 1.00 16.33 118 ASP B O 1
ATOM 3073 N N . ARG B 1 115 ? -2.249 37.447 -29.193 1.00 11.61 119 ARG B N 1
ATOM 3074 C CA . ARG B 1 115 ? -1.224 37.177 -30.204 1.00 11.16 119 ARG B CA 1
ATOM 3075 C C . ARG B 1 115 ? -1.169 35.723 -30.688 1.00 10.79 119 ARG B C 1
ATOM 3076 O O . ARG B 1 115 ? -0.118 35.253 -31.141 1.00 11.55 119 ARG B O 1
ATOM 3084 N N . ALA B 1 116 ? -2.299 35.022 -30.612 1.00 11.82 120 ALA B N 1
ATOM 3085 C CA . ALA B 1 116 ? -2.393 33.652 -31.117 1.00 11.46 120 ALA B CA 1
ATOM 3086 C C . ALA B 1 116 ? -1.235 32.792 -30.602 1.00 10.74 120 ALA B C 1
ATOM 3087 O O . ALA B 1 116 ? -0.544 32.109 -31.367 1.00 11.85 120 ALA B O 1
ATOM 3089 N N . SER B 1 117 ? -1.029 32.824 -29.289 1.00 10.59 121 SER B N 1
ATOM 3090 C CA . SER B 1 117 ? 0.086 32.111 -28.670 1.00 10.83 121 SER B CA 1
ATOM 3091 C C . SER B 1 117 ? -0.031 30.593 -28.773 1.00 10.32 121 SER B C 1
ATOM 3092 O O . SER B 1 117 ? 0.976 29.894 -28.806 1.00 11.32 121 SER B O 1
ATOM 3095 N N . GLY B 1 118 ? -1.258 30.083 -28.779 1.00 11.06 122 GLY B N 1
ATOM 3096 C CA . GLY B 1 118 ? -1.484 28.650 -28.720 1.00 11.42 122 GLY B CA 1
ATOM 3097 C C . GLY B 1 118 ? -1.305 28.069 -27.329 1.00 10.61 122 GLY B C 1
ATOM 3098 O O . GLY B 1 118 ? -1.521 26.875 -27.130 1.00 11.17 122 GLY B O 1
ATOM 3099 N N . VAL B 1 119 ? -0.910 28.889 -26.357 1.00 9.53 123 VAL B N 1
ATOM 3100 C CA . VAL B 1 119 ? -0.767 28.386 -24.998 1.00 9.58 123 VAL B CA 1
ATOM 3101 C C . VAL B 1 119 ? -2.183 28.124 -24.477 1.00 9.07 123 VAL B C 1
ATOM 3102 O O . VAL B 1 119 ? -3.001 29.030 -24.496 1.00 9.43 123 VAL B O 1
ATOM 3106 N N . PRO B 1 120 ? -2.488 26.879 -24.044 1.00 9.68 124 PRO B N 1
ATOM 3107 C CA . PRO B 1 120 ? -3.903 26.594 -23.767 1.00 10.19 124 PRO B CA 1
ATOM 3108 C C . PRO B 1 120 ? -4.557 27.531 -22.738 1.00 9.89 124 PRO B C 1
ATOM 3109 O O . PRO B 1 120 ? -5.700 27.954 -22.941 1.00 10.16 124 PRO B O 1
ATOM 3113 N N . HIS B 1 121 ? -3.840 27.863 -21.669 1.00 10.04 125 HIS B N 1
ATOM 3114 C CA . HIS B 1 121 ? -4.389 28.759 -20.656 1.00 10.15 125 HIS B CA 1
ATOM 3115 C C . HIS B 1 121 ? -4.249 30.248 -20.998 1.00 9.83 125 HIS B C 1
ATOM 3116 O O . HIS B 1 121 ? -4.633 31.102 -20.196 1.00 10.98 125 HIS B O 1
ATOM 3123 N N . PHE B 1 122 ? -3.697 30.556 -22.173 1.00 9.65 126 PHE B N 1
ATOM 3124 C CA . PHE B 1 122 ? -3.763 31.910 -22.739 1.00 9.99 126 PHE B CA 1
ATOM 3125 C C . PHE B 1 122 ? -4.975 31.983 -23.671 1.00 9.64 126 PHE B C 1
ATOM 3126 O O . PHE B 1 122 ? -5.671 33.005 -23.714 1.00 10.63 126 PHE B O 1
ATOM 3134 N N . GLU B 1 123 ? -5.216 30.906 -24.426 1.00 9.86 127 GLU B N 1
ATOM 3135 C CA . GLU B 1 123 ? -6.359 30.856 -25.346 1.00 10.38 127 GLU B CA 1
ATOM 3136 C C . GLU B 1 123 ? -7.710 30.892 -24.625 1.00 9.53 127 GLU B C 1
ATOM 3137 O O . GLU B 1 123 ? -8.669 31.472 -25.126 1.00 10.26 127 GLU B O 1
ATOM 3143 N N . THR B 1 124 ? -7.793 30.274 -23.452 1.00 9.35 128 THR B N 1
ATOM 3144 C CA A THR B 1 124 ? -8.990 30.376 -22.631 0.05 9.81 128 THR B CA 1
ATOM 3145 C CA B THR B 1 124 ? -8.999 30.372 -22.626 0.95 10.21 128 THR B CA 1
ATOM 3146 C C . THR B 1 124 ? -9.323 31.837 -22.335 1.00 9.10 128 THR B C 1
ATOM 3147 O O . THR B 1 124 ? -10.476 32.273 -22.466 1.00 10.00 128 THR B O 1
ATOM 3154 N N . LYS B 1 125 ? -8.301 32.595 -21.932 1.00 9.72 129 LYS B N 1
ATOM 3155 C CA . LYS B 1 125 ? -8.459 34.003 -21.589 1.00 9.69 129 LYS B CA 1
ATOM 3156 C C . LYS B 1 125 ? -8.854 34.836 -22.799 1.00 9.93 129 LYS B C 1
ATOM 3157 O O . LYS B 1 125 ? -9.691 35.721 -22.694 1.00 10.38 129 LYS B O 1
ATOM 3163 N N . TRP B 1 126 ? -8.253 34.551 -23.951 1.00 9.94 130 TRP B N 1
ATOM 3164 C CA . TRP B 1 126 ? -8.628 35.238 -25.184 1.00 9.57 130 TRP B CA 1
ATOM 3165 C C . TRP B 1 126 ? -10.104 35.006 -25.513 1.00 10.26 130 TRP B C 1
ATOM 3166 O O . TRP B 1 126 ? -10.828 35.926 -25.912 1.00 10.55 130 TRP B O 1
ATOM 3177 N N . THR B 1 127 ? -10.551 33.771 -25.325 1.00 10.11 131 THR B N 1
ATOM 3178 C CA . THR B 1 127 ? -11.944 33.416 -25.570 1.00 10.31 131 THR B CA 1
ATOM 3179 C C . THR B 1 127 ? -12.884 34.158 -24.609 1.00 9.52 131 THR B C 1
ATOM 3180 O O . THR B 1 127 ? -13.953 34.633 -25.008 1.00 10.52 131 THR B O 1
ATOM 3184 N N . ILE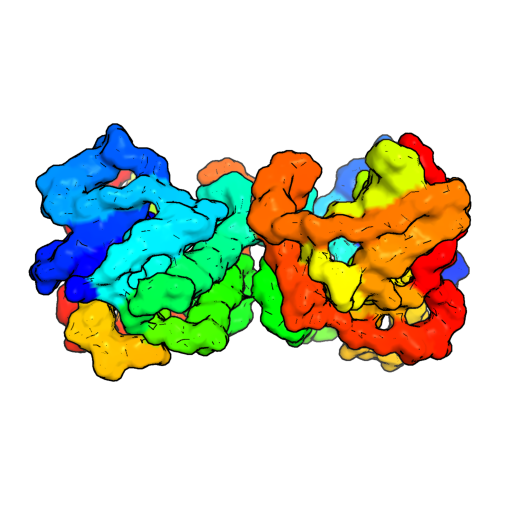 B 1 128 ? -12.468 34.300 -23.352 1.00 9.79 132 ILE B N 1
ATOM 3185 C CA . ILE B 1 128 ? -13.221 35.120 -22.398 1.00 10.14 132 ILE B CA 1
ATOM 3186 C C . ILE B 1 128 ? -13.263 36.594 -22.826 1.00 10.44 132 ILE B C 1
ATOM 3187 O O . ILE B 1 128 ? -14.323 37.222 -22.788 1.00 11.00 132 ILE B O 1
ATOM 3192 N N . GLU B 1 129 ? -12.121 37.147 -23.235 1.00 10.32 133 GLU B N 1
ATOM 3193 C CA . GLU B 1 129 ? -12.074 38.519 -23.742 1.00 10.45 133 GLU B CA 1
ATOM 3194 C C . GLU B 1 129 ? -13.083 38.724 -24.869 1.00 10.92 133 GLU B C 1
ATOM 3195 O O . GLU B 1 129 ? -13.815 39.716 -24.900 1.00 11.71 133 GLU B O 1
ATOM 3201 N N . ARG B 1 130 ? -13.120 37.777 -25.801 1.00 11.55 134 ARG B N 1
ATOM 3202 C CA . ARG B 1 130 ? -14.000 37.906 -26.956 1.00 12.65 134 ARG B CA 1
ATOM 3203 C C . ARG B 1 130 ? -15.460 37.909 -26.517 1.00 12.29 134 ARG B C 1
ATOM 3204 O O . ARG B 1 130 ? -16.277 38.652 -27.060 1.00 13.26 134 ARG B O 1
ATOM 3212 N N . HIS B 1 131 ? -15.781 37.091 -25.519 1.00 12.16 135 HIS B N 1
ATOM 3213 C CA . HIS B 1 131 ? -17.147 37.046 -25.014 1.00 12.44 135 HIS B CA 1
ATOM 3214 C C . HIS B 1 131 ? -17.560 38.376 -24.370 1.00 12.62 135 HIS B C 1
ATOM 3215 O O . HIS B 1 131 ? -18.649 38.892 -24.631 1.00 13.16 135 HIS B O 1
ATOM 3222 N N . LEU B 1 132 ? -16.695 38.935 -23.528 1.00 12.30 136 LEU B N 1
ATOM 3223 C CA . LEU B 1 132 ? -16.957 40.248 -22.934 1.00 13.12 136 LEU B CA 1
ATOM 3224 C C . LEU B 1 132 ? -17.203 41.297 -24.010 1.00 15.12 136 LEU B C 1
ATOM 3225 O O . LEU B 1 132 ? -18.129 42.105 -23.900 1.00 15.77 136 LEU B O 1
ATOM 3230 N N . ARG B 1 133 ? -16.368 41.286 -25.044 1.00 16.30 137 ARG B N 1
ATOM 3231 C CA . ARG B 1 133 ? -16.485 42.242 -26.143 1.00 19.92 137 ARG B CA 1
ATOM 3232 C C . ARG B 1 133 ? -17.842 42.097 -26.830 1.00 20.31 137 ARG B C 1
ATOM 3233 O O . ARG B 1 133 ? -18.473 43.080 -27.207 1.00 21.55 137 ARG B O 1
ATOM 3241 N N . SER B 1 134 ? -18.295 40.857 -26.975 1.00 19.26 138 SER B N 1
ATOM 3242 C CA . SER B 1 134 ? -19.549 40.573 -27.667 1.00 19.34 138 SER B CA 1
ATOM 3243 C C . SER B 1 134 ? -20.774 41.066 -26.895 1.00 20.19 138 SER B C 1
ATOM 3244 O O . SER B 1 134 ? -21.802 41.374 -27.493 1.00 20.54 138 SER B O 1
ATOM 3247 N N . LEU B 1 135 ? -20.664 41.130 -25.570 1.00 20.07 139 LEU B N 1
ATOM 3248 C CA . LEU B 1 135 ? -21.800 41.509 -24.733 1.00 21.08 139 LEU B CA 1
ATOM 3249 C C . LEU B 1 135 ? -21.986 43.016 -24.647 1.00 22.71 139 LEU B C 1
ATOM 3250 O O . LEU B 1 135 ? -23.058 43.498 -24.283 1.00 22.73 139 LEU B O 1
ATOM 3255 N N . GLY B 1 136 ? -20.937 43.764 -24.960 1.00 22.90 140 GLY B N 1
ATOM 3256 C CA . GLY B 1 136 ? -21.027 45.208 -24.904 1.00 25.22 140 GLY B CA 1
ATOM 3257 C C . GLY B 1 136 ? -20.974 45.791 -23.503 1.00 25.59 140 GLY B C 1
ATOM 3258 O O . GLY B 1 136 ? -21.188 46.986 -23.326 1.00 27.95 140 GLY B O 1
ATOM 3259 N N . VAL B 1 137 ? -20.709 44.966 -22.495 1.00 24.64 141 VAL B N 1
ATOM 3260 C CA A VAL B 1 137 ? -20.536 45.495 -21.149 0.48 24.39 141 VAL B CA 1
ATOM 3261 C CA B VAL B 1 137 ? -20.513 45.464 -21.135 0.52 23.64 141 VAL B CA 1
ATOM 3262 C C . VAL B 1 137 ? -19.221 46.276 -21.091 1.00 21.43 141 VAL B C 1
ATOM 3263 O O . VAL B 1 137 ? -18.185 45.791 -21.542 1.00 20.01 141 VAL B O 1
ATOM 3270 N N . PRO B 1 138 ? -19.266 47.517 -20.559 1.00 18.83 142 PRO B N 1
ATOM 3271 C CA . PRO B 1 138 ? -18.023 48.308 -20.525 1.00 15.99 142 PRO B CA 1
ATOM 3272 C C . PRO B 1 138 ? -16.895 47.550 -19.816 1.00 14.38 142 PRO B C 1
ATOM 3273 O O . PRO B 1 138 ? -17.057 47.114 -18.670 1.00 13.79 142 PRO B O 1
ATOM 3277 N N . THR B 1 139 ? -15.772 47.380 -20.508 1.00 13.09 143 THR B N 1
ATOM 3278 C CA . THR B 1 139 ? -14.731 46.462 -20.069 1.00 12.98 143 THR B CA 1
ATOM 3279 C C . THR B 1 139 ? -13.329 47.052 -20.205 1.00 12.51 143 THR B C 1
ATOM 3280 O O . THR B 1 139 ? -13.015 47.710 -21.196 1.00 14.01 143 THR B O 1
ATOM 3284 N N . THR B 1 140 ? -12.495 46.812 -19.197 1.00 11.77 144 THR B N 1
ATOM 3285 C CA . THR B 1 140 ? -11.055 47.007 -19.311 1.00 12.18 144 THR B CA 1
ATOM 3286 C C . THR B 1 140 ? -10.397 45.645 -19.176 1.00 10.97 144 THR B C 1
ATOM 3287 O O . THR B 1 140 ? -10.752 44.880 -18.277 1.00 11.54 144 THR B O 1
ATOM 3291 N N . VAL B 1 141 ? -9.462 45.327 -20.070 1.00 10.15 145 VAL B N 1
ATOM 3292 C CA . VAL B 1 141 ? -8.701 44.087 -19.961 1.00 11.12 145 VAL B CA 1
ATOM 3293 C C . VAL B 1 141 ? -7.277 44.409 -19.526 1.00 10.35 145 VAL B C 1
ATOM 3294 O O . VAL B 1 141 ? -6.595 45.225 -20.148 1.00 12.15 145 VAL B O 1
ATOM 3298 N N . LEU B 1 142 ? -6.847 43.787 -18.434 1.00 10.77 146 LEU B N 1
ATOM 3299 C CA . LEU B 1 142 ? -5.442 43.826 -18.033 1.00 10.58 146 LEU B CA 1
ATOM 3300 C C . LEU B 1 142 ? -4.792 42.532 -18.482 1.00 10.19 146 LEU B C 1
ATOM 3301 O O . LEU B 1 142 ? -5.379 41.471 -18.324 1.00 10.82 146 LEU B O 1
ATOM 3306 N N . ARG B 1 143 ? -3.591 42.615 -19.040 1.00 10.43 147 ARG B N 1
ATOM 3307 C CA . ARG B 1 143 ? -2.889 41.421 -19.507 1.00 10.17 147 ARG B CA 1
ATOM 3308 C C . ARG B 1 143 ? -1.550 41.300 -18.797 1.00 9.86 147 ARG B C 1
ATOM 3309 O O . ARG B 1 143 ? -0.519 41.717 -19.318 1.00 10.08 147 ARG B O 1
ATOM 3317 N N . PRO B 1 144 ? -1.565 40.737 -17.582 1.00 9.90 148 PRO B N 1
ATOM 3318 C CA . PRO B 1 144 ? -0.321 40.650 -16.817 1.00 10.49 148 PRO B CA 1
ATOM 3319 C C . PRO B 1 144 ? 0.679 39.664 -17.408 1.00 9.76 148 PRO B C 1
ATOM 3320 O O . PRO B 1 144 ? 0.317 38.669 -18.060 1.00 10.14 148 PRO B O 1
ATOM 3324 N N . THR B 1 145 ? 1.949 39.954 -17.154 1.00 9.73 149 THR B N 1
ATOM 3325 C CA . THR B 1 145 ? 3.061 39.107 -17.556 1.00 9.70 149 THR B CA 1
ATOM 3326 C C . THR B 1 145 ? 3.439 38.165 -16.394 1.00 9.09 149 THR B C 1
ATOM 3327 O O . THR B 1 145 ? 2.583 37.810 -15.586 1.00 10.18 149 THR B O 1
ATOM 3331 N N . PHE B 1 146 ? 4.692 37.716 -16.335 1.00 9.99 150 PHE B N 1
ATOM 3332 C CA . PHE B 1 146 ? 5.144 36.692 -15.379 1.00 10.01 150 PHE B CA 1
ATOM 3333 C C . PHE B 1 146 ? 5.095 37.271 -13.956 1.00 9.41 150 PHE B C 1
ATOM 3334 O O . PHE B 1 146 ? 5.742 38.276 -13.681 1.00 10.27 150 PHE B O 1
ATOM 3342 N N . PHE B 1 147 ? 4.332 36.661 -13.045 1.00 10.20 151 PHE B N 1
ATOM 3343 C CA . PHE B 1 147 ? 4.225 37.234 -11.696 1.00 10.71 151 PHE B CA 1
ATOM 3344 C C . PHE B 1 147 ? 5.553 37.097 -10.958 1.00 10.91 151 PHE B C 1
ATOM 3345 O O . PHE B 1 147 ? 6.061 35.986 -10.785 1.00 10.57 151 PHE B O 1
ATOM 3353 N N . MET B 1 148 ? 6.085 38.211 -10.472 1.00 10.83 152 MET B N 1
ATOM 3354 C CA . MET B 1 148 ? 7.262 38.176 -9.610 1.00 11.04 152 MET B CA 1
ATOM 3355 C C . MET B 1 148 ? 6.959 37.324 -8.387 1.00 10.46 152 MET B C 1
ATOM 3356 O O . MET B 1 148 ? 7.830 36.624 -7.863 1.00 10.52 152 MET B O 1
ATOM 3361 N N . ASP B 1 149 ? 5.696 37.363 -7.973 1.00 10.44 153 ASP B N 1
ATOM 3362 C CA . ASP B 1 149 ? 5.212 36.646 -6.800 1.00 11.28 153 ASP B CA 1
ATOM 3363 C C . ASP B 1 149 ? 5.405 35.131 -6.904 1.00 10.24 153 ASP B C 1
ATOM 3364 O O . ASP B 1 149 ? 5.429 34.440 -5.883 1.00 11.11 153 ASP B O 1
ATOM 3369 N N . ASN B 1 150 ? 5.547 34.613 -8.125 1.00 10.72 154 ASN B N 1
ATOM 3370 C CA . ASN B 1 150 ? 5.811 33.189 -8.338 1.00 11.24 154 ASN B CA 1
ATOM 3371 C C . ASN B 1 150 ? 7.052 32.719 -7.592 1.00 11.04 154 ASN B C 1
ATOM 3372 O O . ASN B 1 150 ? 7.149 31.555 -7.196 1.00 11.96 154 ASN B O 1
ATOM 3377 N N . PHE B 1 151 ? 8.013 33.620 -7.420 1.00 10.67 155 PHE B N 1
ATOM 3378 C CA . PHE B 1 151 ? 9.283 33.254 -6.800 1.00 11.03 155 PHE B CA 1
ATOM 3379 C C . PHE B 1 151 ? 9.228 33.061 -5.281 1.00 13.08 155 PHE B C 1
ATOM 3380 O O . PHE B 1 151 ? 10.209 32.631 -4.678 1.00 15.34 155 PHE B O 1
ATOM 3388 N N . ALA B 1 152 ? 8.088 33.361 -4.666 1.00 12.54 156 ALA B N 1
ATOM 3389 C CA . ALA B 1 152 ? 7.924 33.094 -3.240 1.00 14.79 156 ALA B CA 1
ATOM 3390 C C . ALA B 1 152 ? 7.926 31.590 -2.969 1.00 17.48 156 ALA B C 1
ATOM 3391 O O . ALA B 1 152 ? 8.580 31.124 -2.042 1.00 20.26 156 ALA B O 1
ATOM 3393 N N . ALA B 1 153 ? 7.201 30.834 -3.789 1.00 15.71 157 ALA B N 1
ATOM 3394 C CA . ALA B 1 153 ? 7.122 29.383 -3.631 1.00 15.97 157 ALA B CA 1
ATOM 3395 C C . ALA B 1 153 ? 8.087 28.631 -4.549 1.00 16.01 157 ALA B C 1
ATOM 3396 O O . ALA B 1 153 ? 8.448 27.494 -4.271 1.00 18.88 157 ALA B O 1
ATOM 3398 N N . TRP B 1 154 ? 8.490 29.270 -5.644 1.00 14.12 158 TRP B N 1
ATOM 3399 C CA . TRP B 1 154 ? 9.321 28.625 -6.659 1.00 15.36 158 TRP B CA 1
ATOM 3400 C C . TRP B 1 154 ? 10.637 29.355 -6.888 1.00 15.49 158 TRP B C 1
ATOM 3401 O O . TRP B 1 154 ? 11.113 29.454 -8.020 1.00 17.26 158 TRP B O 1
ATOM 3412 N N . GLY B 1 155 ? 11.231 29.862 -5.818 1.00 17.64 159 GLY B N 1
ATOM 3413 C CA . GLY B 1 155 ? 12.508 30.537 -5.935 1.00 17.54 159 GLY B CA 1
ATOM 3414 C C . GLY B 1 155 ? 13.684 29.580 -5.913 1.00 15.66 159 GLY B C 1
ATOM 3415 O O . GLY B 1 155 ? 13.519 28.362 -5.782 1.00 16.88 159 GLY B O 1
ATOM 3416 N N . PRO B 1 156 ? 14.897 30.133 -6.023 1.00 15.55 160 PRO B N 1
ATOM 3417 C CA . PRO B 1 156 ? 16.095 29.301 -6.150 1.00 15.06 160 PRO B CA 1
ATOM 3418 C C . PRO B 1 156 ? 16.480 28.607 -4.853 1.00 18.55 160 PRO B C 1
ATOM 3419 O O . PRO B 1 156 ? 16.185 29.097 -3.763 1.00 22.80 160 PRO B O 1
ATOM 3423 N N . GLN B 1 157 ? 17.147 27.469 -4.987 1.00 17.91 161 GLN B N 1
ATOM 3424 C CA . GLN B 1 157 ? 17.658 26.731 -3.837 1.00 22.21 161 GLN B CA 1
ATOM 3425 C C . GLN B 1 157 ? 19.177 26.811 -3.830 1.00 20.15 161 GLN B C 1
ATOM 3426 O O . GLN B 1 157 ? 19.794 27.058 -4.866 1.00 21.27 161 GLN B O 1
ATOM 3432 N N . ALA B 1 158 ? 19.783 26.599 -2.667 1.00 22.65 162 ALA B N 1
ATOM 3433 C CA . ALA B 1 158 ? 21.237 26.565 -2.576 1.00 23.16 162 ALA B CA 1
ATOM 3434 C C . ALA B 1 158 ? 21.747 25.182 -2.957 1.00 23.30 162 ALA B C 1
ATOM 3435 O O . ALA B 1 158 ? 21.301 24.181 -2.407 1.00 26.80 162 ALA B O 1
ATOM 3437 N N . VAL B 1 159 ? 22.668 25.142 -3.915 1.00 23.14 163 VAL B N 1
ATOM 3438 C CA . VAL B 1 159 ? 23.309 23.907 -4.342 1.00 25.48 163 VAL B CA 1
ATOM 3439 C C . VAL B 1 159 ? 24.812 24.103 -4.227 1.00 26.57 163 VAL B C 1
ATOM 3440 O O . VAL B 1 159 ? 25.389 24.901 -4.969 1.00 26.83 163 VAL B O 1
ATOM 3444 N N . ASP B 1 160 ? 25.442 23.387 -3.298 1.00 29.32 164 ASP B N 1
ATOM 3445 C CA . ASP B 1 160 ? 26.873 23.547 -3.037 1.00 34.43 164 ASP B CA 1
ATOM 3446 C C . ASP B 1 160 ? 27.271 25.008 -2.822 1.00 30.36 164 ASP B C 1
ATOM 3447 O O . ASP B 1 160 ? 28.289 25.459 -3.346 1.00 30.24 164 ASP B O 1
ATOM 3452 N N . GLY B 1 161 ? 26.458 25.747 -2.073 1.00 27.90 165 GLY B N 1
ATOM 3453 C CA . GLY B 1 161 ? 26.776 27.126 -1.740 1.00 24.74 165 GLY B CA 1
ATOM 3454 C C . GLY B 1 161 ? 26.451 28.167 -2.802 1.00 22.63 165 GLY B C 1
ATOM 3455 O O . GLY B 1 161 ? 26.776 29.344 -2.638 1.00 24.37 165 GLY B O 1
ATOM 3456 N N . THR B 1 162 ? 25.817 27.740 -3.890 1.00 20.56 166 THR B N 1
ATOM 3457 C CA . THR B 1 162 ? 25.413 28.651 -4.958 1.00 17.84 166 THR B CA 1
ATOM 3458 C C . THR B 1 162 ? 23.901 28.591 -5.134 1.00 14.83 166 THR B C 1
ATOM 3459 O O . THR B 1 162 ? 23.337 27.504 -5.235 1.00 16.35 166 THR B O 1
ATOM 3463 N N . LEU B 1 163 ? 23.243 29.748 -5.156 1.00 14.18 167 LEU B N 1
ATOM 3464 C CA . LEU B 1 163 ? 21.814 29.796 -5.459 1.00 14.05 167 LEU B CA 1
ATOM 3465 C C . LEU B 1 163 ? 21.598 29.471 -6.931 1.00 13.45 167 LEU B C 1
ATOM 3466 O O . LEU B 1 163 ? 22.255 30.045 -7.796 1.00 15.74 167 LEU B O 1
ATOM 3471 N N . VAL B 1 164 ? 20.687 28.546 -7.216 1.00 12.74 168 VAL B N 1
ATOM 3472 C CA . VAL B 1 164 ? 20.433 28.151 -8.593 1.00 12.74 168 VAL B CA 1
ATOM 3473 C C . VAL B 1 164 ? 18.993 28.438 -9.001 1.00 13.31 168 VAL B C 1
ATOM 3474 O O . VAL B 1 164 ? 18.051 27.892 -8.422 1.00 14.05 168 VAL B O 1
ATOM 3478 N N . VAL B 1 165 ? 18.823 29.308 -9.989 1.00 11.78 169 VAL B N 1
ATOM 3479 C CA . VAL B 1 165 ? 17.528 29.470 -10.639 1.00 12.02 169 VAL B CA 1
ATOM 3480 C C . VAL B 1 165 ? 17.500 28.496 -11.806 1.00 12.01 169 VAL B C 1
ATOM 3481 O O . VAL B 1 165 ? 18.314 28.599 -12.729 1.00 13.05 169 VAL B O 1
ATOM 3485 N N . ARG B 1 166 ? 16.582 27.537 -11.754 1.00 11.50 170 ARG B N 1
ATOM 3486 C CA . ARG B 1 166 ? 16.507 26.498 -12.769 1.00 11.25 170 ARG B CA 1
ATOM 3487 C C . ARG B 1 166 ? 15.106 26.487 -13.368 1.00 11.25 170 ARG B C 1
ATOM 3488 O O . ARG B 1 166 ? 14.139 26.107 -12.705 1.00 13.04 170 ARG B O 1
ATOM 3496 N N . LEU B 1 167 ? 15.001 26.920 -14.621 1.00 11.35 171 LEU B 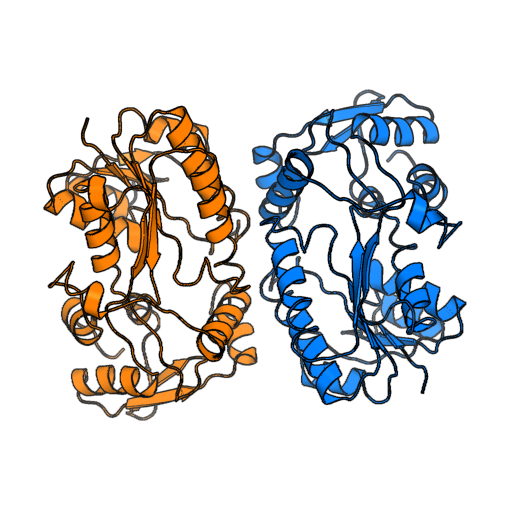N 1
ATOM 3497 C CA . LEU B 1 167 ? 13.710 27.100 -15.279 1.00 11.96 171 LEU B CA 1
ATOM 3498 C C . LEU B 1 167 ? 13.851 26.735 -16.746 1.00 11.17 171 LEU B C 1
ATOM 3499 O O . LEU B 1 167 ? 14.960 26.749 -17.280 1.00 10.84 171 LEU B O 1
ATOM 3504 N N . PRO B 1 168 ? 12.729 26.410 -17.411 1.00 11.29 172 PRO B N 1
ATOM 3505 C CA . PRO B 1 168 ? 12.802 26.061 -18.835 1.00 11.58 172 PRO B CA 1
ATOM 3506 C C . PRO B 1 168 ? 12.872 27.314 -19.711 1.00 11.51 172 PRO B C 1
ATOM 3507 O O . PRO B 1 168 ? 11.913 27.646 -20.420 1.00 11.47 172 PRO B O 1
ATOM 3511 N N . LEU B 1 169 ? 14.003 28.011 -19.623 1.00 11.32 173 LEU B N 1
ATOM 3512 C CA . LEU B 1 169 ? 14.298 29.208 -20.408 1.00 10.81 173 LEU B CA 1
ATOM 3513 C C . LEU B 1 169 ? 15.697 29.034 -20.974 1.00 10.71 173 LEU B C 1
ATOM 3514 O O . LEU B 1 169 ? 16.557 28.448 -20.320 1.00 11.78 173 LEU B O 1
ATOM 3519 N N . LYS B 1 170 ? 15.951 29.547 -22.173 1.00 11.72 174 LYS B N 1
ATOM 3520 C CA . LYS B 1 170 ? 17.335 29.640 -22.627 1.00 12.25 174 LYS B CA 1
ATOM 3521 C C . LYS B 1 170 ? 18.024 30.714 -21.799 1.00 11.05 174 LYS B C 1
ATOM 3522 O O . LYS B 1 170 ? 17.365 31.619 -21.304 1.00 11.75 174 LYS B O 1
ATOM 3528 N N . PRO B 1 171 ? 19.357 30.624 -21.647 1.00 12.31 175 PRO B N 1
ATOM 3529 C CA . PRO B 1 171 ? 20.040 31.689 -20.904 1.00 12.79 175 PRO B CA 1
ATOM 3530 C C . PRO B 1 171 ? 19.786 33.087 -21.494 1.00 12.55 175 PRO B C 1
ATOM 3531 O O . PRO B 1 171 ? 19.772 34.059 -20.739 1.00 13.47 175 PRO B O 1
ATOM 3535 N N . GLN B 1 172 ? 19.557 33.187 -22.806 1.00 14.71 176 GLN B N 1
ATOM 3536 C CA . GLN B 1 172 ? 19.302 34.485 -23.446 1.00 15.86 176 GLN B CA 1
ATOM 3537 C C . GLN B 1 172 ? 17.841 34.941 -23.421 1.00 13.34 176 GLN B C 1
ATOM 3538 O O . GLN B 1 172 ? 17.543 36.078 -23.787 1.00 14.65 176 GLN B O 1
ATOM 3544 N N . THR B 1 173 ? 16.926 34.056 -23.033 1.00 12.05 177 THR B N 1
ATOM 3545 C CA . THR B 1 173 ? 15.511 34.420 -23.025 1.00 11.62 177 THR B CA 1
ATOM 3546 C C . THR B 1 173 ? 15.223 35.574 -22.054 1.00 11.71 177 THR B C 1
ATOM 3547 O O . THR B 1 173 ? 15.500 35.478 -20.860 1.00 13.70 177 THR B O 1
ATOM 3551 N N . ARG B 1 174 ? 14.680 36.666 -22.576 1.00 11.81 178 ARG B N 1
ATOM 3552 C CA . ARG B 1 174 ? 14.257 37.796 -21.752 1.00 12.29 178 ARG B CA 1
ATOM 3553 C C . ARG B 1 174 ? 12.796 37.615 -21.376 1.00 12.02 178 ARG B C 1
ATOM 3554 O O . ARG B 1 174 ? 11.956 37.354 -22.245 1.00 13.55 178 ARG B O 1
ATOM 3562 N N . VAL B 1 175 ? 12.495 37.744 -20.086 1.00 11.58 179 VAL B N 1
ATOM 3563 C CA . VAL B 1 175 ? 11.142 37.541 -19.581 1.00 11.31 179 VAL B CA 1
ATOM 3564 C C . VAL B 1 175 ? 10.623 38.807 -18.901 1.00 10.48 179 VAL B C 1
ATOM 3565 O O . VAL B 1 175 ? 11.304 39.381 -18.052 1.00 11.95 179 VAL B O 1
ATOM 3569 N N . GLN B 1 176 ? 9.430 39.256 -19.286 1.00 9.67 180 GLN B N 1
ATOM 3570 C CA . GLN B 1 176 ? 8.806 40.395 -18.621 1.00 10.34 180 GLN B CA 1
ATOM 3571 C C . GLN B 1 176 ? 8.057 39.934 -17.386 1.00 9.63 180 GLN B C 1
ATOM 3572 O O . GLN B 1 176 ? 7.370 38.909 -17.416 1.00 9.98 180 GLN B O 1
ATOM 3578 N N . LEU B 1 177 ? 8.194 40.711 -16.312 1.00 10.51 181 LEU B N 1
ATOM 3579 C CA . LEU B 1 177 ? 7.628 40.368 -15.008 1.00 10.71 181 LEU B CA 1
ATOM 3580 C C . LEU B 1 177 ? 6.792 41.512 -14.454 1.00 10.18 181 LEU B C 1
ATOM 3581 O O . LEU B 1 177 ? 7.063 42.678 -14.740 1.00 10.22 181 LEU B O 1
ATOM 3586 N N . ILE B 1 178 ? 5.802 41.159 -13.635 1.00 9.80 182 ILE B N 1
ATOM 3587 C CA . ILE B 1 178 ? 4.904 42.117 -12.997 1.00 10.72 182 ILE B CA 1
ATOM 3588 C C . ILE B 1 178 ? 4.705 41.709 -11.537 1.00 10.45 182 ILE B C 1
ATOM 3589 O O . ILE B 1 178 ? 4.544 40.526 -11.227 1.00 11.00 182 ILE B O 1
ATOM 3594 N N . ALA B 1 179 ? 4.743 42.684 -10.633 1.00 10.40 183 ALA B N 1
ATOM 3595 C CA . ALA B 1 179 ? 4.362 42.452 -9.244 1.00 10.65 183 ALA B CA 1
ATOM 3596 C C . ALA B 1 179 ? 2.840 42.452 -9.169 1.00 10.50 183 ALA B C 1
ATOM 3597 O O . ALA B 1 179 ? 2.198 43.374 -9.680 1.00 11.19 183 ALA B O 1
ATOM 3599 N N . ALA B 1 180 ? 2.263 41.433 -8.534 1.00 11.43 184 ALA B N 1
ATOM 3600 C CA . ALA B 1 180 ? 0.806 41.354 -8.414 1.00 11.09 184 ALA B CA 1
ATOM 3601 C C . ALA B 1 180 ? 0.217 42.628 -7.821 1.00 11.11 184 ALA B C 1
ATOM 3602 O O . ALA B 1 180 ? -0.875 43.046 -8.204 1.00 11.38 184 ALA B O 1
ATOM 3604 N N . GLU B 1 181 ? 0.949 43.260 -6.906 1.00 11.29 185 GLU B N 1
ATOM 3605 C CA . GLU B 1 181 ? 0.466 44.495 -6.299 1.00 11.72 185 GLU B CA 1
ATOM 3606 C C . GLU B 1 181 ? 0.126 45.540 -7.360 1.00 11.24 185 GLU B C 1
ATOM 3607 O O . GLU B 1 181 ? -0.829 46.308 -7.215 1.00 11.31 185 GLU B O 1
ATOM 3613 N N . ASP B 1 182 ? 0.903 45.556 -8.440 1.00 11.74 186 ASP B N 1
ATOM 3614 C CA . ASP B 1 182 ? 0.671 46.514 -9.515 1.00 11.57 186 ASP B CA 1
ATOM 3615 C C . ASP B 1 182 ? -0.528 46.161 -10.389 1.00 11.02 186 ASP B C 1
ATOM 3616 O O . ASP B 1 182 ? -1.133 47.056 -10.978 1.00 11.69 186 ASP B O 1
ATOM 3621 N N . ILE B 1 183 ? -0.861 44.875 -10.494 1.00 10.85 187 ILE B N 1
ATOM 3622 C CA . ILE B 1 183 ? -2.104 44.500 -11.164 1.00 10.69 187 ILE B CA 1
ATOM 3623 C C . ILE B 1 183 ? -3.271 45.161 -10.424 1.00 12.10 187 ILE B C 1
ATOM 3624 O O . ILE B 1 183 ? -4.158 45.759 -11.034 1.00 11.45 187 ILE B O 1
ATOM 3629 N N . GLY B 1 184 ? -3.246 45.067 -9.099 1.00 11.61 188 GLY B N 1
ATOM 3630 C CA . GLY B 1 184 ? -4.254 45.701 -8.269 1.00 12.07 188 GLY B CA 1
ATOM 3631 C C . GLY B 1 184 ? -4.321 47.202 -8.495 1.00 11.65 188 GLY B C 1
ATOM 3632 O O . GLY B 1 184 ? -5.410 47.773 -8.608 1.00 11.98 188 GLY B O 1
ATOM 3633 N N . VAL B 1 185 ? -3.158 47.852 -8.550 1.00 11.96 189 VAL B N 1
ATOM 3634 C CA . VAL B 1 185 ? -3.098 49.293 -8.787 1.00 12.71 189 VAL B CA 1
ATOM 3635 C C . VAL B 1 185 ? -3.795 49.653 -10.095 1.00 11.85 189 VAL B C 1
ATOM 3636 O O . VAL B 1 185 ? -4.622 50.563 -10.129 1.00 12.76 189 VAL B O 1
ATOM 3640 N N . PHE B 1 186 ? -3.481 48.927 -11.163 1.00 11.46 190 PHE B N 1
ATOM 3641 C CA . PHE B 1 186 ? -4.090 49.217 -12.456 1.00 12.59 190 PHE B CA 1
ATOM 3642 C C . PHE B 1 186 ? -5.588 48.935 -12.486 1.00 11.87 190 PHE B C 1
ATOM 3643 O O . PHE B 1 186 ? -6.343 49.675 -13.114 1.00 12.32 190 PHE B O 1
ATOM 3651 N N . ALA B 1 187 ? -6.027 47.892 -11.789 1.00 11.40 191 ALA B N 1
ATOM 3652 C CA . ALA B 1 187 ? -7.457 47.600 -11.714 1.00 12.39 191 ALA B CA 1
ATOM 3653 C C . ALA B 1 187 ? -8.207 48.745 -11.028 1.00 12.85 191 ALA B C 1
ATOM 3654 O O . ALA B 1 187 ? -9.223 49.223 -11.537 1.00 12.64 191 ALA B O 1
ATOM 3656 N N . ALA B 1 188 ? -7.704 49.186 -9.877 1.00 13.19 192 ALA B N 1
ATOM 3657 C CA . ALA B 1 188 ? -8.319 50.295 -9.145 1.00 14.41 192 ALA B CA 1
ATOM 3658 C C . ALA B 1 188 ? -8.301 51.585 -9.962 1.00 14.05 192 ALA B C 1
ATOM 3659 O O . ALA B 1 188 ? -9.269 52.350 -9.971 1.00 15.10 192 ALA B O 1
ATOM 3661 N N . THR B 1 189 ? -7.184 51.832 -10.637 1.00 14.26 193 THR B N 1
ATOM 3662 C CA . THR B 1 189 ? -7.051 53.014 -11.487 1.00 15.18 193 THR B CA 1
ATOM 3663 C C . THR B 1 189 ? -8.085 52.999 -12.617 1.00 14.53 193 THR B C 1
ATOM 3664 O O . THR B 1 189 ? -8.722 54.007 -12.911 1.00 14.67 193 THR B O 1
ATOM 3668 N N . ALA B 1 190 ? -8.265 51.837 -13.238 1.00 13.68 194 ALA B N 1
ATOM 3669 C CA . ALA B 1 190 ? -9.240 51.697 -14.321 1.00 13.65 194 ALA B CA 1
ATOM 3670 C C . ALA B 1 190 ? -10.664 52.059 -13.885 1.00 13.33 194 ALA B C 1
ATOM 3671 O O . ALA B 1 190 ? -11.374 52.783 -14.591 1.00 14.79 194 ALA B O 1
ATOM 3673 N N . PHE B 1 191 ? -11.090 51.551 -12.731 1.00 14.16 195 PHE B N 1
ATOM 3674 C CA . PHE B 1 191 ? -12.432 51.858 -12.231 1.00 13.61 195 PHE B CA 1
ATOM 3675 C C . PHE B 1 191 ? -12.638 53.358 -11.995 1.00 15.52 195 PHE B C 1
ATOM 3676 O O . PHE B 1 191 ? -13.729 53.885 -12.206 1.00 15.99 195 PHE B O 1
ATOM 3684 N N . ASP B 1 192 ? -11.590 54.044 -11.550 1.00 15.30 196 ASP B N 1
ATOM 3685 C CA . ASP B 1 192 ? -11.709 55.460 -11.216 1.00 17.14 196 ASP B CA 1
ATOM 3686 C C . ASP B 1 192 ? -11.424 56.378 -12.396 1.00 17.40 196 ASP B C 1
ATOM 3687 O O . ASP B 1 192 ? -11.613 57.587 -12.292 1.00 19.68 196 ASP B O 1
ATOM 3692 N N . ASP B 1 193 ? -10.983 55.816 -13.516 1.00 17.84 197 ASP B N 1
ATOM 3693 C CA . ASP B 1 193 ? -10.799 56.597 -14.741 1.00 19.43 197 ASP B CA 1
ATOM 3694 C C . ASP B 1 193 ? -11.338 55.847 -15.967 1.00 17.96 197 ASP B C 1
ATOM 3695 O O . ASP B 1 193 ? -10.567 55.415 -16.830 1.00 18.84 197 ASP B O 1
ATOM 3700 N N . PRO B 1 194 ? -12.669 55.678 -16.044 1.00 17.70 198 PRO B N 1
ATOM 3701 C CA . PRO B 1 194 ? -13.225 54.904 -17.161 1.00 18.06 198 PRO B CA 1
ATOM 3702 C C . PRO B 1 194 ? -13.056 55.589 -18.520 1.00 19.15 198 PRO B C 1
ATOM 3703 O O . PRO B 1 194 ? -13.028 54.910 -19.545 1.00 19.40 198 PRO B O 1
ATOM 3707 N N . ASP B 1 195 ? -12.948 56.915 -18.538 1.00 20.01 199 ASP B N 1
ATOM 3708 C CA . ASP B 1 195 ? -12.702 57.614 -19.796 1.00 21.88 199 ASP B CA 1
ATOM 3709 C C . ASP B 1 195 ? -11.450 57.077 -20.481 1.00 22.54 199 ASP B C 1
ATOM 3710 O O . ASP B 1 195 ? -11.446 56.841 -21.687 1.00 24.68 199 ASP B O 1
ATOM 3715 N N . THR B 1 196 ? -10.396 56.871 -19.700 1.00 21.53 200 THR B N 1
ATOM 3716 C CA . THR B 1 196 ? -9.151 56.325 -20.222 1.00 20.81 200 THR B CA 1
ATOM 3717 C C . THR B 1 196 ? -9.241 54.812 -20.444 1.00 19.73 200 THR B C 1
ATOM 3718 O O . THR B 1 196 ? -8.790 54.294 -21.466 1.00 21.53 200 THR B O 1
ATOM 3722 N N . TYR B 1 197 ? -9.836 54.106 -19.489 1.00 17.20 201 TYR B N 1
ATOM 3723 C CA . TYR B 1 197 ? -9.676 52.656 -19.419 1.00 15.66 201 TYR B CA 1
ATOM 3724 C C . TYR B 1 197 ? -10.788 51.788 -20.003 1.00 14.68 201 TYR B C 1
ATOM 3725 O O . TYR B 1 197 ? -10.539 50.637 -20.339 1.00 14.88 201 TYR B O 1
ATOM 3734 N N . VAL B 1 198 ? -12.003 52.310 -20.129 1.00 15.21 202 VAL B N 1
ATOM 3735 C CA . VAL B 1 198 ? -13.065 51.521 -20.748 1.00 16.47 202 VAL B CA 1
ATOM 3736 C C . VAL B 1 198 ? -12.733 51.311 -22.227 1.00 17.47 202 VAL B C 1
ATOM 3737 O O . VAL B 1 198 ? -12.428 52.266 -22.943 1.00 18.87 202 VAL B O 1
ATOM 3741 N N . GLY B 1 199 ? -12.757 50.059 -22.673 1.00 16.00 203 GLY B N 1
ATOM 3742 C CA . GLY B 1 199 ? -12.432 49.733 -24.049 1.00 16.45 203 GLY B CA 1
ATOM 3743 C C . GLY B 1 199 ? -10.948 49.487 -24.261 1.00 17.13 203 GLY B C 1
ATOM 3744 O O . GLY B 1 199 ? -10.520 49.181 -25.374 1.00 20.69 203 GLY B O 1
ATOM 3745 N N . ALA B 1 200 ? -10.160 49.623 -23.197 1.00 16.24 204 ALA B N 1
ATOM 3746 C CA . ALA B 1 200 ? -8.713 49.438 -23.287 1.00 15.46 204 ALA B CA 1
ATOM 3747 C C . ALA B 1 200 ? -8.268 48.026 -22.915 1.00 13.52 204 ALA B C 1
ATOM 3748 O O . ALA B 1 200 ? -8.902 47.360 -22.098 1.00 14.87 204 ALA B O 1
ATOM 3750 N N . ALA B 1 201 ? -7.166 47.589 -23.515 1.00 13.95 205 ALA B N 1
ATOM 3751 C CA . ALA B 1 20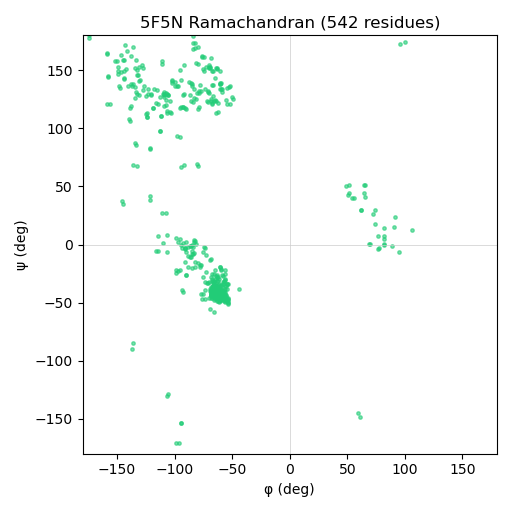1 ? -6.464 46.385 -23.095 1.00 14.12 205 ALA B CA 1
ATOM 3752 C C . ALA B 1 201 ? -5.012 46.786 -22.883 1.00 16.11 205 ALA B C 1
ATOM 3753 O O . ALA B 1 201 ? -4.424 47.486 -23.713 1.00 19.72 205 ALA B O 1
ATOM 3755 N N . LEU B 1 202 ? -4.439 46.375 -21.758 1.00 12.36 206 LEU B N 1
ATOM 3756 C CA . LEU B 1 202 ? -3.110 46.832 -21.388 1.00 12.44 206 LEU B CA 1
ATOM 3757 C C . LEU B 1 202 ? -2.258 45.701 -20.827 1.00 11.27 206 LEU B C 1
ATOM 3758 O O . LEU B 1 202 ? -2.603 45.101 -19.808 1.00 12.01 206 LEU B O 1
ATOM 3763 N N . GLU B 1 203 ? -1.148 45.417 -21.506 1.00 11.02 207 GLU B N 1
ATOM 3764 C CA . GLU B 1 203 ? -0.202 44.395 -21.082 1.00 11.80 207 GLU B CA 1
ATOM 3765 C C . GLU B 1 203 ? 0.691 44.992 -19.989 1.00 11.26 207 GLU B C 1
ATOM 3766 O O . GLU B 1 203 ? 1.224 46.098 -20.146 1.00 12.40 207 GLU B O 1
ATOM 3772 N N . LEU B 1 204 ? 0.835 44.266 -18.880 1.00 11.44 208 LEU B N 1
ATOM 3773 C CA . LEU B 1 204 ? 1.463 44.815 -17.673 1.00 10.60 208 LEU B CA 1
ATOM 3774 C C . LEU B 1 204 ? 2.779 44.153 -17.298 1.00 10.38 208 LEU B C 1
ATOM 3775 O O . LEU B 1 204 ? 2.821 42.954 -17.040 1.00 10.80 208 LEU B O 1
ATOM 3780 N N . ALA B 1 205 ? 3.844 44.950 -17.246 1.00 11.20 209 ALA B N 1
ATOM 3781 C CA . ALA B 1 205 ? 5.141 44.504 -16.732 1.00 10.76 209 ALA B CA 1
ATOM 3782 C C . ALA B 1 205 ? 5.845 45.668 -16.049 1.00 10.87 209 ALA B C 1
ATOM 3783 O O . ALA B 1 205 ? 5.681 46.822 -16.461 1.00 11.67 209 ALA B O 1
ATOM 3785 N N . GLY B 1 206 ? 6.635 45.358 -15.020 1.00 10.76 210 GLY B N 1
ATOM 3786 C CA . GLY B 1 206 ? 7.441 46.344 -14.321 1.00 10.70 210 GLY B CA 1
ATOM 3787 C C . GLY B 1 206 ? 8.938 46.097 -14.445 1.00 11.40 210 GLY B C 1
ATOM 3788 O O . GLY B 1 206 ? 9.750 46.910 -14.001 1.00 12.31 210 GLY B O 1
ATOM 3789 N N . ASP B 1 207 ? 9.307 44.975 -15.053 1.00 11.42 211 ASP B N 1
ATOM 3790 C CA . ASP B 1 207 ? 10.714 44.643 -15.234 1.00 12.04 211 ASP B CA 1
ATOM 3791 C C . ASP B 1 207 ? 10.835 43.640 -16.370 1.00 10.86 211 ASP B C 1
ATOM 3792 O O . ASP B 1 207 ? 9.848 43.026 -16.786 1.00 11.15 211 ASP B O 1
ATOM 3797 N N . GLU B 1 208 ? 12.051 43.471 -16.865 1.00 11.58 212 GLU B N 1
ATOM 3798 C CA A GLU B 1 208 ? 12.334 42.505 -17.917 0.52 11.18 212 GLU B CA 1
ATOM 3799 C CA B GLU B 1 208 ? 12.334 42.497 -17.912 0.48 11.58 212 GLU B CA 1
ATOM 3800 C C . GLU B 1 208 ? 13.742 41.979 -17.690 1.00 12.04 212 GLU B C 1
ATOM 3801 O O . GLU B 1 208 ? 14.698 42.752 -17.706 1.00 12.86 212 GLU B O 1
ATOM 3812 N N . LEU B 1 209 ? 13.865 40.675 -17.457 1.00 11.91 213 LEU B N 1
ATOM 3813 C CA . LEU B 1 209 ? 15.141 40.087 -17.082 1.00 12.45 213 LEU B CA 1
ATOM 3814 C C . LEU B 1 209 ? 15.328 38.720 -17.714 1.00 10.92 213 LEU B C 1
ATOM 3815 O O . LEU B 1 209 ? 14.359 38.008 -17.967 1.00 11.78 213 LEU B O 1
ATOM 3820 N N . THR B 1 210 ? 16.581 38.349 -17.953 1.00 11.15 214 THR B N 1
ATOM 3821 C CA . THR B 1 210 ? 16.915 36.978 -18.313 1.00 11.79 214 THR B CA 1
ATOM 3822 C C . THR B 1 210 ? 17.069 36.129 -17.051 1.00 11.22 214 THR B C 1
ATOM 3823 O O . THR B 1 210 ? 17.148 36.662 -15.945 1.00 12.52 214 THR B O 1
ATOM 3827 N N . GLY B 1 211 ? 17.129 34.812 -17.221 1.00 12.23 215 GLY B N 1
ATOM 3828 C CA . GLY B 1 211 ? 17.417 33.911 -16.120 1.00 12.23 215 GLY B CA 1
ATOM 3829 C C . GLY B 1 211 ? 18.696 34.238 -15.363 1.00 11.03 215 GLY B C 1
ATOM 3830 O O . GLY B 1 211 ? 18.685 34.316 -14.132 1.00 11.73 215 GLY B O 1
ATOM 3831 N N . PRO B 1 212 ? 19.814 34.446 -16.080 1.00 12.23 216 PRO B N 1
ATOM 3832 C CA . PRO B 1 212 ? 21.029 34.857 -15.364 1.00 12.25 216 PRO B CA 1
ATOM 3833 C C . PRO B 1 212 ? 20.860 36.163 -14.576 1.00 11.63 216 PRO B C 1
ATOM 3834 O O . PRO B 1 212 ? 21.418 36.290 -13.484 1.00 11.90 216 PRO B O 1
ATOM 3838 N N . GLU B 1 213 ? 20.093 37.112 -15.104 1.00 12.02 217 GLU B N 1
ATOM 3839 C CA . GLU B 1 213 ? 19.849 38.366 -14.398 1.00 12.05 217 GLU B CA 1
ATOM 3840 C C . GLU B 1 213 ? 18.975 38.158 -13.161 1.00 12.14 217 GLU B C 1
ATOM 3841 O O . GLU B 1 213 ? 19.207 38.763 -12.120 1.00 13.46 217 GLU B O 1
ATOM 3847 N N . LEU B 1 214 ? 17.981 37.282 -13.268 1.00 11.92 218 LEU B N 1
ATOM 3848 C CA . LEU B 1 214 ? 17.163 36.928 -12.109 1.00 12.30 218 LEU B CA 1
ATOM 3849 C C . LEU B 1 214 ? 18.030 36.315 -11.016 1.00 11.92 218 LEU B C 1
ATOM 3850 O O . LEU B 1 214 ? 17.953 36.722 -9.853 1.00 12.30 218 LEU B O 1
ATOM 3855 N N . ALA B 1 215 ? 18.869 35.356 -11.397 1.00 11.92 219 ALA B N 1
ATOM 3856 C CA . ALA B 1 215 ? 19.781 34.740 -10.445 1.00 11.84 219 ALA B CA 1
ATOM 3857 C C . ALA B 1 215 ? 20.677 35.787 -9.779 1.00 12.67 219 ALA B C 1
ATOM 3858 O O . ALA B 1 215 ? 20.871 35.757 -8.566 1.00 13.28 219 ALA B O 1
ATOM 3860 N N . ALA B 1 216 ? 21.207 36.721 -10.568 1.00 12.79 220 ALA B N 1
ATOM 3861 C CA . ALA B 1 216 ? 22.045 37.792 -10.034 1.00 13.76 220 ALA B CA 1
ATOM 3862 C C . ALA B 1 216 ? 21.313 38.632 -8.988 1.00 14.00 220 ALA B C 1
ATOM 3863 O O . ALA B 1 216 ? 21.908 39.040 -7.986 1.00 15.84 220 ALA B O 1
ATOM 3865 N N . ARG B 1 217 ? 20.031 38.905 -9.225 1.00 13.69 221 ARG B N 1
ATOM 3866 C CA . ARG B 1 217 ? 19.239 39.679 -8.269 1.00 13.84 221 ARG B CA 1
ATOM 3867 C C . ARG B 1 217 ? 19.146 38.954 -6.922 1.00 13.45 221 ARG B C 1
ATOM 3868 O O . ARG B 1 217 ? 19.305 39.564 -5.868 1.00 15.14 221 ARG B O 1
ATOM 3876 N N . PHE B 1 218 ? 18.887 37.648 -6.957 1.00 13.32 222 PHE B N 1
ATOM 3877 C CA . PHE B 1 218 ? 18.827 36.861 -5.728 1.00 12.96 222 PHE B CA 1
ATOM 3878 C C . PHE B 1 218 ? 20.187 36.841 -5.041 1.00 14.52 222 PHE B C 1
ATOM 3879 O O . PHE B 1 218 ? 20.282 37.027 -3.828 1.00 16.24 222 PHE B O 1
ATOM 3887 N N . GLY B 1 219 ? 21.238 36.606 -5.820 1.00 15.02 223 GLY B N 1
ATOM 3888 C CA . GLY B 1 219 ? 22.583 36.541 -5.277 1.00 17.86 223 GLY B CA 1
ATOM 3889 C C . GLY B 1 219 ? 23.024 37.840 -4.622 1.00 19.28 223 GLY B C 1
ATOM 3890 O O . GLY B 1 219 ? 23.653 37.840 -3.558 1.00 20.22 223 GLY B O 1
ATOM 3891 N N . GLU B 1 220 ? 22.691 38.961 -5.251 1.00 21.18 224 GLU B N 1
ATOM 3892 C CA . GLU B 1 220 ? 23.052 40.263 -4.694 1.00 26.96 224 GLU B CA 1
ATOM 3893 C C . GLU B 1 220 ? 22.372 40.506 -3.350 1.00 24.43 224 GLU B C 1
ATOM 3894 O O . GLU B 1 220 ? 23.002 40.983 -2.405 1.00 25.51 224 GLU B O 1
ATOM 3900 N N . LEU B 1 221 ? 21.091 40.168 -3.263 1.00 21.52 225 LEU B N 1
ATOM 3901 C CA . LEU B 1 221 ? 20.344 40.358 -2.024 1.00 21.67 225 LEU B CA 1
ATOM 3902 C C . LEU B 1 221 ? 20.834 39.420 -0.923 1.00 21.97 225 LEU B C 1
ATOM 3903 O O . LEU B 1 221 ? 20.982 39.821 0.237 1.00 25.24 225 LEU B O 1
ATOM 3908 N N . ALA B 1 222 ? 21.087 38.171 -1.294 1.00 23.28 226 ALA B N 1
ATOM 3909 C CA . ALA B 1 222 ? 21.442 37.138 -0.327 1.00 24.81 226 ALA B CA 1
ATOM 3910 C C . ALA B 1 222 ? 22.904 37.202 0.099 1.00 26.77 226 ALA B C 1
ATOM 3911 O O . ALA B 1 222 ? 23.287 36.598 1.099 1.00 30.04 226 ALA B O 1
ATOM 3913 N N . GLY B 1 223 ? 23.721 37.928 -0.658 1.00 24.62 227 GLY B N 1
ATOM 3914 C CA . GLY B 1 223 ? 25.158 37.908 -0.438 1.00 26.38 227 GLY B CA 1
ATOM 3915 C C . GLY B 1 223 ? 25.755 36.540 -0.726 1.00 26.98 227 GLY B C 1
ATOM 3916 O O . GLY B 1 223 ? 26.632 36.065 -0.002 1.00 29.21 227 GLY B O 1
ATOM 3917 N N . MET B 1 224 ? 25.276 35.909 -1.794 1.00 24.66 228 MET B N 1
ATOM 3918 C CA . MET B 1 224 ? 25.686 34.562 -2.160 1.00 22.81 228 MET B CA 1
ATOM 3919 C C . MET B 1 224 ? 25.980 34.499 -3.647 1.00 18.22 228 MET B C 1
ATOM 3920 O O . MET B 1 224 ? 25.402 35.254 -4.427 1.00 17.86 228 MET B O 1
ATOM 3925 N N . PRO B 1 225 ? 26.873 33.586 -4.051 1.00 15.55 229 PRO B N 1
ATOM 3926 C CA . PRO B 1 225 ? 26.996 33.301 -5.483 1.00 14.30 229 PRO B CA 1
ATOM 3927 C C . PRO B 1 225 ? 25.666 32.772 -6.022 1.00 13.37 229 PRO B C 1
ATOM 3928 O O . PRO B 1 225 ? 24.914 32.117 -5.290 1.00 14.19 229 PRO B O 1
ATOM 3932 N N . ALA B 1 226 ? 25.383 33.042 -7.292 1.00 12.66 230 ALA B N 1
ATOM 3933 C CA . ALA B 1 226 ? 24.143 32.584 -7.897 1.00 12.19 230 ALA B CA 1
ATOM 3934 C C . ALA B 1 226 ? 24.339 32.329 -9.383 1.00 11.24 230 ALA B C 1
ATOM 3935 O O . ALA B 1 226 ? 25.182 32.964 -10.023 1.00 12.27 230 ALA B O 1
ATOM 3937 N N . ARG B 1 227 ? 23.544 31.420 -9.936 1.00 11.81 231 ARG B N 1
ATOM 3938 C CA . ARG B 1 227 ? 23.614 31.124 -11.361 1.00 11.84 231 ARG B CA 1
ATOM 3939 C C . ARG B 1 227 ? 22.276 30.644 -11.901 1.00 11.22 231 ARG B C 1
ATOM 3940 O O . ARG B 1 227 ? 21.419 30.161 -11.152 1.00 12.09 231 ARG B O 1
ATOM 3948 N N . PHE B 1 228 ? 22.105 30.792 -13.210 1.00 12.06 232 PHE B N 1
ATOM 3949 C CA . PHE B 1 228 ? 20.936 30.274 -13.894 1.00 11.38 232 PHE B CA 1
ATOM 3950 C C . PHE B 1 228 ? 21.292 28.990 -14.633 1.00 12.00 232 PHE B C 1
ATOM 3951 O O . PHE B 1 228 ? 22.368 28.890 -15.225 1.00 13.10 232 PHE B O 1
ATOM 3959 N N . GLU B 1 229 ? 20.381 28.018 -14.606 1.00 11.75 233 GLU B N 1
ATOM 3960 C CA . GLU B 1 229 ? 20.529 26.772 -15.348 1.00 13.14 233 GLU B CA 1
ATOM 3961 C C . GLU B 1 229 ? 19.250 26.471 -16.125 1.00 12.18 233 GLU B C 1
ATOM 3962 O O . GLU B 1 229 ? 18.156 26.464 -15.559 1.00 12.62 233 GLU B O 1
ATOM 3968 N N . GLU B 1 230 ? 19.389 26.206 -17.420 1.00 12.21 234 GLU B N 1
ATOM 3969 C CA . GLU B 1 230 ? 18.240 25.855 -18.249 1.00 11.90 234 GLU B CA 1
ATOM 3970 C C . GLU B 1 230 ? 17.767 24.436 -17.948 1.00 11.94 234 GLU B C 1
ATOM 3971 O O . GLU B 1 230 ? 18.575 23.509 -17.854 1.00 13.42 234 GLU B O 1
ATOM 3977 N N . ARG B 1 231 ? 16.454 24.281 -17.798 1.00 12.71 235 ARG B N 1
ATOM 3978 C CA . ARG B 1 231 ? 15.813 22.982 -17.677 1.00 13.71 235 ARG B CA 1
ATOM 3979 C C . ARG B 1 231 ? 15.177 22.645 -19.015 1.00 12.48 235 ARG B C 1
ATOM 3980 O O . ARG B 1 231 ? 14.580 23.507 -19.648 1.00 12.95 235 ARG B O 1
ATOM 3988 N N . SER B 1 232 ? 15.275 21.396 -19.452 1.00 13.53 236 SER B N 1
ATOM 3989 C CA . SER B 1 232 ? 14.664 21.040 -20.729 1.00 13.89 236 SER B CA 1
ATOM 3990 C C . SER B 1 232 ? 13.137 21.118 -20.645 1.00 12.50 236 SER B C 1
ATOM 3991 O O . SER B 1 232 ? 12.543 20.884 -19.585 1.00 12.64 236 SER B O 1
ATOM 3994 N N . LEU B 1 233 ? 12.505 21.450 -21.763 1.00 12.72 237 LEU B N 1
ATOM 3995 C CA . LEU B 1 233 ? 11.050 21.527 -21.819 1.00 12.27 237 LEU B CA 1
ATOM 3996 C C . LEU B 1 233 ? 10.378 20.171 -21.563 1.00 12.25 237 LEU B C 1
ATOM 3997 O O . LEU B 1 233 ? 9.361 20.102 -20.877 1.00 12.29 237 LEU B O 1
ATOM 4002 N N . ASP B 1 234 ? 10.948 19.089 -22.092 1.00 11.85 238 ASP B N 1
ATOM 4003 C CA . ASP B 1 234 ? 10.388 17.759 -21.862 1.00 11.94 238 ASP B CA 1
ATOM 4004 C C . ASP B 1 234 ? 10.436 17.421 -20.377 1.00 11.87 238 ASP B C 1
ATOM 4005 O O . ASP B 1 234 ? 9.480 16.882 -19.823 1.00 12.33 238 ASP B O 1
ATOM 4010 N N . GLU B 1 235 ? 11.550 17.736 -19.723 1.00 12.20 239 GLU B N 1
ATOM 4011 C CA . GLU B 1 235 ? 11.670 17.439 -18.299 1.00 12.87 239 GLU B CA 1
ATOM 4012 C C . GLU B 1 235 ? 10.664 18.253 -17.484 1.00 12.55 239 GLU B C 1
ATOM 4013 O O . GLU B 1 235 ? 9.980 17.714 -16.612 1.00 13.69 239 GLU B O 1
ATOM 4019 N N . ALA B 1 236 ? 10.556 19.546 -17.782 1.00 11.77 240 ALA B N 1
ATOM 4020 C CA . ALA B 1 236 ? 9.570 20.400 -17.119 1.00 11.90 240 ALA B CA 1
ATOM 4021 C C . ALA B 1 236 ? 8.149 19.859 -17.315 1.00 11.47 240 ALA B C 1
ATOM 4022 O O . ALA B 1 236 ? 7.354 19.828 -16.372 1.00 12.24 240 ALA B O 1
ATOM 4024 N N . ALA B 1 237 ? 7.841 19.422 -18.534 1.00 11.35 241 ALA B N 1
ATOM 4025 C CA . ALA B 1 237 ? 6.500 18.950 -18.862 1.00 11.69 241 ALA B CA 1
ATOM 4026 C C . ALA B 1 237 ? 6.104 17.730 -18.037 1.00 13.77 241 ALA B C 1
ATOM 4027 O O . ALA B 1 237 ? 4.929 17.544 -17.725 1.00 15.00 241 ALA B O 1
ATOM 4029 N N . ALA B 1 238 ? 7.086 16.904 -17.686 1.00 13.60 242 ALA B N 1
ATOM 4030 C CA . ALA B 1 238 ? 6.814 15.644 -16.990 1.00 15.80 242 ALA B CA 1
ATOM 4031 C C . ALA B 1 238 ? 6.843 15.761 -15.468 1.00 17.45 242 ALA B C 1
ATOM 4032 O O . ALA B 1 238 ? 6.563 14.796 -14.776 1.00 19.44 242 ALA B O 1
ATOM 4034 N N . ASP B 1 239 ? 7.181 16.934 -14.944 1.00 15.43 243 ASP B N 1
ATOM 4035 C CA . ASP B 1 239 ? 7.410 17.090 -13.507 1.00 15.10 243 ASP B CA 1
ATOM 4036 C C . ASP B 1 239 ? 6.158 16.801 -12.677 1.00 15.52 243 ASP B C 1
ATOM 4037 O O . ASP B 1 239 ? 5.181 17.540 -12.750 1.00 15.01 243 ASP B O 1
ATOM 4042 N N . PRO B 1 240 ? 6.193 15.732 -11.863 1.00 16.58 244 PRO B N 1
ATOM 4043 C CA . PRO B 1 240 ? 5.019 15.396 -11.048 1.00 18.43 244 PRO B CA 1
ATOM 4044 C C . PRO B 1 240 ? 4.750 16.409 -9.929 1.00 18.45 244 PRO B C 1
ATOM 4045 O O . PRO B 1 240 ? 3.665 16.394 -9.347 1.00 21.09 244 PRO B O 1
ATOM 4049 N N . TRP B 1 241 ? 5.713 17.278 -9.639 1.00 18.24 245 TRP B N 1
ATOM 4050 C CA . TRP B 1 241 ? 5.524 18.299 -8.609 1.00 20.24 245 TRP B CA 1
ATOM 4051 C C . TRP B 1 241 ? 4.964 19.622 -9.127 1.00 17.39 245 TRP B C 1
ATOM 4052 O O . TRP B 1 241 ? 4.701 20.538 -8.345 1.00 18.32 245 TRP B O 1
ATOM 4063 N N . ILE B 1 242 ? 4.777 19.721 -10.439 1.00 15.04 246 ILE B N 1
ATOM 4064 C CA . ILE B 1 242 ? 4.221 20.922 -11.045 1.00 13.90 246 ILE B CA 1
ATOM 4065 C C . ILE B 1 242 ? 2.829 20.627 -11.603 1.00 13.22 246 ILE B C 1
ATOM 4066 O O . ILE B 1 242 ? 2.690 19.869 -12.563 1.00 13.68 246 ILE B O 1
ATOM 4071 N N . PRO B 1 243 ? 1.787 21.199 -10.977 1.00 14.36 247 PRO B N 1
ATOM 4072 C CA . PRO B 1 243 ? 0.426 21.030 -11.497 1.00 14.29 247 PRO B CA 1
ATOM 4073 C C . PRO B 1 243 ? 0.312 21.587 -12.915 1.00 12.67 247 PRO B C 1
ATOM 4074 O O . PRO B 1 243 ? 0.879 22.640 -13.201 1.00 13.10 247 PRO B O 1
ATOM 4078 N N . TYR B 1 244 ? -0.396 20.883 -13.795 1.00 12.24 248 TYR B N 1
ATOM 4079 C CA . TYR B 1 244 ? -0.578 21.335 -15.175 1.00 12.23 248 TYR B CA 1
ATOM 4080 C C . TYR B 1 244 ? 0.775 21.575 -15.852 1.00 10.79 248 TYR B C 1
ATOM 4081 O O . TYR B 1 244 ? 0.950 22.510 -16.631 1.00 11.28 248 TYR B O 1
ATOM 4090 N N . SER B 1 245 ? 1.721 20.682 -15.566 1.00 11.43 249 SER B N 1
ATOM 4091 C CA . SER B 1 245 ? 3.098 20.838 -16.023 1.00 11.90 249 SER B CA 1
ATOM 4092 C C . SER B 1 245 ? 3.226 20.899 -17.542 1.00 10.50 249 SER B C 1
ATOM 4093 O O . SER B 1 245 ? 4.087 21.599 -18.063 1.00 11.09 249 SER B O 1
ATOM 4096 N N . HIS B 1 246 ? 2.382 20.164 -18.255 1.00 11.52 250 HIS B N 1
ATOM 4097 C CA . HIS B 1 246 ? 2.429 20.199 -19.715 1.00 11.14 250 HIS B CA 1
ATOM 4098 C C . HIS B 1 246 ? 2.035 21.560 -20.276 1.00 9.67 250 HIS B C 1
ATOM 4099 O O . HIS B 1 246 ? 2.730 22.099 -21.143 1.00 10.61 250 HIS B O 1
ATOM 4106 N N . GLU B 1 247 ? 0.930 22.115 -19.784 1.00 9.69 251 GLU B N 1
ATOM 4107 C CA . GLU B 1 247 ? 0.519 23.455 -20.201 1.00 9.68 251 GLU B CA 1
ATOM 4108 C C . GLU B 1 247 ? 1.582 24.492 -19.849 1.00 9.67 251 GLU B C 1
ATOM 4109 O O . GLU B 1 247 ? 1.874 25.397 -20.627 1.00 9.81 251 GLU B O 1
ATOM 4115 N N . ILE B 1 248 ? 2.163 24.357 -18.664 1.00 9.39 252 ILE B N 1
ATOM 4116 C CA . ILE B 1 248 ? 3.199 25.271 -18.213 1.00 9.82 252 ILE B CA 1
ATOM 4117 C C . ILE B 1 248 ? 4.434 25.160 -19.112 1.00 9.46 252 ILE B C 1
ATOM 4118 O O . ILE B 1 248 ? 5.040 26.162 -19.465 1.00 10.02 252 ILE B O 1
ATOM 4123 N N . ALA B 1 249 ? 4.787 23.945 -19.521 1.00 9.75 253 ALA B N 1
ATOM 4124 C CA . ALA B 1 249 ? 5.899 23.779 -20.457 1.00 10.52 253 ALA B CA 1
ATOM 41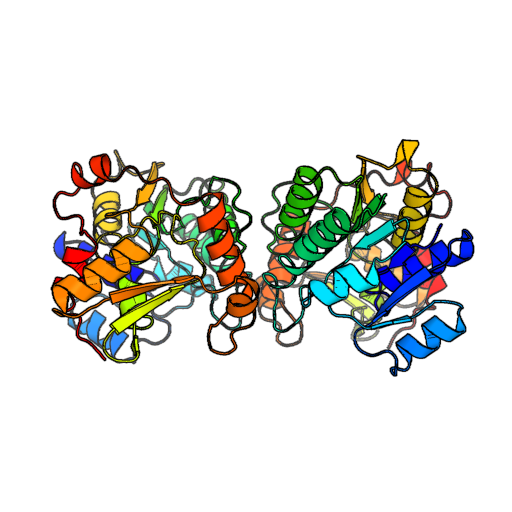25 C C . ALA B 1 249 ? 5.611 24.391 -21.827 1.00 9.77 253 ALA B C 1
ATOM 4126 O O . ALA B 1 249 ? 6.511 24.962 -22.450 1.00 9.90 253 ALA B O 1
ATOM 4128 N N . VAL B 1 250 ? 4.366 24.292 -22.294 1.00 9.96 254 VAL B N 1
ATOM 4129 C CA . VAL B 1 250 ? 3.979 24.979 -23.531 1.00 9.70 254 VAL B CA 1
ATOM 4130 C C . VAL B 1 250 ? 4.189 26.493 -23.385 1.00 9.68 254 VAL B C 1
ATOM 4131 O O . VAL B 1 250 ? 4.719 27.156 -24.282 1.00 9.25 254 VAL B O 1
ATOM 4135 N N . MET B 1 251 ? 3.781 27.023 -22.238 1.00 9.73 255 MET B N 1
ATOM 4136 C CA . MET B 1 251 ? 3.948 28.439 -21.933 1.00 9.73 255 MET B CA 1
ATOM 4137 C C . MET B 1 251 ? 5.425 28.844 -21.933 1.00 9.91 255 MET B C 1
ATOM 4138 O O . MET B 1 251 ? 5.799 29.853 -22.534 1.00 9.76 255 MET B O 1
ATOM 4143 N N . PHE B 1 252 ? 6.276 28.062 -21.270 1.00 8.93 256 PHE B N 1
ATOM 4144 C CA . PHE B 1 252 ? 7.700 28.401 -21.234 1.00 9.85 256 PHE B CA 1
ATOM 4145 C C . PHE B 1 252 ? 8.320 28.339 -22.627 1.00 10.15 256 PHE B C 1
ATOM 4146 O O . PHE B 1 252 ? 9.166 29.164 -22.962 1.00 9.95 256 PHE B O 1
ATOM 4154 N N . GLU B 1 253 ? 7.893 27.383 -23.444 1.00 10.14 257 GLU B N 1
ATOM 4155 C CA . GLU B 1 253 ? 8.359 27.345 -24.827 1.00 10.66 257 GLU B CA 1
ATOM 4156 C C . GLU B 1 253 ? 7.973 28.629 -25.584 1.00 9.79 257 GLU B C 1
ATOM 4157 O O . GLU B 1 253 ? 8.770 29.169 -26.352 1.00 11.36 257 GLU B O 1
ATOM 4163 N N . TRP B 1 254 ? 6.766 29.129 -25.330 1.00 9.53 258 TRP B N 1
ATOM 4164 C CA . TRP B 1 254 ? 6.321 30.397 -25.898 1.00 9.97 258 TRP B CA 1
ATOM 4165 C C . TRP B 1 254 ? 7.130 31.591 -25.371 1.00 9.42 258 TRP B C 1
ATOM 4166 O O . TRP B 1 254 ? 7.380 32.532 -26.119 1.00 10.07 258 TRP B O 1
ATOM 4177 N N . PHE B 1 255 ? 7.553 31.567 -24.103 1.00 9.52 259 PHE B N 1
ATOM 4178 C CA . PHE B 1 255 ? 8.473 32.604 -23.629 1.00 9.44 259 PHE B CA 1
ATOM 4179 C C . PHE B 1 255 ? 9.742 32.576 -24.481 1.00 9.35 259 PHE B C 1
ATOM 4180 O O . PHE B 1 255 ? 10.300 33.619 -24.825 1.00 10.33 259 PHE B O 1
ATOM 4188 N N . GLN B 1 256 ? 10.210 31.373 -24.801 1.00 10.47 260 GLN B N 1
ATOM 4189 C CA . GLN B 1 256 ? 11.436 31.217 -25.587 1.00 11.67 260 GLN B CA 1
ATOM 4190 C C . GLN B 1 256 ? 11.286 31.684 -27.033 1.00 10.94 260 GLN B C 1
ATOM 4191 O O . GLN B 1 256 ? 12.194 32.292 -27.585 1.00 12.50 260 GLN B O 1
ATOM 4197 N N . THR B 1 257 ? 10.150 31.383 -27.655 1.00 11.47 261 THR B N 1
ATOM 4198 C CA . THR B 1 257 ? 9.972 31.668 -29.082 1.00 11.83 261 THR B CA 1
ATOM 4199 C C . THR B 1 257 ? 9.377 33.051 -29.363 1.00 12.35 261 THR B C 1
ATOM 4200 O O . THR B 1 257 ? 9.591 33.627 -30.432 1.00 13.80 261 THR B O 1
ATOM 4204 N N . ASP B 1 258 ? 8.630 33.580 -28.400 1.00 11.18 262 ASP B N 1
ATOM 4205 C CA . ASP B 1 258 ? 7.822 34.771 -28.622 1.00 11.84 262 ASP B CA 1
ATOM 4206 C C . ASP B 1 258 ? 7.945 35.741 -27.452 1.00 12.84 262 ASP B C 1
ATOM 4207 O O . ASP B 1 258 ? 8.748 36.669 -27.495 1.00 16.54 262 ASP B O 1
ATOM 4212 N N . GLY B 1 259 ? 7.152 35.532 -26.407 1.00 12.49 263 GLY B N 1
ATOM 4213 C CA . GLY B 1 259 ? 7.294 36.310 -25.190 1.00 12.40 263 GLY B CA 1
ATOM 4214 C C . GLY B 1 259 ? 6.373 37.508 -25.062 1.00 11.76 263 GLY B C 1
ATOM 4215 O O . GLY B 1 259 ? 5.650 37.890 -25.993 1.00 11.53 263 GLY B O 1
ATOM 4216 N N . TYR B 1 260 ? 6.413 38.115 -23.883 1.00 10.49 264 TYR B N 1
ATOM 4217 C CA . TYR B 1 260 ? 5.573 39.257 -23.562 1.00 10.71 264 TYR B CA 1
ATOM 4218 C C . TYR B 1 260 ? 6.062 40.530 -24.245 1.00 11.95 264 TYR B C 1
ATOM 4219 O O . TYR B 1 260 ? 7.220 40.616 -24.671 1.00 12.38 264 TYR B O 1
ATOM 4228 N N . ALA B 1 261 ? 5.179 41.524 -24.338 1.00 11.56 265 ALA B N 1
ATOM 4229 C CA . ALA B 1 261 ? 5.467 42.741 -25.098 1.00 12.63 265 ALA B CA 1
ATOM 4230 C C . ALA B 1 261 ? 4.849 43.996 -24.488 1.00 12.74 265 ALA B C 1
ATOM 4231 O O . ALA B 1 261 ? 4.407 44.889 -25.208 1.00 14.56 265 ALA B O 1
ATOM 4233 N N . ALA B 1 262 ? 4.825 44.079 -23.163 1.00 12.17 266 ALA B N 1
ATOM 4234 C CA . ALA B 1 262 ? 4.428 45.311 -22.493 1.00 11.48 266 ALA B CA 1
ATOM 4235 C C . ALA B 1 262 ? 5.421 46.427 -22.802 1.00 12.57 266 ALA B C 1
ATOM 4236 O O . ALA B 1 262 ? 6.602 46.173 -23.045 1.00 12.97 266 ALA B O 1
ATOM 4238 N N . ASP B 1 263 ? 4.935 47.666 -22.783 1.00 13.20 267 ASP B N 1
ATOM 4239 C CA . ASP B 1 263 ? 5.782 48.857 -22.897 1.00 13.37 267 ASP B CA 1
ATOM 4240 C C . ASP B 1 263 ? 6.007 49.354 -21.476 1.00 13.25 267 ASP B C 1
ATOM 4241 O O . ASP B 1 263 ? 5.198 50.104 -20.935 1.00 13.48 267 ASP B O 1
ATOM 4246 N N . ILE B 1 264 ? 7.105 48.919 -20.868 1.00 13.78 268 ILE B N 1
ATOM 4247 C CA . ILE B 1 264 ? 7.366 49.193 -19.460 1.00 13.66 268 ILE B CA 1
ATOM 4248 C C . ILE B 1 264 ? 7.521 50.691 -19.177 1.00 14.31 268 ILE B C 1
ATOM 4249 O O . ILE B 1 264 ? 6.961 51.215 -18.209 1.00 14.42 268 ILE B O 1
ATOM 4254 N N . ALA B 1 265 ? 8.255 51.392 -20.034 1.00 15.28 269 ALA B N 1
ATOM 4255 C CA . ALA B 1 265 ? 8.440 52.834 -19.868 1.00 15.76 269 ALA B CA 1
ATOM 4256 C C . ALA B 1 265 ? 7.104 53.578 -19.875 1.00 15.78 269 ALA B C 1
ATOM 4257 O O . ALA B 1 265 ? 6.886 54.502 -19.081 1.00 17.31 269 ALA B O 1
ATOM 4259 N N . ALA B 1 266 ? 6.210 53.190 -20.778 1.00 15.95 270 ALA B N 1
ATOM 4260 C CA . ALA B 1 266 ? 4.903 53.840 -20.851 1.00 16.69 270 ALA B CA 1
ATOM 4261 C C . ALA B 1 266 ? 4.060 53.539 -19.614 1.00 15.54 270 ALA B C 1
ATOM 4262 O O . ALA B 1 266 ? 3.314 54.396 -19.136 1.00 17.26 270 ALA B O 1
ATOM 4264 N N . LEU B 1 267 ? 4.176 52.318 -19.094 1.00 15.38 271 LEU B N 1
ATOM 4265 C CA . LEU B 1 267 ? 3.470 51.961 -17.867 1.00 15.94 271 LEU B CA 1
ATOM 4266 C C . LEU B 1 267 ? 3.987 52.740 -16.662 1.00 15.37 271 LEU B C 1
ATOM 4267 O O . LEU B 1 267 ? 3.208 53.144 -15.793 1.00 16.88 271 LEU B O 1
ATOM 4272 N N . ARG B 1 268 ? 5.300 52.953 -16.615 1.00 16.80 272 ARG B N 1
ATOM 4273 C CA A ARG B 1 268 ? 5.909 53.691 -15.515 0.27 18.15 272 ARG B CA 1
ATOM 4274 C CA B ARG B 1 268 ? 5.928 53.694 -15.521 0.73 16.79 272 ARG B CA 1
ATOM 4275 C C . ARG B 1 268 ? 5.538 55.175 -15.555 1.00 18.04 272 ARG B C 1
ATOM 4276 O O . ARG B 1 268 ? 5.455 55.829 -14.518 1.00 20.12 272 ARG B O 1
ATOM 4291 N N . ALA B 1 269 ? 5.287 55.691 -16.755 1.00 19.14 273 ALA B N 1
ATOM 4292 C CA . ALA B 1 269 ? 4.830 57.069 -16.906 1.00 20.34 273 ALA B CA 1
ATOM 4293 C C . ALA B 1 269 ? 3.425 57.210 -16.322 1.00 20.23 273 ALA B C 1
ATOM 4294 O O . ALA B 1 269 ? 3.101 58.225 -15.707 1.00 22.40 273 ALA B O 1
ATOM 4296 N N . ARG B 1 270 ? 2.597 56.183 -16.506 1.00 21.20 274 ARG B N 1
ATOM 4297 C CA . ARG B 1 270 ? 1.243 56.167 -15.950 1.00 21.22 274 ARG B CA 1
ATOM 4298 C C . ARG B 1 270 ? 1.270 55.932 -14.450 1.00 19.54 274 ARG B C 1
ATOM 4299 O O . ARG B 1 270 ? 0.488 56.511 -13.694 1.00 20.63 274 ARG B O 1
ATOM 4307 N N . HIS B 1 271 ? 2.170 55.051 -14.035 1.00 18.13 275 HIS B N 1
ATOM 4308 C CA . HIS B 1 271 ? 2.214 54.555 -12.669 1.00 17.26 275 HIS B CA 1
ATOM 4309 C C . HIS B 1 271 ? 3.656 54.612 -12.194 1.00 16.54 275 HIS B C 1
ATOM 4310 O O . HIS B 1 271 ? 4.384 53.624 -12.301 1.00 16.04 275 HIS B O 1
ATOM 4317 N N . PRO B 1 272 ? 4.085 55.779 -11.684 1.00 17.71 276 PRO B N 1
ATOM 4318 C CA . PRO B 1 272 ? 5.483 55.940 -11.267 1.00 18.77 276 PRO B CA 1
ATOM 4319 C C . PRO B 1 272 ? 5.904 54.955 -10.165 1.00 18.11 276 PRO B C 1
ATOM 4320 O O . PRO B 1 272 ? 7.099 54.695 -10.005 1.00 20.38 276 PRO B O 1
ATOM 4324 N N . GLY B 1 273 ? 4.945 54.404 -9.429 1.00 16.70 277 GLY B N 1
ATOM 4325 C CA . GLY B 1 273 ? 5.250 53.423 -8.396 1.00 15.98 277 GLY B CA 1
ATOM 4326 C C . GLY B 1 273 ? 5.448 51.987 -8.868 1.00 14.75 277 GLY B C 1
ATOM 4327 O O . GLY B 1 273 ? 5.647 51.081 -8.050 1.00 15.61 277 GLY B O 1
ATOM 4328 N N . LEU B 1 274 ? 5.390 51.776 -10.181 1.00 13.38 278 LEU B N 1
ATOM 4329 C CA . LEU B 1 274 ? 5.550 50.450 -10.781 1.00 13.73 278 LEU B CA 1
ATOM 4330 C C . LEU B 1 274 ? 6.794 49.727 -10.261 1.00 13.21 278 LEU B C 1
ATOM 4331 O O . LEU B 1 274 ? 7.901 50.267 -10.310 1.00 15.01 278 LEU B O 1
ATOM 4336 N N . ARG B 1 275 ? 6.611 48.503 -9.774 1.00 13.24 279 ARG B N 1
ATOM 4337 C CA . ARG B 1 275 ? 7.685 47.787 -9.091 1.00 12.49 279 ARG B CA 1
ATOM 4338 C C . ARG B 1 275 ? 8.633 47.038 -10.015 1.00 12.28 279 ARG B C 1
ATOM 4339 O O . ARG B 1 275 ? 8.204 46.358 -10.948 1.00 12.47 279 ARG B O 1
ATOM 4347 N N . THR B 1 276 ? 9.926 47.150 -9.731 1.00 12.42 280 THR B N 1
ATOM 4348 C CA . THR B 1 276 ? 10.929 46.296 -10.365 1.00 12.24 280 THR B CA 1
ATOM 4349 C C . THR B 1 276 ? 11.033 44.967 -9.609 1.00 12.48 280 THR B C 1
ATOM 4350 O O . THR B 1 276 ? 10.439 44.807 -8.538 1.00 13.02 280 THR B O 1
ATOM 4354 N N . PHE B 1 277 ? 11.803 44.019 -10.140 1.00 12.35 281 PHE B N 1
ATOM 4355 C CA . PHE B 1 277 ? 12.026 42.769 -9.424 1.00 12.81 281 PHE B CA 1
ATOM 4356 C C . PHE B 1 277 ? 12.768 43.021 -8.111 1.00 12.23 281 PHE B C 1
ATOM 4357 O O . PHE B 1 277 ? 12.458 42.412 -7.091 1.00 12.83 281 PHE B O 1
ATOM 4365 N N . ALA B 1 278 ? 13.742 43.923 -8.136 1.00 12.89 282 ALA B N 1
ATOM 4366 C CA . ALA B 1 278 ? 14.433 44.324 -6.909 1.00 15.42 282 ALA B CA 1
ATOM 4367 C C . ALA B 1 278 ? 13.453 44.846 -5.854 1.00 14.58 282 ALA B C 1
ATOM 4368 O O . ALA B 1 278 ? 13.595 44.540 -4.663 1.00 14.24 282 ALA B O 1
ATOM 4370 N N . ASP B 1 279 ? 12.463 45.628 -6.286 1.00 13.71 283 ASP B N 1
ATOM 4371 C CA . ASP B 1 279 ? 11.418 46.109 -5.371 1.00 13.96 283 ASP B CA 1
ATOM 4372 C C . ASP B 1 279 ? 10.614 44.946 -4.776 1.00 12.82 283 ASP B C 1
ATOM 4373 O O . ASP B 1 279 ? 10.286 44.948 -3.589 1.00 15.49 283 ASP B O 1
ATOM 4378 N N . TRP B 1 280 ? 10.268 43.956 -5.598 1.00 12.52 284 TRP B N 1
ATOM 4379 C CA . TRP B 1 280 ? 9.518 42.809 -5.098 1.00 12.02 284 TRP B CA 1
ATOM 4380 C C . TRP B 1 280 ? 10.322 42.083 -4.021 1.00 11.97 284 TRP B C 1
ATOM 4381 O O . TRP B 1 280 ? 9.792 41.756 -2.954 1.00 12.58 284 TRP B O 1
ATOM 4392 N N . LEU B 1 281 ? 11.610 41.869 -4.287 1.00 11.69 285 LEU B N 1
ATOM 4393 C CA . LEU B 1 281 ? 12.483 41.181 -3.334 1.00 12.99 285 LEU B CA 1
ATOM 4394 C C . LEU B 1 281 ? 12.524 41.931 -1.999 1.00 12.81 285 LEU B C 1
ATOM 4395 O O . LEU B 1 281 ? 12.482 41.317 -0.928 1.00 13.75 285 LEU B O 1
ATOM 4400 N N . ARG B 1 282 ? 12.612 43.254 -2.062 1.00 13.34 286 ARG B N 1
ATOM 4401 C CA . ARG B 1 282 ? 12.623 44.054 -0.845 1.00 13.30 286 ARG B CA 1
ATOM 4402 C C . ARG B 1 282 ? 11.277 44.021 -0.123 1.00 13.91 286 ARG B C 1
ATOM 4403 O O . ARG B 1 282 ? 11.230 43.950 1.106 1.00 15.72 286 ARG B O 1
ATOM 4411 N N . ALA B 1 283 ? 10.184 44.075 -0.879 1.00 14.15 287 ALA B N 1
ATOM 4412 C CA . ALA B 1 283 ? 8.858 44.156 -0.272 1.00 14.78 287 ALA B CA 1
ATOM 4413 C C . ALA B 1 283 ? 8.492 42.880 0.483 1.00 14.56 287 ALA B C 1
ATOM 4414 O O . ALA B 1 283 ? 7.837 42.935 1.523 1.00 15.60 287 ALA B O 1
ATOM 4416 N N . ILE B 1 284 ? 8.916 41.732 -0.038 1.00 13.83 288 ILE B N 1
ATOM 4417 C CA . ILE B 1 284 ? 8.564 40.458 0.572 1.00 14.68 288 ILE B CA 1
ATOM 4418 C C . ILE B 1 284 ? 9.620 40.029 1.590 1.00 16.05 288 ILE B C 1
ATOM 4419 O O . ILE B 1 284 ? 9.380 39.143 2.406 1.00 18.27 288 ILE B O 1
ATOM 4424 N N . GLY B 1 285 ? 10.789 40.665 1.551 1.00 14.87 289 GLY B N 1
ATOM 4425 C CA . GLY B 1 285 ? 11.886 40.268 2.419 1.00 17.01 289 GLY B CA 1
ATOM 4426 C C . GLY B 1 285 ? 12.391 38.868 2.108 1.00 17.61 289 GLY B C 1
ATOM 4427 O O . GLY B 1 285 ? 12.508 38.018 3.002 1.00 18.46 289 GLY B O 1
ATOM 4428 N N . TRP B 1 286 ? 12.694 38.620 0.836 1.00 16.83 290 TRP B N 1
ATOM 4429 C CA . TRP B 1 286 ? 13.101 37.292 0.391 1.00 18.46 290 TRP B CA 1
ATOM 4430 C C . TRP B 1 286 ? 14.345 36.783 1.106 1.00 20.23 290 TRP B C 1
ATOM 4431 O O . TRP B 1 286 ? 15.335 37.505 1.239 1.00 21.28 290 TRP B O 1
ATOM 4442 N N . ARG B 1 287 ? 14.288 35.530 1.551 1.00 22.58 291 ARG B N 1
ATOM 4443 C CA . ARG B 1 287 ? 15.414 34.887 2.215 1.00 28.33 291 ARG B CA 1
ATOM 4444 C C . ARG B 1 287 ? 15.677 33.524 1.593 1.00 28.61 291 ARG B C 1
ATOM 4445 O O . ARG B 1 287 ? 14.762 32.893 1.073 1.00 28.49 291 ARG B O 1
ATOM 4453 N N . VAL B 1 288 ? 16.927 33.074 1.661 1.00 32.62 292 VAL B N 1
ATOM 4454 C CA . VAL B 1 288 ? 17.312 31.735 1.209 1.00 37.39 292 VAL B CA 1
ATOM 4455 C C . VAL B 1 288 ? 16.681 30.678 2.118 1.00 43.34 292 VAL B C 1
ATOM 4456 O O . VAL B 1 288 ? 16.669 30.842 3.336 1.00 42.20 292 VAL B O 1
ATOM 4460 N N . PRO B 1 289 ? 16.146 29.589 1.534 1.00 51.38 293 PRO B N 1
ATOM 4461 C CA . PRO B 1 289 ? 15.584 28.515 2.362 1.00 57.03 293 PRO B CA 1
ATOM 4462 C C . PRO B 1 289 ? 16.671 27.647 2.991 1.00 62.60 293 PRO B C 1
ATOM 4463 O O . PRO B 1 289 ? 17.853 27.948 2.832 1.00 65.64 293 PRO B O 1
#

Solvent-accessible surface area: 23256 Å² total; per-residue (Å²): 106,116,16,0,0,0,0,30,3,79,38,72,24,1,10,0,0,4,127,8,0,68,85,96,56,20,62,5,39,0,12,10,188,81,58,48,58,120,49,0,155,62,21,46,93,60,61,5,66,49,36,86,7,45,28,87,68,59,59,20,0,106,69,2,1,45,110,6,27,0,0,0,1,20,19,78,20,76,46,152,13,5,4,0,3,1,0,42,19,1,35,9,1,0,57,4,1,56,73,48,55,8,129,2,0,0,1,4,3,14,0,0,1,62,91,57,14,5,0,7,9,2,20,3,25,67,12,0,0,93,41,2,114,86,70,58,13,54,11,0,3,0,20,3,5,20,41,0,44,63,4,75,88,140,26,6,127,50,72,148,46,29,0,14,5,105,28,8,0,101,56,135,13,128,4,9,0,0,1,3,66,3,0,0,27,2,0,0,40,0,1,63,53,61,140,57,7,60,72,34,45,44,22,0,0,1,21,54,6,17,0,59,66,2,0,53,75,0,8,129,64,38,68,49,88,34,104,27,65,75,35,61,35,53,73,4,2,71,22,104,202,36,79,68,11,34,5,28,0,2,24,14,47,14,7,37,96,105,10,27,64,12,91,32,80,49,3,75,84,145,30,111,44,4,73,42,0,19,44,10,3,145,64,80,29,19,167,57,117,104,119,15,0,0,0,0,31,2,78,39,70,24,1,9,1,0,4,128,12,0,58,92,97,45,24,60,5,43,0,13,9,189,81,57,30,56,122,45,0,144,63,20,48,93,64,58,8,64,51,34,80,6,45,30,89,67,57,59,19,0,103,64,0,0,45,108,5,29,0,0,0,2,18,19,73,19,79,46,150,16,5,2,0,2,1,0,42,17,1,34,9,0,0,56,4,0,54,73,46,55,9,125,3,0,0,1,3,2,14,0,0,1,63,90,52,15,3,0,7,9,2,18,2,24,70,12,0,2,100,43,3,142,84,65,60,14,57,20,0,10,0,23,4,5,19,39,0,45,62,4,64,88,140,20,5,112,52,69,150,45,30,0,12,5,102,28,8,0,94,66,128,13,128,4,11,0,0,4,3,55,0,0,0,28,2,0,0,36,0,1,61,54,58,143,72,8,61,72,32,51,30,22,0,0,1,22,55,8,17,0,58,68,3,1,55,81,0,7,143,71,36,70,52,90,34,104,26,64,75,36,61,34,52,74,5,2,71,22,126,208,36,76,70,12,33,5,28,0,2,25,14,49,15,8,38,97,103,10,28,64,12,91,27,71,46,3,97,84,127,25,112,45,7,73,45,0,25,44,14,5,158,89,85,30,20,169,49,116

Nearest PDB structures (foldseek):
  5f5l-assembly1_A  TM=9.837E-01  e=2.172E-57  Micromonospora okii
  2wmd-assembly1_A-2  TM=9.276E-01  e=1.139E-24  Homo sapiens
  2exx-assembly1_B  TM=8.356E-01  e=1.086E-20  Homo sapiens
  6yj4-assembly1_P  TM=7.804E-01  e=1.015E-13  Yarrowia lipolytica
  6rfs-assembly1_E  TM=7.521E-01  e=8.477E-14  Yarrowia lipolytica

Foldseek 3Di:
DAEEEFEPCLHLLNVLQLVLQVVVVHAYEYEDQDCPDPSNVVCVVVNHHYAHDDLVDLVSLLVSCAPYQEYEADFDQLDPNHLVSRLSSLLSNLVSCLVRVHQEYEYEAAFCLVVPLPLSSSVSRVNSVVSNVVSVRFYFYEHEFAELVVCVVQPFADDPFATEDEEQADQPQKAFYFHSSVSSNVVSVCSVCVVPGGVYYAYDGQEIDGQQRLQVLVCVLAVTHYGYDHDHLVCQLPDPVDRNSVSVSSVNVSSHVPHGDGPNVVVCVVPVPGDYSNRVCVVVVDYHD/DQEEEFEPCLDLLNVLLLVLQVVVPGAYEYEDQDCPDPSNVVSVVVPHHYAHDDLVDLVSLLVSCAPYQEYEDDFDQQDPNHLVSRLSSLLSNLVSCLVRVHQEYEYEAAFCLVVPLVLSSSVSRVSSVVSNVVSPRFYFYEHEFAELCVCVVQNFAADPQATEAEEQADQPQKAFYFHSSVSSNVVSVCSVCVVPGGVYYAYDGQEIGGQQRVQVLVCVLAVTHYGYHHDHLVVQLPDPVDRNSVSVSSVNVSSHVPHGDGPNVVVCVVPVPTDYSNRVCVVVVDYHD

Sequence (578 aa):
NRTILVTGATGTQGGATVRALLARGRPVRALVRDPGTDAARALAAAGVSSLVVTGDLNDQASLRAAMADVHGVFSVQTTFMTPGGLLGAELLRQGRAVADAAAATGVRHVVYSSVGGADRASGVPHFETKWTIERRHLRRSLGVVPTTVLRPTFFMDNFAAWGPQAVDGTLVVRLPLKPQQTRVVQLIAAEDIIGVFAATAFDDPDDTYVGAALELAGDEELTGPELAARFGELAGMPARFEERSLDEAAADPWIPYSHEIAVMFEWFQTDGYAADIAALRARRHPGLRTFADWLRAIIGWRVPNRTILVTGATGTQGGATVRALLARGRPVRALVRDPGTDAARALAAAGVSSLVTGDLNDQASLRAAMADVHGVFSVQTTFMTPGGLLGAELLRQGRAVADAAAATGVRHVVYSSVGGADRASGVPHFETTKWTIERHLRSLGVVPTTVLRPTFFMDNFAAWGPQAVDGTLVVRLPLKPQTRVQLIAAEDIGVFAATAFDDPDTYVGAALELAGDEELTGPELAARFGELAGMPARFEERSLDEAAADPWIPYSHEIAVMFEWFQTDGYAADIAALRRARHPGLRTFADWLRAIGWRVP